Protein AF-A0A284SAH1-F1 (afdb_monomer)

Foldseek 3Di:
DPPVVVVVVVVVVVVVVVVVVVVVVLLVLLLVLQLLVLVVCQVPDPQELLDDPPVLVFWAWDAALVNFKIFIWGQDPVRDTAGDKHKYKFFWADWDADQPPDAPPDPPLQPAKTKTKGWSSPHSSNVSSVVSLQVVVVNVCVVDPPPQEDRDDFDQDPNTGMDMAMARQKDALVSDPADADDADPRHHPPCNSVVCVVPHRIGGHLLRDEWEWEWDQDPLLDIDTDTDHPPPDDRGFIKMWIWIWMWGADPVSHIYIHTYGHYIYGDGCLSVVLVVVVVVVVVVVVVVVVVVVVPPPDDDDDPVVVVVVVVVVSVVVVVVSSVVVVVVSVVSSVSVVVCVVPDDDDDPPPPDHCVVVVVVSCPPPPDDDDD

Solvent-accessible surface area (backbone atoms only — not comparable to full-atom values): 21060 Å² total; per-residue (Å²): 141,69,74,76,66,56,57,56,57,53,52,53,50,53,54,50,54,55,52,53,50,54,56,50,54,55,47,51,57,46,21,56,53,48,45,50,55,38,54,60,41,48,78,74,38,94,45,24,34,50,39,84,68,72,60,59,84,52,52,46,75,44,73,40,63,90,74,40,33,31,37,38,25,32,71,44,96,86,69,43,79,39,76,51,66,32,34,47,57,30,30,29,71,45,76,47,60,40,52,53,85,68,76,69,97,52,100,53,65,72,71,41,51,41,34,40,27,30,28,32,70,77,27,64,51,36,51,40,26,56,53,45,52,52,54,53,44,54,64,54,47,76,76,48,66,87,88,36,56,51,81,80,70,73,46,72,58,96,88,28,60,26,50,72,32,33,30,40,51,34,44,58,50,85,67,50,100,69,69,74,45,82,81,60,74,55,35,48,80,74,43,56,61,60,52,43,37,74,76,41,73,32,34,34,33,74,87,34,45,66,50,37,29,42,50,47,70,49,98,88,61,48,81,45,75,42,83,47,50,53,71,76,71,52,69,48,20,35,31,40,35,34,30,33,57,32,38,37,58,45,96,86,70,34,30,35,70,44,42,32,39,41,32,42,30,43,68,42,55,66,62,30,55,51,51,52,52,54,52,51,56,48,56,53,49,55,55,50,53,54,56,51,62,78,52,74,85,62,82,95,68,85,59,74,66,55,55,56,56,49,52,54,49,50,53,50,48,49,54,49,50,49,51,51,50,51,50,49,52,51,53,44,54,59,48,49,66,61,45,68,78,70,72,89,86,87,78,80,89,58,85,80,47,69,65,62,63,52,52,62,69,50,75,79,69,84,74,90,91,88,135

Radius of gyration: 25.53 Å; Cα contacts (8 Å, |Δi|>4): 525; chains: 1; bounding box: 89×46×64 Å

Organism: Armillaria ostoyae (NCBI:txid47428)

pLDDT: mean 77.96, std 21.35, range [29.83, 98.5]

Secondary structure (DSSP, 8-state):
--SHHHHHHHHHHHHHHHHHHHHHHHHHHHHHHHHHHHHHHHHH-TTBTTS--GGGGGEEEEEETTTTEEEEEEE-TTS-EEEPEEEEEEEEEEEE-S---S--SSS-GGG-EEEEEEE-TT-HHHHHHHHHHHHHHHHHHTTS-TT-EEPP--EEETTEEEEEEEEES-EETTS-----PPPPTTT-TTSHHHHHHHHSSEE--GGG--EEEEEEE-TTS-EEEEE--GGG--TT-EEEEEEEEEEEE-TTS-EEEEEEEEEEEEEE-HHHHHHHHHHHHHHHHHHHHHHHHTTTTS---S-HHHHHHHHHHHHHHHHHHHHHHHHHHHHHHHHHHHHTTT-----STTSS-HHHHHHHHHTT--S----

Nearest PDB structures (foldseek):
  6hv9-assembly1_7  TM=3.490E-01  e=9.727E-02  Saccharomyces cerevisiae
  8s91-assembly1_C  TM=3.610E-01  e=2.174E-01  Homo sapiens
  6e5u-assembly2_E  TM=3.808E-01  e=1.026E+00  Homo sapiens
  4wyk-assembly1_C  TM=3.230E-01  e=1.219E+00  Homo sapiens
  1jn5-assembly2_B  TM=3.093E-01  e=1.534E+00  Homo sapiens

Structure (mmCIF, N/CA/C/O backbone):
data_AF-A0A284SAH1-F1
#
_entry.id   AF-A0A284SAH1-F1
#
loop_
_atom_site.group_PDB
_atom_site.id
_atom_site.type_symbol
_atom_site.label_atom_id
_atom_site.label_alt_id
_atom_site.label_comp_id
_atom_site.label_asym_id
_atom_site.label_entity_id
_atom_site.label_seq_id
_atom_site.pdbx_PDB_ins_code
_atom_site.Cartn_x
_atom_site.Cartn_y
_atom_site.Cartn_z
_atom_site.occupancy
_atom_site.B_iso_or_equiv
_atom_site.auth_seq_id
_atom_site.auth_comp_id
_atom_site.auth_asym_id
_atom_site.auth_atom_id
_atom_site.pdbx_PDB_model_num
ATOM 1 N N . MET A 1 1 ? 59.832 -4.251 -16.639 1.00 46.88 1 MET A N 1
ATOM 2 C CA . MET A 1 1 ? 58.730 -5.220 -16.457 1.00 46.88 1 MET A CA 1
ATOM 3 C C . MET A 1 1 ? 57.464 -4.491 -15.987 1.00 46.88 1 MET A C 1
ATOM 5 O O . MET A 1 1 ? 56.645 -5.098 -15.319 1.00 46.88 1 MET A O 1
ATOM 9 N N . ASP A 1 2 ? 57.243 -3.226 -16.382 1.00 46.84 2 ASP A N 1
ATOM 10 C CA . ASP A 1 2 ? 56.282 -2.360 -15.667 1.00 46.84 2 ASP A CA 1
ATOM 11 C C . ASP A 1 2 ? 55.215 -1.692 -16.548 1.00 46.84 2 ASP A C 1
ATOM 13 O O . ASP A 1 2 ? 54.289 -1.079 -16.028 1.00 46.84 2 ASP A O 1
ATOM 17 N N . GLU A 1 3 ? 55.246 -1.859 -17.873 1.00 42.72 3 GLU A N 1
ATOM 18 C CA . GLU A 1 3 ? 54.205 -1.277 -18.743 1.00 42.72 3 GLU A CA 1
ATOM 19 C C . GLU A 1 3 ? 52.963 -2.170 -18.890 1.00 42.72 3 GLU A C 1
ATOM 21 O O . GLU A 1 3 ? 51.859 -1.682 -19.132 1.00 42.72 3 GLU A O 1
ATOM 26 N N . HIS A 1 4 ? 53.091 -3.480 -18.664 1.00 42.78 4 HIS A N 1
ATOM 27 C CA . HIS A 1 4 ? 51.982 -4.419 -18.864 1.00 42.78 4 HIS A CA 1
ATOM 28 C C . HIS A 1 4 ? 50.999 -4.496 -17.683 1.00 42.78 4 HIS A C 1
ATOM 30 O O . HIS A 1 4 ? 49.872 -4.965 -17.856 1.00 42.78 4 HIS A O 1
ATOM 36 N N . TYR A 1 5 ? 51.392 -4.012 -16.498 1.00 40.47 5 TYR A N 1
ATOM 37 C CA . TYR A 1 5 ? 50.560 -4.041 -15.288 1.00 40.47 5 TYR A CA 1
ATOM 38 C C . TYR A 1 5 ? 49.580 -2.854 -15.210 1.00 40.47 5 TYR A C 1
ATOM 40 O O . TYR A 1 5 ? 48.521 -2.960 -14.595 1.00 40.47 5 TYR A O 1
ATOM 48 N N . ASN A 1 6 ? 49.879 -1.748 -15.902 1.00 42.34 6 ASN A N 1
ATOM 49 C CA . ASN A 1 6 ? 49.097 -0.508 -15.827 1.00 42.34 6 ASN A CA 1
ATOM 50 C C . ASN A 1 6 ? 47.851 -0.510 -16.745 1.00 42.34 6 ASN A C 1
ATOM 52 O O . ASN A 1 6 ? 46.828 0.096 -16.434 1.00 42.34 6 ASN A O 1
ATOM 56 N N . SER A 1 7 ? 47.891 -1.263 -17.850 1.00 43.91 7 SER A N 1
ATOM 57 C CA . SER A 1 7 ? 46.778 -1.376 -18.814 1.00 43.91 7 SER A CA 1
ATOM 58 C C . SER A 1 7 ? 45.573 -2.154 -18.259 1.00 43.91 7 SER A C 1
ATOM 60 O O . SER A 1 7 ? 44.417 -1.780 -18.471 1.00 43.91 7 SER A O 1
ATOM 62 N N . LYS A 1 8 ? 45.826 -3.210 -17.474 1.00 41.72 8 LYS A N 1
ATOM 63 C CA . LYS A 1 8 ? 44.763 -4.059 -16.922 1.00 41.72 8 LYS A CA 1
ATOM 64 C C . LYS A 1 8 ? 43.963 -3.335 -15.833 1.00 41.72 8 LYS A C 1
ATOM 66 O O . LYS A 1 8 ? 42.734 -3.343 -15.887 1.00 41.72 8 LYS A O 1
ATOM 71 N N . ALA A 1 9 ? 44.651 -2.622 -14.939 1.00 39.31 9 ALA A N 1
ATOM 72 C CA . ALA A 1 9 ? 44.029 -1.802 -13.900 1.00 39.31 9 ALA A CA 1
ATOM 73 C C . ALA A 1 9 ? 43.188 -0.651 -14.485 1.00 39.31 9 ALA A C 1
ATOM 75 O O . ALA A 1 9 ? 42.074 -0.413 -14.023 1.00 39.31 9 ALA A O 1
ATOM 76 N N . ALA A 1 10 ? 43.658 0.007 -15.553 1.00 37.41 10 ALA A N 1
ATOM 77 C CA . ALA A 1 10 ? 42.899 1.055 -16.241 1.00 37.41 10 ALA A CA 1
ATOM 78 C C . ALA A 1 10 ? 41.626 0.517 -16.928 1.00 37.41 10 ALA A C 1
ATOM 80 O O . ALA A 1 10 ? 40.576 1.158 -16.875 1.00 37.41 10 ALA A O 1
ATOM 81 N N . SER A 1 11 ? 41.681 -0.684 -17.521 1.00 39.59 11 SER A N 1
ATOM 82 C CA . SER A 1 11 ? 40.508 -1.326 -18.138 1.00 39.59 11 SER A CA 1
ATOM 83 C C . SER A 1 11 ? 39.449 -1.759 -17.114 1.00 39.59 11 SER A C 1
ATOM 85 O O . SER A 1 11 ? 38.247 -1.645 -17.368 1.00 39.59 11 SER A O 1
ATOM 87 N N . GLU A 1 12 ? 39.883 -2.202 -15.930 1.00 34.66 12 GLU A N 1
ATOM 88 C CA . GLU A 1 12 ? 38.998 -2.581 -14.828 1.00 34.66 12 GLU A CA 1
ATOM 89 C C . GLU A 1 12 ? 38.356 -1.342 -14.182 1.00 34.66 12 GLU A C 1
ATOM 91 O O . GLU A 1 12 ? 37.149 -1.362 -13.933 1.00 34.66 12 GLU A O 1
ATOM 96 N N . LEU A 1 13 ? 39.101 -0.236 -14.026 1.00 33.50 13 LEU A N 1
ATOM 97 C CA . LEU A 1 13 ? 38.560 1.046 -13.553 1.00 33.50 13 LEU A CA 1
ATOM 98 C C . LEU A 1 13 ? 37.508 1.618 -14.518 1.00 33.50 13 LEU A C 1
ATOM 100 O O . LEU A 1 13 ? 36.421 1.995 -14.088 1.00 33.50 13 LEU A O 1
ATOM 104 N N . HIS A 1 14 ? 37.779 1.617 -15.827 1.00 34.44 14 HIS A N 1
ATOM 105 C CA . HIS A 1 14 ? 36.859 2.163 -16.834 1.00 34.44 14 HIS A CA 1
ATOM 106 C C . HIS A 1 14 ? 35.583 1.309 -16.994 1.00 34.44 14 HIS A C 1
ATOM 108 O O . HIS A 1 14 ? 34.481 1.827 -17.198 1.00 34.44 14 HIS A O 1
ATOM 114 N N . SER A 1 15 ? 35.703 -0.014 -16.823 1.00 36.38 15 SER A N 1
ATOM 115 C CA . SER A 1 15 ? 34.565 -0.940 -16.750 1.00 36.38 15 SER A CA 1
ATOM 116 C C . SER A 1 15 ? 33.707 -0.714 -15.496 1.00 36.38 15 SER A C 1
ATOM 118 O O . SER A 1 15 ? 32.489 -0.875 -15.563 1.00 36.38 15 SER A O 1
ATOM 120 N N . TYR A 1 16 ? 34.303 -0.364 -14.352 1.00 32.81 16 TYR A N 1
ATOM 121 C CA . TYR A 1 16 ? 33.560 -0.032 -13.129 1.00 32.81 16 TYR A CA 1
ATOM 122 C C . TYR A 1 16 ? 32.836 1.316 -13.234 1.00 32.81 16 TYR A C 1
ATOM 124 O O . TYR A 1 16 ? 31.663 1.406 -12.872 1.00 32.81 16 TYR A O 1
ATOM 132 N N . ASP A 1 17 ? 33.490 2.319 -13.814 1.00 37.06 17 ASP A N 1
ATOM 133 C CA . ASP A 1 17 ? 32.938 3.664 -14.009 1.00 37.06 17 ASP A CA 1
ATOM 134 C C . ASP A 1 17 ? 31.717 3.644 -14.954 1.00 37.06 17 ASP A C 1
ATOM 136 O O . ASP A 1 17 ? 30.645 4.174 -14.666 1.00 37.06 17 ASP A O 1
ATOM 140 N N . THR A 1 18 ? 31.801 2.862 -16.034 1.00 41.88 18 THR A N 1
ATOM 141 C CA . THR A 1 18 ? 30.678 2.670 -16.968 1.00 41.88 18 THR A CA 1
ATOM 142 C C . THR A 1 18 ? 29.498 1.910 -16.332 1.00 41.88 18 THR A C 1
ATOM 144 O O . THR A 1 18 ? 28.341 2.158 -16.672 1.00 41.88 18 THR A O 1
ATOM 147 N N . ARG A 1 19 ? 29.755 0.980 -15.397 1.00 42.84 19 ARG A N 1
ATOM 148 C CA . ARG A 1 19 ? 28.704 0.190 -14.718 1.00 42.84 19 ARG A CA 1
ATOM 149 C C . ARG A 1 19 ? 27.871 1.033 -13.758 1.00 42.84 19 ARG A C 1
ATOM 151 O O . ARG A 1 19 ? 26.655 0.852 -13.725 1.00 42.84 19 ARG A O 1
ATOM 158 N N . ASN A 1 20 ? 28.512 1.929 -13.011 1.00 42.69 20 ASN A N 1
ATOM 159 C CA . ASN A 1 20 ? 27.812 2.829 -12.099 1.00 42.69 20 ASN A CA 1
ATOM 160 C C . ASN A 1 20 ? 26.992 3.861 -12.877 1.00 42.69 20 ASN A C 1
ATOM 162 O O . ASN A 1 20 ? 25.824 4.059 -12.557 1.00 42.69 20 ASN A O 1
ATOM 166 N N . ASN A 1 21 ? 27.533 4.400 -13.972 1.00 44.59 21 ASN A N 1
ATOM 167 C CA . ASN A 1 21 ? 26.815 5.371 -14.800 1.00 44.59 21 ASN A CA 1
ATOM 168 C C . ASN A 1 21 ? 25.528 4.801 -15.429 1.00 44.59 21 ASN A C 1
ATOM 170 O O . ASN A 1 21 ? 24.509 5.479 -15.435 1.00 44.59 21 ASN A O 1
ATOM 174 N N . ILE A 1 22 ? 25.515 3.537 -15.876 1.00 50.94 22 ILE A N 1
ATOM 175 C CA . ILE A 1 22 ? 24.301 2.914 -16.451 1.00 50.94 22 ILE A CA 1
ATOM 176 C C . ILE A 1 22 ? 23.219 2.665 -15.386 1.00 50.94 22 ILE A C 1
ATOM 178 O O . ILE A 1 22 ? 22.030 2.819 -15.662 1.00 50.94 22 ILE A O 1
ATOM 182 N N . LEU A 1 23 ? 23.611 2.253 -14.176 1.00 52.69 23 LEU A N 1
ATOM 183 C CA . LEU A 1 23 ? 22.675 2.042 -13.066 1.00 52.69 23 LEU A CA 1
ATOM 184 C C . LEU A 1 23 ? 22.054 3.361 -12.595 1.00 52.69 23 LEU A C 1
ATOM 186 O O . LEU A 1 23 ? 20.856 3.387 -12.321 1.00 52.69 23 LEU A O 1
ATOM 190 N N . ILE A 1 24 ? 22.847 4.434 -12.563 1.00 59.16 24 ILE A N 1
ATOM 191 C CA . ILE A 1 24 ? 22.396 5.790 -12.231 1.00 59.16 24 ILE A CA 1
ATOM 192 C C . ILE A 1 24 ? 21.449 6.322 -13.317 1.00 59.16 24 ILE A C 1
ATOM 194 O O . ILE A 1 24 ? 20.328 6.701 -12.997 1.00 59.16 24 ILE A O 1
ATOM 198 N N . GLU A 1 25 ? 21.816 6.227 -14.600 1.00 58.03 25 GLU A N 1
ATOM 199 C CA . GLU A 1 25 ? 20.972 6.679 -15.724 1.00 58.03 25 GLU A CA 1
ATOM 200 C C . GLU A 1 25 ? 19.622 5.930 -15.752 1.00 58.03 25 GLU A C 1
ATOM 202 O O . GLU A 1 25 ? 18.566 6.524 -15.965 1.00 58.03 25 GLU A O 1
ATOM 207 N N . CYS A 1 26 ? 19.611 4.622 -15.456 1.00 65.56 26 CYS A N 1
ATOM 208 C CA . CYS A 1 26 ? 18.365 3.852 -15.341 1.00 65.56 26 CYS A CA 1
ATOM 209 C C . CYS A 1 26 ? 17.511 4.254 -14.128 1.00 65.56 26 CYS A C 1
ATOM 211 O O . CYS A 1 26 ? 16.289 4.104 -14.176 1.00 65.56 26 CYS A O 1
ATOM 213 N N . HIS A 1 27 ? 18.135 4.704 -13.039 1.00 73.69 27 HIS A N 1
ATOM 214 C CA . HIS A 1 27 ? 17.443 5.155 -11.835 1.00 73.69 27 HIS A CA 1
ATOM 215 C C . HIS A 1 27 ? 16.785 6.520 -12.059 1.00 73.69 27 HIS A C 1
ATOM 217 O O . HIS A 1 27 ? 15.607 6.677 -11.750 1.00 73.69 27 HIS A O 1
ATOM 223 N N . GLU A 1 28 ? 17.507 7.461 -12.670 1.00 77.19 28 GLU A N 1
ATOM 224 C CA . GLU A 1 28 ? 17.004 8.794 -13.028 1.00 77.19 28 GLU A CA 1
ATOM 225 C C . GLU A 1 28 ? 15.815 8.708 -13.991 1.00 77.19 28 GLU A C 1
ATOM 227 O O . GLU A 1 28 ? 14.730 9.192 -13.681 1.00 77.19 28 GLU A O 1
ATOM 232 N N . LEU A 1 29 ? 15.958 7.971 -15.099 1.00 79.38 29 LEU A N 1
ATOM 233 C CA . LEU A 1 29 ? 14.877 7.786 -16.077 1.00 79.38 29 LEU A CA 1
ATOM 234 C C . LEU A 1 29 ? 13.620 7.154 -15.473 1.00 79.38 29 LEU A C 1
ATOM 236 O O . LEU A 1 29 ? 12.497 7.402 -15.918 1.00 79.38 29 LEU A O 1
ATOM 240 N N . LYS A 1 30 ? 13.809 6.285 -14.481 1.00 85.25 30 LYS A N 1
ATOM 241 C CA . LYS A 1 30 ? 12.707 5.660 -13.761 1.00 85.25 30 LYS A CA 1
ATOM 242 C C . LYS A 1 30 ? 12.052 6.623 -12.776 1.00 85.25 30 LYS A C 1
ATOM 244 O O . LYS A 1 30 ? 10.834 6.559 -12.627 1.00 85.25 30 LYS A O 1
ATOM 249 N N . GLY A 1 31 ? 12.833 7.500 -12.149 1.00 87.69 31 GLY A N 1
ATOM 250 C CA . GLY A 1 31 ? 12.334 8.621 -11.357 1.00 87.69 31 GLY A CA 1
ATOM 251 C C . GLY A 1 31 ? 11.457 9.551 -12.195 1.00 87.69 31 GLY A C 1
ATOM 252 O O . GLY A 1 31 ? 10.317 9.805 -11.826 1.00 87.69 31 GLY A O 1
ATOM 253 N N . ASP A 1 32 ? 11.909 9.953 -13.383 1.00 89.19 32 ASP A N 1
ATOM 254 C CA . ASP A 1 32 ? 11.125 10.818 -14.279 1.00 89.19 32 ASP A CA 1
ATOM 255 C C . ASP A 1 32 ? 9.800 10.168 -14.711 1.00 89.19 32 ASP A C 1
ATOM 257 O O . ASP A 1 32 ? 8.735 10.797 -14.715 1.00 89.19 32 ASP A O 1
ATOM 261 N N . ALA A 1 33 ? 9.849 8.876 -15.058 1.00 90.06 33 ALA A N 1
ATOM 262 C CA . ALA A 1 33 ? 8.652 8.116 -15.402 1.00 90.06 33 ALA A CA 1
ATOM 263 C C . ALA A 1 33 ? 7.690 8.014 -14.209 1.00 90.06 33 ALA A C 1
ATOM 265 O O . ALA A 1 33 ? 6.488 8.220 -14.373 1.00 90.06 33 ALA A O 1
ATOM 266 N N . LEU A 1 34 ? 8.208 7.730 -13.009 1.00 93.38 34 LEU A N 1
ATOM 267 C CA . LEU A 1 34 ? 7.408 7.698 -11.788 1.00 93.38 34 LEU A CA 1
ATOM 268 C C . LEU A 1 34 ? 6.768 9.062 -11.506 1.00 93.38 34 LEU A C 1
ATOM 270 O O . LEU A 1 34 ? 5.578 9.106 -11.208 1.00 93.38 34 LEU A O 1
ATOM 274 N N . GLN A 1 35 ? 7.522 10.155 -11.627 1.00 94.00 35 GLN A N 1
ATOM 275 C CA . GLN A 1 35 ? 7.008 11.504 -11.403 1.00 94.00 35 GLN A CA 1
ATOM 276 C C . GLN A 1 35 ? 5.846 11.813 -12.350 1.00 94.00 35 GLN A C 1
ATOM 278 O O . GLN A 1 35 ? 4.820 12.310 -11.904 1.00 94.00 35 GLN A O 1
ATOM 283 N N . THR A 1 36 ? 5.948 11.403 -13.617 1.00 92.44 36 THR A N 1
ATOM 284 C CA . THR A 1 36 ? 4.843 11.544 -14.579 1.00 92.44 36 THR A CA 1
ATOM 285 C C . THR A 1 36 ? 3.589 10.794 -14.118 1.00 92.44 36 THR A C 1
ATOM 287 O O . THR A 1 36 ? 2.496 11.349 -14.139 1.00 92.44 36 THR A O 1
ATOM 290 N N . TYR A 1 37 ? 3.730 9.548 -13.649 1.00 93.12 37 TYR A N 1
ATOM 291 C CA . TYR A 1 37 ? 2.593 8.786 -13.114 1.00 93.12 37 TYR A CA 1
ATOM 292 C C . TYR A 1 37 ? 1.996 9.411 -11.850 1.00 93.12 37 TYR A C 1
ATOM 294 O O . TYR A 1 37 ? 0.785 9.334 -11.644 1.00 93.12 37 TYR A O 1
ATOM 302 N N . ILE A 1 38 ? 2.834 10.007 -11.001 1.00 93.56 38 ILE A N 1
ATOM 303 C CA . ILE A 1 38 ? 2.380 10.748 -9.828 1.00 93.56 38 ILE A CA 1
ATOM 304 C C . ILE A 1 38 ? 1.571 11.970 -10.272 1.00 93.56 38 ILE A C 1
ATOM 306 O O . ILE A 1 38 ? 0.465 12.160 -9.778 1.00 93.56 38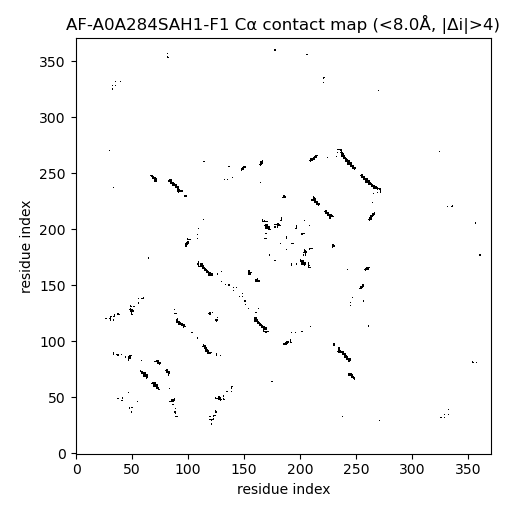 ILE A O 1
ATOM 310 N N . ASP A 1 39 ? 2.085 12.767 -11.207 1.00 92.38 39 ASP A N 1
ATOM 311 C CA . ASP A 1 39 ? 1.424 13.986 -11.678 1.00 92.38 39 ASP A CA 1
ATOM 312 C C . ASP A 1 39 ? 0.079 13.675 -12.350 1.00 92.38 39 ASP A C 1
ATOM 314 O O . ASP A 1 39 ? -0.934 14.271 -11.982 1.00 92.38 39 ASP A O 1
ATOM 318 N N . ASP A 1 40 ? 0.028 12.660 -13.220 1.00 89.12 40 ASP A N 1
ATOM 319 C CA . ASP A 1 40 ? -1.224 12.161 -13.806 1.00 89.12 40 ASP A CA 1
ATOM 320 C C . ASP A 1 40 ? -2.211 11.706 -12.704 1.00 89.12 40 ASP A C 1
ATOM 322 O O . ASP A 1 40 ? -3.415 11.968 -12.764 1.00 89.12 40 ASP A O 1
ATOM 326 N N . GLY A 1 41 ? -1.707 11.041 -11.657 1.00 87.25 41 GLY A N 1
ATOM 327 C CA . GLY A 1 41 ? -2.501 10.596 -10.511 1.00 87.25 41 GLY A CA 1
ATOM 328 C C . GLY A 1 41 ? -3.066 11.750 -9.676 1.00 87.25 41 GLY A C 1
ATOM 329 O O . GLY A 1 41 ? -4.221 11.681 -9.248 1.00 87.25 41 GLY A O 1
ATOM 330 N N . LYS A 1 42 ? -2.287 12.821 -9.470 1.00 88.44 42 LYS A N 1
ATOM 331 C CA . LYS A 1 42 ? -2.696 14.033 -8.735 1.00 88.44 42 LYS A CA 1
ATOM 332 C C . LYS A 1 42 ? -3.906 14.710 -9.381 1.00 88.44 42 LYS A C 1
ATOM 334 O O . LYS A 1 42 ? -4.757 15.235 -8.668 1.00 88.44 42 LYS A O 1
ATOM 339 N N . GLU A 1 43 ? -3.987 14.704 -10.711 1.00 82.44 43 GLU A N 1
ATOM 340 C CA . GLU A 1 43 ? -5.081 15.350 -11.448 1.00 82.44 43 GLU A CA 1
ATOM 341 C C . GLU A 1 43 ? -6.408 14.588 -11.343 1.00 82.44 43 GLU A C 1
ATOM 343 O O . GLU A 1 43 ? -7.481 15.195 -11.367 1.00 82.44 43 GLU A O 1
ATOM 348 N N . VAL A 1 44 ? -6.348 13.261 -11.224 1.00 82.00 44 VAL A N 1
ATOM 349 C CA . VAL A 1 44 ? -7.535 12.396 -11.286 1.00 82.00 44 VAL A CA 1
ATOM 350 C C . VAL A 1 44 ? -8.055 12.020 -9.895 1.00 82.00 44 VAL A C 1
ATOM 352 O O . VAL A 1 44 ? -9.259 11.831 -9.711 1.00 82.00 44 VAL A O 1
ATOM 355 N N . GLN A 1 45 ? -7.177 11.900 -8.897 1.00 82.94 45 GLN A N 1
ATOM 356 C CA . GLN A 1 45 ? -7.507 11.279 -7.612 1.00 82.94 45 GLN A CA 1
ATOM 357 C C . GLN A 1 45 ? -7.549 12.292 -6.465 1.00 82.94 45 GLN A C 1
ATOM 359 O O . GLN A 1 45 ? -6.527 12.798 -6.008 1.00 82.94 45 GLN A O 1
ATOM 364 N N . LEU A 1 46 ? -8.748 12.499 -5.914 1.00 84.19 46 LEU A N 1
ATOM 365 C CA . LEU A 1 46 ? -8.995 13.446 -4.820 1.00 84.19 46 LEU A CA 1
ATOM 366 C C . LEU A 1 46 ? -8.164 13.181 -3.547 1.00 84.19 46 LEU A C 1
ATOM 368 O O . LEU A 1 46 ? -7.838 14.120 -2.826 1.00 84.19 46 LEU A O 1
ATOM 372 N N . TYR A 1 47 ? -7.853 11.915 -3.254 1.00 89.19 47 TYR A N 1
ATOM 373 C CA . TYR A 1 47 ? -7.109 11.494 -2.057 1.00 89.19 47 TYR A CA 1
ATOM 374 C C . TYR A 1 47 ? -5.724 10.937 -2.400 1.00 89.19 47 TYR A C 1
ATOM 376 O O . TYR A 1 47 ? -5.219 10.040 -1.722 1.00 89.19 47 TYR A O 1
ATOM 384 N N . ASN A 1 48 ? -5.104 11.462 -3.457 1.00 92.69 48 ASN A N 1
ATOM 385 C CA . ASN A 1 48 ? -3.719 11.140 -3.761 1.00 92.69 48 ASN A CA 1
ATOM 386 C C . ASN A 1 48 ? -2.791 11.775 -2.722 1.00 92.69 48 ASN A C 1
ATOM 388 O O . ASN A 1 48 ? -2.815 12.989 -2.511 1.00 92.69 48 ASN A O 1
ATOM 392 N N . LEU A 1 49 ? -1.967 10.953 -2.074 1.00 93.69 49 LEU A N 1
ATOM 393 C CA . LEU A 1 49 ? -1.061 11.395 -1.018 1.00 93.69 49 LEU A CA 1
ATOM 394 C C . LEU A 1 49 ? 0.004 12.360 -1.521 1.00 93.69 49 LEU A C 1
ATOM 396 O O . LEU A 1 49 ? 0.518 13.117 -0.721 1.00 93.69 49 LEU A O 1
ATOM 400 N N . ALA A 1 50 ? 0.310 12.405 -2.812 1.00 92.12 50 ALA A N 1
ATOM 401 C CA . ALA A 1 50 ? 1.237 13.387 -3.361 1.00 92.12 50 ALA A CA 1
ATOM 402 C C . ALA A 1 50 ? 0.604 14.790 -3.520 1.00 92.12 50 ALA A C 1
ATOM 404 O O . ALA A 1 50 ? 1.297 15.752 -3.851 1.00 92.12 50 ALA A O 1
ATOM 405 N N . THR A 1 51 ? -0.716 14.938 -3.351 1.00 90.38 51 THR A N 1
ATOM 406 C CA . THR A 1 51 ? -1.394 16.242 -3.465 1.00 90.38 51 THR A CA 1
ATOM 407 C C . THR A 1 51 ? -1.374 17.009 -2.152 1.00 90.38 51 THR A C 1
ATOM 409 O O . THR A 1 51 ? -1.423 16.424 -1.071 1.00 90.38 51 THR A O 1
ATOM 412 N N . LYS A 1 52 ? -1.364 18.349 -2.232 1.00 79.81 52 LYS A N 1
ATOM 413 C CA . LYS A 1 52 ? -1.532 19.183 -1.037 1.00 79.81 52 LYS A CA 1
ATOM 414 C C . LYS A 1 52 ? -2.820 18.786 -0.311 1.00 79.81 52 LYS A C 1
ATOM 416 O O . LYS A 1 52 ? -3.870 18.681 -0.950 1.00 79.81 52 LYS A O 1
ATOM 421 N N . PRO A 1 53 ? -2.773 18.614 1.013 1.00 73.81 53 PRO A N 1
ATOM 422 C CA . PRO A 1 53 ? -3.789 17.862 1.724 1.00 73.81 53 PRO A CA 1
ATOM 423 C C . PRO A 1 53 ? -5.041 18.701 2.029 1.00 73.81 53 PRO A C 1
ATOM 425 O O . PRO A 1 53 ? -5.368 18.986 3.179 1.00 73.81 53 PRO A O 1
ATOM 428 N N . LEU A 1 54 ? -5.811 19.063 0.996 1.00 84.69 54 LEU A N 1
ATOM 429 C CA . LEU A 1 54 ? -7.146 19.665 1.157 1.00 84.69 54 LEU A CA 1
ATOM 430 C C . LEU A 1 54 ? -8.067 18.765 1.997 1.00 84.69 54 LEU A C 1
ATOM 432 O O . LEU A 1 54 ? -8.966 19.245 2.693 1.00 84.69 54 LEU A O 1
ATOM 436 N N . TRP A 1 55 ? -7.808 17.456 1.958 1.00 85.50 55 TRP A N 1
ATOM 437 C CA . TRP A 1 55 ? -8.505 16.440 2.730 1.00 85.50 55 TRP A CA 1
ATOM 438 C C . TRP A 1 55 ? -8.315 16.579 4.248 1.00 85.50 55 TRP A C 1
ATOM 440 O O . TRP A 1 55 ? -9.220 16.168 4.969 1.00 85.50 55 TRP A O 1
ATOM 450 N N . LEU A 1 56 ? -7.237 17.203 4.754 1.00 88.31 56 LEU A N 1
ATOM 451 C CA . LEU A 1 56 ? -7.008 17.355 6.206 1.00 88.31 56 LEU A CA 1
ATOM 452 C C . LEU A 1 56 ? -8.153 18.099 6.893 1.00 88.31 56 LEU A C 1
ATOM 454 O O . LEU A 1 56 ? -8.596 17.700 7.963 1.00 88.31 56 LEU A O 1
ATOM 458 N N . SER A 1 57 ? -8.674 19.145 6.247 1.00 88.50 57 SER A N 1
ATOM 459 C CA . SER A 1 57 ? -9.796 19.940 6.769 1.00 88.50 57 SER A CA 1
ATOM 460 C C . SER A 1 57 ? -11.093 19.140 6.947 1.00 88.50 57 SER A C 1
ATOM 462 O O . SER A 1 57 ? -11.956 19.526 7.731 1.00 88.50 57 SER A O 1
ATOM 464 N N . LYS A 1 58 ? -11.230 18.027 6.217 1.00 88.88 58 LYS A N 1
ATOM 465 C CA . LYS A 1 58 ? -12.414 17.158 6.203 1.00 88.88 58 LYS A CA 1
ATOM 466 C C . LYS A 1 58 ? -12.172 15.820 6.901 1.00 88.88 58 LYS A C 1
ATOM 468 O O . LYS A 1 58 ? -13.116 15.049 7.073 1.00 88.88 58 LYS A O 1
ATOM 473 N N . ALA A 1 59 ? -10.925 15.522 7.255 1.00 92.50 59 ALA A N 1
ATOM 474 C CA . ALA A 1 59 ? -10.553 14.272 7.883 1.00 92.50 59 ALA A CA 1
ATOM 475 C C . ALA A 1 59 ? -10.851 14.313 9.379 1.00 92.50 59 ALA A C 1
ATOM 477 O O . ALA A 1 59 ? -10.559 15.269 10.093 1.00 92.50 59 ALA A O 1
ATOM 478 N N . SER A 1 60 ? -11.412 13.216 9.859 1.00 93.56 60 SER A N 1
ATOM 479 C CA . SER A 1 60 ? -11.609 12.929 11.269 1.00 93.56 60 SER A CA 1
ATOM 480 C C . SER A 1 60 ? -11.196 11.485 11.536 1.00 93.56 60 SER A C 1
ATOM 482 O O . SER A 1 60 ? -10.732 10.776 10.639 1.00 93.56 60 SER A O 1
ATOM 484 N N . THR A 1 61 ? -11.320 11.038 12.781 1.00 94.25 61 THR A N 1
ATOM 485 C CA . THR A 1 61 ? -11.003 9.660 13.151 1.00 94.25 61 THR A CA 1
ATOM 486 C C . THR A 1 61 ? -12.192 9.012 13.835 1.00 94.25 61 THR A C 1
ATOM 488 O O . THR A 1 61 ? -12.910 9.659 14.600 1.00 94.25 61 THR A O 1
ATOM 491 N N . MET A 1 62 ? -12.383 7.722 13.571 1.00 93.62 62 MET A N 1
ATOM 492 C CA . MET A 1 62 ? -13.413 6.896 14.198 1.00 93.62 62 MET A CA 1
ATOM 493 C C . MET A 1 62 ? -12.759 5.691 14.865 1.00 93.62 62 MET A C 1
ATOM 495 O O . MET A 1 62 ? -11.902 5.053 14.251 1.00 93.62 62 MET A O 1
ATOM 499 N N . SER A 1 63 ? -13.143 5.384 16.107 1.00 91.56 63 SER A N 1
ATOM 500 C CA . SER A 1 63 ? -12.706 4.162 16.782 1.00 91.56 63 SER A CA 1
ATOM 501 C C . SER A 1 63 ? -13.517 2.952 16.322 1.00 91.56 63 SER A C 1
ATOM 503 O O . SER A 1 63 ? -14.699 3.045 16.004 1.00 91.56 63 SER A O 1
ATOM 505 N N . ILE A 1 64 ? -12.846 1.808 16.260 1.00 84.88 64 ILE A N 1
ATOM 506 C CA . ILE A 1 64 ? -13.378 0.508 15.855 1.00 84.88 64 ILE A CA 1
ATOM 507 C C . ILE A 1 64 ? -12.780 -0.546 16.797 1.00 84.88 64 ILE A C 1
ATOM 509 O O . ILE A 1 64 ? -11.700 -0.342 17.364 1.00 84.88 64 ILE A O 1
ATOM 513 N N . ASP A 1 65 ? -13.486 -1.668 16.972 1.00 79.88 65 ASP A N 1
ATOM 514 C CA . ASP A 1 65 ? -13.037 -2.813 17.779 1.00 79.88 65 ASP A CA 1
ATOM 515 C C . ASP A 1 65 ? -12.707 -2.399 19.223 1.00 79.88 65 ASP A C 1
ATOM 517 O O . ASP A 1 65 ? -11.566 -2.482 19.676 1.00 79.88 65 ASP A O 1
ATOM 521 N N . ASN A 1 66 ? -13.703 -1.871 19.945 1.00 81.12 66 ASN A N 1
ATOM 522 C CA . ASN A 1 66 ? -13.579 -1.515 21.365 1.00 81.12 66 ASN A CA 1
ATOM 523 C C . ASN A 1 66 ? -12.344 -0.644 21.673 1.00 81.12 66 ASN A C 1
ATOM 525 O O . ASN A 1 66 ? -11.582 -0.927 22.600 1.00 81.12 66 ASN A O 1
ATOM 529 N N . ASN A 1 67 ? -12.122 0.405 20.872 1.00 80.88 67 ASN A N 1
ATOM 530 C CA . ASN A 1 67 ? -10.976 1.312 20.996 1.00 80.88 67 ASN A CA 1
ATOM 531 C C . ASN A 1 67 ? -9.612 0.608 20.860 1.00 80.88 67 ASN A C 1
ATOM 533 O O . ASN A 1 67 ? -8.639 0.973 21.527 1.00 80.88 67 ASN A O 1
ATOM 537 N N . ARG A 1 68 ? -9.517 -0.413 20.002 1.00 88.38 68 ARG A N 1
ATOM 538 C CA . ARG A 1 68 ? -8.236 -1.032 19.619 1.00 88.38 68 ARG A CA 1
ATOM 539 C C . ARG A 1 68 ? -7.716 -0.535 18.283 1.00 88.38 68 ARG A C 1
ATOM 541 O O . ARG A 1 68 ? -6.505 -0.587 18.056 1.00 88.38 68 ARG A O 1
ATOM 548 N N . MET A 1 69 ? -8.598 -0.042 17.423 1.00 92.19 69 MET A N 1
ATOM 549 C CA . MET A 1 69 ? -8.255 0.495 16.116 1.00 92.19 69 MET A CA 1
ATOM 550 C C . MET A 1 69 ? -8.963 1.828 15.897 1.00 92.19 69 MET A C 1
ATOM 552 O O . MET A 1 69 ? -10.086 2.021 16.348 1.00 92.19 69 MET A O 1
ATOM 556 N N . TRP A 1 70 ? -8.319 2.744 15.183 1.00 95.56 70 TRP A N 1
ATOM 557 C CA . TRP A 1 70 ? -8.943 3.966 14.695 1.00 95.56 70 TRP A CA 1
ATOM 558 C C . TRP A 1 70 ? -8.665 4.108 13.213 1.00 95.56 70 TRP A C 1
ATOM 560 O O . TRP A 1 70 ? -7.548 3.843 12.769 1.00 95.56 70 TRP A O 1
ATOM 570 N N . ARG A 1 71 ? -9.664 4.546 12.454 1.00 95.81 71 ARG A N 1
ATOM 571 C CA . ARG A 1 71 ? -9.533 4.801 11.017 1.00 95.81 71 ARG A CA 1
ATOM 572 C C . ARG A 1 71 ? -9.711 6.268 10.724 1.00 95.81 71 ARG A C 1
ATOM 574 O O . ARG A 1 71 ? -10.465 6.949 11.420 1.00 95.81 71 ARG A O 1
ATOM 581 N N . MET A 1 72 ? -9.034 6.727 9.682 1.00 96.06 72 MET A N 1
ATOM 582 C CA . MET A 1 72 ? -9.282 8.043 9.129 1.00 96.06 72 MET A CA 1
ATOM 583 C C . MET A 1 72 ? -10.558 8.013 8.286 1.00 96.06 72 MET A C 1
ATOM 585 O O . MET A 1 72 ? -10.698 7.187 7.383 1.00 96.06 72 MET A O 1
ATOM 589 N N . VAL A 1 73 ? -11.495 8.900 8.605 1.00 96.00 73 VAL A N 1
ATOM 590 C CA . VAL A 1 73 ? -12.815 8.963 7.973 1.00 96.00 73 VAL A CA 1
ATOM 591 C C . VAL A 1 73 ? -13.157 10.391 7.563 1.00 96.00 73 VAL A C 1
ATOM 593 O O . VAL A 1 73 ? -12.646 11.359 8.129 1.00 96.00 73 VAL A O 1
ATOM 596 N N . LYS A 1 74 ? -14.053 10.524 6.592 1.00 93.94 74 LYS A N 1
ATOM 597 C CA . LYS A 1 74 ? -14.690 11.779 6.188 1.00 93.94 74 LYS A CA 1
ATOM 598 C C . LYS A 1 74 ? -16.198 11.680 6.381 1.00 93.94 74 LYS A C 1
ATOM 600 O O . LYS A 1 74 ? -16.752 10.583 6.371 1.00 93.94 74 LYS A O 1
ATOM 605 N N . THR A 1 75 ? -16.857 12.824 6.468 1.00 93.12 75 THR A N 1
ATOM 606 C CA . THR A 1 75 ? -18.314 12.898 6.343 1.00 93.12 75 THR A CA 1
ATOM 607 C C . THR A 1 75 ? -18.683 12.953 4.862 1.00 93.12 75 THR A C 1
ATOM 609 O O . THR A 1 75 ? -18.212 13.833 4.137 1.00 93.12 75 THR A O 1
ATOM 612 N N . ALA A 1 76 ? -19.474 11.988 4.405 1.00 89.56 76 ALA A N 1
ATOM 613 C CA . ALA A 1 76 ? -20.047 11.953 3.066 1.00 89.56 76 ALA A CA 1
ATOM 614 C C . ALA A 1 76 ? -21.241 12.914 2.936 1.00 89.56 76 ALA A C 1
ATOM 616 O O . ALA A 1 76 ? -21.690 13.508 3.916 1.00 89.56 76 ALA A O 1
ATOM 617 N N . GLU A 1 77 ? -21.755 13.082 1.717 1.00 88.75 77 GLU A N 1
ATOM 618 C CA . GLU A 1 77 ? -22.873 13.997 1.430 1.00 88.75 77 GLU A CA 1
ATOM 619 C C . GLU A 1 77 ? -24.171 13.597 2.147 1.00 88.75 77 GLU A C 1
ATOM 621 O O . G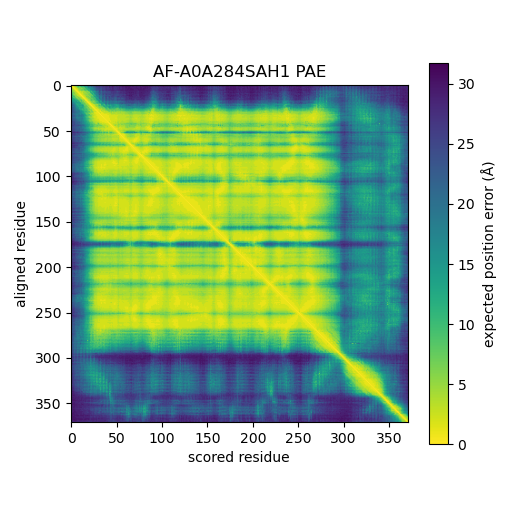LU A 1 77 ? -24.980 14.451 2.497 1.00 88.75 77 GLU A O 1
ATOM 626 N N . ASP A 1 78 ? -24.346 12.304 2.425 1.00 90.25 78 ASP A N 1
ATOM 627 C CA . ASP A 1 78 ? -25.472 11.749 3.181 1.00 90.25 78 ASP A CA 1
ATOM 628 C C . ASP A 1 78 ? -25.259 11.789 4.709 1.00 90.25 78 ASP A C 1
ATOM 630 O O . ASP A 1 78 ? -26.010 11.167 5.463 1.00 90.25 78 ASP A O 1
ATOM 634 N N . ASN A 1 79 ? -24.235 12.513 5.173 1.00 88.06 79 ASN A N 1
ATOM 635 C CA . ASN A 1 79 ? -23.781 12.583 6.562 1.00 88.06 79 ASN A CA 1
ATOM 636 C C . ASN A 1 79 ? -23.320 11.242 7.161 1.00 88.06 79 ASN A C 1
ATOM 638 O O . ASN A 1 79 ? -23.148 11.138 8.380 1.00 88.06 79 ASN A O 1
ATOM 642 N N . GLN A 1 80 ? -23.082 10.210 6.346 1.00 90.00 80 GLN A N 1
ATOM 643 C CA . GLN A 1 80 ? -22.441 8.988 6.819 1.00 90.00 80 GLN A CA 1
ATOM 644 C C . GLN A 1 80 ? -20.928 9.182 6.916 1.00 90.00 80 GLN A C 1
ATOM 646 O O . GLN A 1 80 ? -20.319 9.951 6.173 1.00 90.00 80 GLN A O 1
ATOM 651 N N . LEU A 1 81 ? -20.310 8.492 7.876 1.00 90.88 81 LEU A N 1
ATOM 652 C CA . LEU A 1 81 ? -18.857 8.445 7.968 1.00 90.88 81 LEU A CA 1
ATOM 653 C C . LEU A 1 81 ? -18.340 7.397 6.989 1.00 90.88 81 LEU A C 1
ATOM 655 O O . LEU A 1 81 ? -18.784 6.252 7.016 1.00 90.88 81 LEU A O 1
ATOM 659 N N . GLU A 1 82 ? -17.385 7.792 6.160 1.00 92.31 82 GLU A N 1
ATOM 660 C CA . GLU A 1 82 ? -16.730 6.927 5.186 1.00 92.31 82 GLU A CA 1
ATOM 661 C C . GLU A 1 82 ? -15.230 6.901 5.422 1.00 92.31 82 GLU A C 1
ATOM 663 O O . GLU A 1 82 ? -14.606 7.939 5.637 1.00 92.31 82 GLU A O 1
ATOM 668 N N . GLU A 1 83 ? -14.637 5.715 5.337 1.00 93.94 83 GLU A N 1
ATOM 669 C CA . GLU A 1 83 ? -13.188 5.558 5.377 1.00 93.94 83 GLU A CA 1
ATOM 670 C C . GLU A 1 83 ? -12.524 6.267 4.192 1.00 93.94 83 GLU A C 1
ATOM 672 O O . GLU A 1 83 ? -12.931 6.104 3.039 1.00 93.94 83 GLU A O 1
ATOM 677 N N . ILE A 1 84 ? -11.485 7.055 4.479 1.00 95.19 84 ILE A N 1
ATOM 678 C CA . ILE A 1 84 ? -10.683 7.687 3.432 1.00 95.19 84 ILE A CA 1
ATOM 679 C C . ILE A 1 84 ? -9.684 6.655 2.910 1.00 95.19 84 ILE A C 1
ATOM 681 O O . ILE A 1 84 ? -8.798 6.209 3.641 1.00 95.19 84 ILE A O 1
ATOM 685 N N . VAL A 1 85 ? -9.826 6.300 1.634 1.00 95.94 85 VAL A N 1
ATOM 686 C CA . VAL A 1 85 ? -8.864 5.467 0.910 1.00 95.94 85 VAL A CA 1
ATOM 687 C C . VAL A 1 85 ? -7.942 6.381 0.119 1.00 95.94 85 VAL A C 1
ATOM 689 O O . VAL A 1 85 ? -8.378 7.118 -0.764 1.00 95.94 85 VAL A O 1
ATOM 692 N N . PHE A 1 86 ? -6.667 6.324 0.462 1.00 97.12 86 PHE A N 1
ATOM 693 C CA . PHE A 1 86 ? -5.610 7.114 -0.139 1.00 97.12 86 PHE A CA 1
ATOM 694 C C . PHE A 1 86 ? -4.975 6.379 -1.307 1.00 97.12 86 PHE A C 1
ATOM 696 O O . PHE A 1 86 ? -4.912 5.149 -1.300 1.00 97.12 86 PHE A O 1
ATOM 703 N N . THR A 1 87 ? -4.451 7.127 -2.273 1.00 97.56 87 THR A N 1
ATOM 704 C CA . THR A 1 87 ? -3.650 6.585 -3.376 1.00 97.56 87 THR A CA 1
ATOM 705 C C . THR A 1 87 ? -2.221 7.104 -3.317 1.00 97.56 87 THR A C 1
ATOM 707 O O . THR A 1 87 ? -1.973 8.248 -2.939 1.00 97.56 87 THR A O 1
ATOM 710 N N . VAL A 1 88 ? -1.265 6.255 -3.685 1.00 97.94 88 VAL A N 1
ATOM 711 C CA . VAL A 1 88 ? 0.142 6.630 -3.839 1.00 97.94 88 VAL A CA 1
ATOM 712 C C . VAL A 1 88 ? 0.777 5.803 -4.947 1.00 97.94 88 VAL A C 1
ATOM 714 O O . VAL A 1 88 ? 0.578 4.589 -5.024 1.00 97.94 88 VAL A O 1
ATOM 717 N N . GLN A 1 89 ? 1.547 6.454 -5.810 1.00 97.88 89 GLN A N 1
ATOM 718 C CA . GLN A 1 89 ? 2.346 5.791 -6.831 1.00 97.88 89 GLN A CA 1
ATOM 719 C C . GLN A 1 89 ? 3.776 5.590 -6.325 1.00 97.88 89 GLN A C 1
ATOM 721 O O . GLN A 1 89 ? 4.314 6.420 -5.598 1.00 97.88 89 GLN A O 1
ATOM 726 N N . GLY A 1 90 ? 4.411 4.484 -6.703 1.00 97.12 90 GLY A N 1
ATOM 727 C CA . GLY A 1 90 ? 5.788 4.210 -6.302 1.00 97.12 90 GLY A CA 1
ATOM 728 C C . GLY A 1 90 ? 6.373 2.972 -6.961 1.00 97.12 90 GLY A C 1
ATOM 729 O O . GLY A 1 90 ? 5.672 2.178 -7.589 1.00 97.12 90 GLY A O 1
ATOM 730 N N . VAL A 1 91 ? 7.682 2.792 -6.808 1.00 96.06 91 VAL A N 1
ATOM 731 C CA . VAL A 1 91 ? 8.396 1.624 -7.332 1.00 96.06 91 VAL A CA 1
ATOM 732 C C . VAL A 1 91 ? 8.407 0.508 -6.301 1.00 96.06 91 VAL A C 1
ATOM 734 O O . VAL A 1 91 ? 8.855 0.719 -5.177 1.00 96.06 91 VAL A O 1
ATOM 737 N N . LEU A 1 92 ? 8.002 -0.703 -6.687 1.00 96.44 92 LEU A N 1
ATOM 738 C CA . LEU A 1 92 ? 8.035 -1.868 -5.805 1.00 96.44 92 LEU A CA 1
ATOM 739 C C . LEU A 1 92 ? 9.477 -2.254 -5.450 1.00 96.44 92 LEU A C 1
ATOM 741 O O . LEU A 1 92 ? 10.204 -2.792 -6.284 1.00 96.44 92 LEU A O 1
ATOM 745 N N . ALA A 1 93 ? 9.880 -2.028 -4.202 1.00 94.50 93 ALA A N 1
ATOM 746 C CA . ALA A 1 93 ? 11.211 -2.351 -3.689 1.00 94.50 93 ALA A CA 1
ATOM 747 C C . ALA A 1 93 ? 11.252 -3.722 -2.995 1.00 94.50 93 ALA A C 1
ATOM 749 O O . ALA A 1 93 ? 12.221 -4.469 -3.124 1.00 94.50 93 ALA A O 1
ATOM 750 N N . LYS A 1 94 ? 10.183 -4.079 -2.277 1.00 95.00 94 LYS A N 1
ATOM 751 C CA . LYS A 1 94 ? 10.045 -5.360 -1.571 1.00 95.00 94 LYS A CA 1
ATOM 752 C C . LYS A 1 94 ? 8.595 -5.817 -1.614 1.00 95.00 94 LYS A C 1
ATOM 754 O O . LYS A 1 94 ? 7.689 -4.987 -1.613 1.00 95.00 94 LYS A O 1
ATOM 759 N N . LYS A 1 95 ? 8.376 -7.131 -1.635 1.00 95.94 95 LYS A N 1
ATOM 760 C CA . LYS A 1 95 ? 7.034 -7.713 -1.580 1.00 95.94 95 LYS A CA 1
ATOM 761 C C . LYS A 1 95 ? 7.020 -9.036 -0.824 1.00 95.94 95 LYS A C 1
ATOM 763 O O . LYS A 1 95 ? 7.921 -9.853 -0.995 1.00 95.94 95 LYS A O 1
ATOM 768 N N . ASP A 1 96 ? 5.957 -9.233 -0.069 1.00 96.25 96 ASP A N 1
ATOM 769 C CA . ASP A 1 96 ? 5.467 -10.497 0.464 1.00 96.25 96 ASP A CA 1
ATOM 770 C C . ASP A 1 96 ? 3.983 -10.572 0.084 1.00 96.25 96 ASP A C 1
ATOM 772 O O . ASP A 1 96 ? 3.086 -10.171 0.826 1.00 96.25 96 ASP A O 1
ATOM 776 N N . LEU A 1 97 ? 3.754 -10.924 -1.181 1.00 95.94 97 LEU A N 1
ATOM 777 C CA . LEU A 1 97 ? 2.436 -10.988 -1.803 1.00 95.94 97 LEU A CA 1
ATOM 778 C C . LEU A 1 97 ? 2.079 -12.450 -2.090 1.00 95.94 97 LEU A C 1
ATOM 780 O O . LEU A 1 97 ? 2.994 -13.262 -2.266 1.00 95.94 97 LEU A O 1
ATOM 784 N N . PRO A 1 98 ? 0.782 -12.779 -2.193 1.00 94.69 98 PRO A N 1
ATOM 785 C CA . PRO A 1 98 ? 0.347 -14.140 -2.473 1.00 94.69 98 PRO A CA 1
ATOM 786 C C . PRO A 1 98 ? 0.881 -14.684 -3.819 1.00 94.69 98 PRO A C 1
ATOM 788 O O . PRO A 1 98 ? 1.349 -13.913 -4.666 1.00 94.69 98 PRO A O 1
ATOM 791 N N . PRO A 1 99 ? 0.799 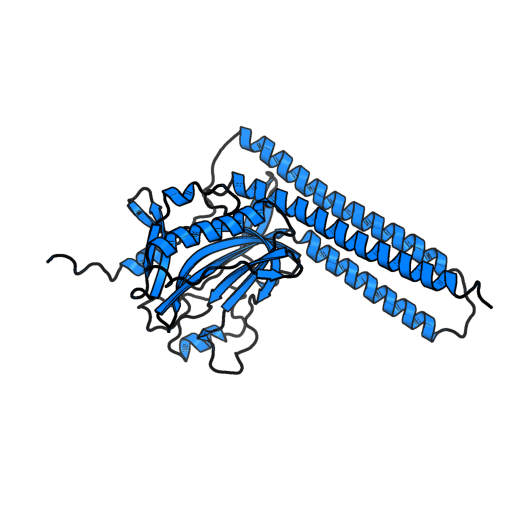-16.006 -4.059 1.00 94.88 99 PRO A N 1
ATOM 792 C CA . PRO A 1 99 ? 0.085 -17.018 -3.281 1.00 94.88 99 PRO A CA 1
ATOM 793 C C . PRO A 1 99 ? 0.779 -17.383 -1.970 1.00 94.88 99 PRO A C 1
ATOM 795 O O . PRO A 1 99 ? 2.006 -17.469 -1.898 1.00 94.88 99 PRO A O 1
ATOM 798 N N . VAL A 1 100 ? -0.021 -17.683 -0.946 1.00 92.81 100 VAL A N 1
ATOM 799 C CA . VAL A 1 100 ? 0.477 -18.319 0.278 1.00 92.81 100 VAL A CA 1
ATOM 800 C C . VAL A 1 100 ? 0.788 -19.779 -0.038 1.00 92.81 100 VAL A C 1
ATOM 802 O O . VAL A 1 100 ? -0.103 -20.618 -0.164 1.00 92.81 100 VAL A O 1
ATOM 805 N N . ASN A 1 101 ? 2.074 -20.073 -0.221 1.00 88.75 101 ASN A N 1
ATOM 806 C CA . ASN A 1 101 ? 2.532 -21.401 -0.628 1.00 88.75 101 ASN A CA 1
ATOM 807 C C . ASN A 1 101 ? 2.900 -22.303 0.544 1.00 88.75 101 ASN A C 1
ATOM 809 O O . ASN A 1 101 ? 2.828 -23.524 0.399 1.00 88.75 101 ASN A O 1
ATOM 813 N N . ASP A 1 102 ? 3.288 -21.720 1.672 1.00 88.62 102 ASP A N 1
ATOM 814 C CA . ASP A 1 102 ? 3.845 -22.456 2.794 1.00 88.62 102 ASP A CA 1
ATOM 815 C C . ASP A 1 102 ? 3.091 -22.101 4.067 1.00 88.62 102 ASP A C 1
ATOM 817 O O . ASP A 1 102 ? 2.867 -20.933 4.393 1.00 88.62 102 ASP A O 1
ATOM 821 N N . ALA A 1 103 ? 2.683 -23.139 4.792 1.00 86.25 103 ALA A N 1
ATOM 822 C CA . ALA A 1 103 ? 2.150 -22.960 6.125 1.00 86.25 103 ALA A CA 1
ATOM 823 C C . ALA A 1 103 ? 3.275 -22.437 7.033 1.00 86.25 103 ALA A C 1
ATOM 825 O O . ALA A 1 103 ? 4.414 -22.905 6.930 1.00 86.25 103 ALA A O 1
ATOM 826 N N . PRO A 1 104 ? 2.989 -21.493 7.943 1.00 86.69 104 PRO A N 1
ATOM 827 C CA . PRO A 1 104 ? 3.987 -21.042 8.894 1.00 86.69 104 PRO A CA 1
ATOM 828 C C . PRO A 1 104 ? 4.464 -22.234 9.735 1.00 86.69 104 PRO A C 1
ATOM 830 O O . PRO A 1 104 ? 3.665 -23.048 10.196 1.00 86.69 104 PRO A O 1
ATOM 833 N N . LEU A 1 105 ? 5.782 -22.319 9.955 1.00 83.31 105 LEU A N 1
ATOM 834 C CA . LEU A 1 105 ? 6.414 -23.394 10.739 1.00 83.31 105 LEU A CA 1
ATOM 835 C C . LEU A 1 105 ? 5.878 -23.485 12.176 1.00 83.31 105 LEU A C 1
ATOM 837 O O . LEU A 1 105 ? 5.953 -24.530 12.814 1.00 83.31 105 LEU A O 1
ATOM 841 N N . ARG A 1 106 ? 5.378 -22.365 12.699 1.00 83.69 106 ARG A N 1
ATOM 842 C CA . ARG A 1 106 ? 4.723 -22.253 14.003 1.00 83.69 106 ARG A CA 1
ATOM 843 C C . ARG A 1 106 ? 3.268 -21.872 13.794 1.00 83.69 106 ARG A C 1
ATOM 845 O O . ARG A 1 106 ? 2.920 -21.336 12.745 1.00 83.69 106 ARG A O 1
ATOM 852 N N . ASP A 1 107 ? 2.447 -22.065 14.820 1.00 81.81 107 ASP A N 1
ATOM 853 C CA . ASP A 1 107 ? 1.012 -21.762 14.795 1.00 81.81 107 ASP A CA 1
ATOM 854 C C . ASP A 1 107 ? 0.691 -20.251 14.842 1.00 81.81 107 ASP A C 1
ATOM 856 O O . ASP A 1 107 ? -0.110 -19.761 15.628 1.00 81.81 107 ASP A O 1
ATOM 860 N N . ASN A 1 108 ? 1.360 -19.483 13.987 1.00 88.06 108 ASN A N 1
ATOM 861 C CA . ASN A 1 108 ? 1.456 -18.029 14.008 1.00 88.06 108 ASN A CA 1
ATOM 862 C C . ASN A 1 108 ? 0.691 -17.394 12.833 1.00 88.06 108 ASN A C 1
ATOM 864 O O . ASN A 1 108 ? 1.087 -16.357 12.306 1.00 88.06 108 ASN A O 1
ATOM 868 N N . TYR A 1 109 ? -0.423 -18.007 12.425 1.00 91.25 109 TYR A N 1
ATOM 869 C CA . TYR A 1 109 ? -1.235 -17.586 11.275 1.00 91.25 109 TYR A CA 1
ATOM 870 C C . TYR A 1 109 ? -1.753 -16.146 11.398 1.00 91.25 109 TYR A C 1
ATOM 872 O O . TYR A 1 109 ? -1.876 -15.450 10.396 1.00 91.25 109 TYR A O 1
ATOM 880 N N . MET A 1 110 ? -1.964 -15.663 12.626 1.00 89.06 110 MET A N 1
ATOM 881 C CA . MET A 1 110 ? -2.376 -14.280 12.910 1.00 89.06 110 MET A CA 1
ATOM 882 C C . MET A 1 110 ? -1.336 -13.210 12.528 1.00 89.06 110 MET A C 1
ATOM 884 O O . MET A 1 110 ? -1.639 -12.016 12.533 1.00 89.06 110 MET A O 1
ATOM 888 N N . PHE A 1 111 ? -0.093 -13.621 12.269 1.00 90.81 111 PHE A N 1
ATOM 889 C CA . PHE A 1 111 ? 0.993 -12.734 11.856 1.00 90.81 111 PHE A CA 1
ATOM 890 C C . PHE A 1 111 ? 1.237 -12.771 10.347 1.00 90.81 111 PHE A C 1
ATOM 892 O O . PHE A 1 111 ? 2.025 -11.965 9.857 1.00 90.81 111 PHE A O 1
ATOM 899 N N . LEU A 1 112 ? 0.565 -13.667 9.613 1.00 94.56 112 LEU A N 1
ATOM 900 C CA . LEU A 1 112 ? 0.633 -13.675 8.159 1.00 94.56 112 LEU A CA 1
ATOM 901 C C . LEU A 1 112 ? -0.039 -12.414 7.619 1.00 94.56 112 LEU A C 1
ATOM 903 O O . LEU A 1 112 ? -1.172 -12.072 7.976 1.00 94.56 112 LEU A O 1
ATOM 907 N N . GLN A 1 113 ? 0.663 -11.738 6.724 1.00 96.00 113 GLN A N 1
ATOM 908 C CA . GLN A 1 113 ? 0.201 -10.507 6.112 1.00 96.00 113 GLN A CA 1
ATOM 909 C C . GLN A 1 113 ? 0.686 -10.417 4.672 1.00 96.00 113 GLN A C 1
ATOM 911 O O . GLN A 1 113 ? 1.710 -10.984 4.311 1.00 96.00 113 GLN A O 1
ATOM 916 N N . GLN A 1 114 ? -0.066 -9.677 3.876 1.00 96.69 114 GLN A N 1
ATOM 917 C CA . GLN A 1 114 ? 0.339 -9.169 2.579 1.00 96.69 114 GLN A CA 1
ATOM 918 C C . GLN A 1 114 ? 1.118 -7.893 2.839 1.00 96.69 114 GLN A C 1
ATOM 920 O O . GLN A 1 114 ? 0.620 -7.008 3.535 1.00 96.69 114 GLN A O 1
ATOM 925 N N . HIS A 1 115 ? 2.336 -7.795 2.327 1.00 97.50 115 HIS A N 1
ATOM 926 C CA . HIS A 1 115 ? 3.201 -6.645 2.561 1.00 97.50 115 HIS A CA 1
ATOM 927 C C . HIS A 1 115 ? 3.878 -6.214 1.271 1.00 97.50 115 HIS A C 1
ATOM 929 O O . HIS A 1 115 ? 4.364 -7.033 0.492 1.00 97.50 115 HIS A O 1
ATOM 935 N N . ILE A 1 116 ? 3.922 -4.907 1.056 1.00 97.88 116 ILE A N 1
ATOM 936 C CA . ILE A 1 116 ? 4.735 -4.295 0.018 1.00 97.88 116 ILE A CA 1
ATOM 937 C C . ILE A 1 116 ? 5.516 -3.133 0.605 1.00 97.88 116 ILE A C 1
ATOM 939 O O . ILE A 1 116 ? 5.098 -2.481 1.563 1.00 97.88 116 ILE A O 1
ATOM 943 N N . ARG A 1 117 ? 6.646 -2.860 -0.032 1.00 97.44 117 ARG A N 1
ATOM 944 C CA . ARG A 1 117 ? 7.408 -1.639 0.160 1.00 97.44 117 ARG A CA 1
ATOM 945 C C . ARG A 1 117 ? 7.554 -0.945 -1.171 1.00 97.44 117 ARG A C 1
ATOM 947 O O . ARG A 1 117 ? 8.068 -1.555 -2.113 1.00 97.44 117 ARG A O 1
ATOM 954 N N . ILE A 1 118 ? 7.150 0.313 -1.219 1.00 97.31 118 ILE A N 1
ATOM 955 C CA . ILE A 1 118 ? 7.358 1.174 -2.379 1.00 97.31 118 ILE A CA 1
ATOM 956 C C . ILE A 1 118 ? 8.385 2.257 -2.062 1.00 97.31 118 ILE A C 1
ATOM 958 O O . ILE A 1 118 ? 8.530 2.649 -0.906 1.00 97.31 118 ILE A O 1
ATOM 962 N N . THR A 1 119 ? 9.103 2.727 -3.076 1.00 96.00 119 THR A N 1
ATOM 963 C CA . THR A 1 119 ? 10.044 3.848 -2.968 1.00 96.00 119 THR A CA 1
ATOM 964 C C . THR A 1 119 ? 9.825 4.851 -4.093 1.00 96.00 119 THR A C 1
ATOM 966 O O . THR A 1 119 ? 9.411 4.481 -5.196 1.00 96.00 119 THR A O 1
ATOM 969 N N . GLY A 1 120 ? 10.114 6.115 -3.796 1.00 94.25 120 GLY A N 1
ATOM 970 C CA . GLY A 1 120 ? 10.002 7.230 -4.725 1.00 94.25 120 GLY A CA 1
ATOM 971 C C . GLY A 1 120 ? 11.223 7.470 -5.594 1.00 94.25 120 GLY A C 1
ATOM 972 O O . GLY A 1 120 ? 11.154 8.327 -6.457 1.00 94.25 120 GLY A O 1
ATOM 973 N N . LEU A 1 121 ? 12.350 6.785 -5.356 1.00 90.69 121 LEU A N 1
ATOM 974 C CA . LEU A 1 121 ? 13.612 7.031 -6.077 1.00 90.69 121 LEU A CA 1
ATOM 975 C C . LEU A 1 121 ? 14.047 8.517 -6.088 1.00 90.69 121 LEU A C 1
ATOM 977 O O . LEU A 1 121 ? 14.706 8.964 -7.022 1.00 90.69 121 LEU A O 1
ATOM 981 N N . GLY A 1 122 ? 13.669 9.283 -5.057 1.00 88.94 122 GLY A N 1
ATOM 982 C CA . GLY A 1 122 ? 13.953 10.718 -4.940 1.00 88.94 122 GLY A CA 1
ATOM 983 C C . GLY A 1 122 ? 12.909 11.660 -5.556 1.00 88.94 122 GLY A C 1
ATOM 984 O O . GLY A 1 122 ? 13.092 12.870 -5.464 1.00 88.94 122 GLY A O 1
ATOM 985 N N . CYS A 1 123 ? 11.816 11.151 -6.137 1.00 91.56 123 CYS A N 1
ATOM 986 C CA . CYS A 1 123 ? 10.730 11.974 -6.680 1.00 91.56 123 CYS A CA 1
ATOM 987 C C . CYS A 1 123 ? 10.090 12.872 -5.611 1.00 91.56 123 CYS A C 1
ATOM 989 O O . CYS A 1 123 ? 9.688 12.394 -4.547 1.00 91.56 123 CYS A O 1
ATOM 991 N N . GLU A 1 124 ? 9.908 14.152 -5.940 1.00 93.00 124 GLU A N 1
ATOM 992 C CA . GLU A 1 124 ? 9.287 15.146 -5.056 1.00 93.00 124 GLU A CA 1
ATOM 993 C C . GLU A 1 124 ? 7.871 14.726 -4.657 1.00 93.00 124 GLU A C 1
ATOM 995 O O . GLU A 1 124 ? 7.556 14.680 -3.474 1.00 93.00 124 GLU A O 1
ATOM 1000 N N . GLY A 1 125 ? 7.053 14.281 -5.617 1.00 93.69 125 GLY A N 1
ATOM 1001 C CA . GLY A 1 125 ? 5.683 13.870 -5.313 1.00 93.69 125 GLY A CA 1
ATOM 1002 C C . GLY A 1 125 ? 5.589 12.655 -4.378 1.00 93.69 125 GLY A C 1
ATOM 1003 O O . GLY A 1 125 ? 4.609 12.503 -3.653 1.00 93.69 125 GLY A O 1
ATOM 1004 N N . PHE A 1 126 ? 6.610 11.797 -4.343 1.00 95.62 126 PHE A N 1
ATOM 1005 C CA . PHE A 1 126 ? 6.653 10.702 -3.375 1.00 95.62 126 PHE A CA 1
ATOM 1006 C C . PHE A 1 126 ? 7.071 11.188 -1.983 1.00 95.62 126 PHE A C 1
ATOM 1008 O O . PHE A 1 126 ? 6.559 10.690 -0.980 1.00 95.62 126 PHE A O 1
ATOM 1015 N N . ASN A 1 127 ? 7.975 12.167 -1.912 1.00 94.75 127 ASN A N 1
ATOM 1016 C CA . ASN A 1 127 ? 8.338 12.809 -0.651 1.00 94.75 127 ASN A CA 1
ATOM 1017 C C . ASN A 1 127 ? 7.127 13.550 -0.063 1.00 94.75 127 ASN A C 1
ATOM 1019 O O . ASN A 1 127 ? 6.815 13.338 1.106 1.00 94.75 127 ASN A O 1
ATOM 1023 N N . ASP A 1 128 ? 6.365 14.270 -0.898 1.00 95.44 128 ASP A N 1
ATOM 1024 C CA . ASP A 1 128 ? 5.084 14.882 -0.515 1.00 95.44 128 ASP A CA 1
ATOM 1025 C C . ASP A 1 128 ? 4.127 13.842 0.091 1.00 95.44 128 ASP A C 1
ATOM 1027 O O . ASP A 1 128 ? 3.454 14.100 1.088 1.00 95.44 128 ASP A O 1
ATOM 1031 N N . ALA A 1 129 ? 4.075 12.634 -0.486 1.00 96.50 129 ALA A N 1
ATOM 1032 C CA . ALA A 1 129 ? 3.249 11.550 0.035 1.00 96.50 129 ALA A CA 1
ATOM 1033 C C . ALA A 1 129 ? 3.694 11.071 1.421 1.00 96.50 129 ALA A C 1
ATOM 1035 O O . ALA A 1 129 ? 2.845 10.822 2.281 1.00 96.50 129 ALA A O 1
ATOM 1036 N N . ALA A 1 130 ? 5.001 10.963 1.662 1.00 96.06 130 ALA A N 1
ATOM 1037 C CA . ALA A 1 130 ? 5.535 10.631 2.980 1.00 96.06 130 ALA A CA 1
ATOM 1038 C C . ALA A 1 130 ? 5.235 11.734 4.012 1.00 96.06 130 ALA A C 1
ATOM 1040 O O . ALA A 1 130 ? 4.807 11.425 5.127 1.00 96.06 130 ALA A O 1
ATOM 1041 N N . ASP A 1 131 ? 5.374 13.003 3.627 1.00 95.81 131 ASP A N 1
ATOM 1042 C CA . ASP A 1 131 ? 5.059 14.149 4.484 1.00 95.81 131 ASP A CA 1
ATOM 1043 C C . ASP A 1 131 ? 3.560 14.209 4.811 1.00 95.81 131 ASP A C 1
ATOM 1045 O O . ASP A 1 131 ? 3.168 14.393 5.963 1.00 95.81 131 ASP A O 1
ATOM 1049 N N . ASN A 1 132 ? 2.691 13.926 3.841 1.00 96.06 132 ASN A N 1
ATOM 1050 C CA . ASN A 1 132 ? 1.247 13.879 4.066 1.00 96.06 132 ASN A CA 1
ATOM 1051 C C . ASN A 1 132 ? 0.801 12.706 4.957 1.00 96.06 132 ASN A C 1
ATOM 1053 O O . ASN A 1 132 ? -0.217 12.811 5.646 1.00 96.06 132 ASN A O 1
ATOM 1057 N N . ILE A 1 133 ? 1.557 11.603 5.008 1.00 96.94 133 ILE A N 1
ATOM 1058 C CA . ILE A 1 133 ? 1.337 10.537 6.001 1.00 96.94 133 ILE A CA 1
ATOM 1059 C C . ILE A 1 133 ? 1.686 11.033 7.414 1.00 96.94 133 ILE A C 1
ATOM 1061 O O . ILE A 1 133 ? 0.978 10.701 8.369 1.00 96.94 133 ILE A O 1
ATOM 1065 N N . LEU A 1 134 ? 2.730 11.854 7.564 1.00 95.38 134 LEU A N 1
ATOM 1066 C CA . LEU A 1 134 ? 3.059 12.489 8.846 1.00 95.38 134 LEU A CA 1
ATOM 1067 C C . LEU A 1 134 ? 1.974 13.487 9.272 1.00 95.38 134 LEU A C 1
ATOM 1069 O O . LEU A 1 134 ? 1.564 13.480 10.432 1.00 95.38 134 LEU A O 1
ATOM 1073 N N . GLU A 1 135 ? 1.427 14.274 8.346 1.00 95.50 135 GLU A N 1
ATOM 1074 C CA . GLU A 1 135 ? 0.272 15.137 8.628 1.00 95.50 135 GLU A CA 1
ATOM 1075 C C . GLU A 1 135 ? -0.958 14.321 9.058 1.00 95.50 135 GLU A C 1
ATOM 1077 O O . GLU A 1 135 ? -1.647 14.668 10.021 1.00 95.50 135 GLU A O 1
ATOM 1082 N N . ALA A 1 136 ? -1.207 13.177 8.410 1.00 95.19 136 ALA A N 1
ATOM 1083 C CA . ALA A 1 136 ? -2.268 12.257 8.812 1.00 95.19 136 ALA A CA 1
ATOM 1084 C C . ALA A 1 136 ? -2.079 11.754 10.252 1.00 95.19 136 ALA A C 1
ATOM 1086 O O . ALA A 1 136 ? -3.049 11.632 11.004 1.00 95.19 136 ALA A O 1
ATOM 1087 N N . GLN A 1 137 ? -0.839 11.485 10.663 1.00 95.31 137 GLN A N 1
ATOM 1088 C CA . GLN A 1 137 ? -0.537 11.112 12.040 1.00 95.31 137 GLN A CA 1
ATOM 1089 C C . GLN A 1 137 ? -0.870 12.224 13.030 1.00 95.31 137 GLN A C 1
ATOM 1091 O O . GLN A 1 137 ? -1.439 11.918 14.075 1.00 95.31 137 GLN A O 1
ATOM 1096 N N . LEU A 1 138 ? -0.584 13.490 12.717 1.00 94.62 138 LEU A N 1
ATOM 1097 C CA . LEU A 1 138 ? -0.919 14.608 13.608 1.00 94.62 138 LEU A CA 1
ATOM 1098 C C . LEU A 1 138 ? -2.428 14.671 13.899 1.00 94.62 138 LEU A C 1
ATOM 1100 O O . LEU A 1 138 ? -2.836 15.024 15.008 1.00 94.62 138 LEU A O 1
ATOM 1104 N N . VAL A 1 139 ? -3.272 14.273 12.939 1.00 94.94 139 VAL A N 1
ATOM 1105 C CA . VAL A 1 139 ? -4.725 14.138 13.153 1.00 94.94 139 VAL A CA 1
ATOM 1106 C C . VAL A 1 139 ? -5.041 13.062 14.198 1.00 94.94 139 VAL A C 1
ATOM 1108 O O . VAL A 1 139 ? -5.908 13.269 15.049 1.00 94.94 139 VAL A O 1
ATOM 1111 N N . PHE A 1 140 ? -4.338 11.925 14.169 1.00 95.38 140 PHE A N 1
ATOM 1112 C CA . PHE A 1 140 ? -4.484 10.880 15.184 1.00 95.38 140 PHE A CA 1
ATOM 1113 C C . PHE A 1 140 ? -3.916 11.303 16.538 1.00 95.38 140 PHE A C 1
ATOM 1115 O O . PHE A 1 140 ? -4.583 11.103 17.546 1.00 95.38 140 PHE A O 1
ATOM 1122 N N . GLU A 1 141 ? -2.726 11.900 16.584 1.00 94.94 141 GLU A N 1
ATOM 1123 C CA . GLU A 1 141 ? -2.059 12.301 17.830 1.00 94.94 141 GLU A CA 1
ATOM 1124 C C . GLU A 1 141 ? -2.933 13.221 18.681 1.00 94.94 141 GLU A C 1
ATOM 1126 O O . GLU A 1 141 ? -3.068 12.997 19.880 1.00 94.94 141 GLU A O 1
ATOM 1131 N N . ARG A 1 142 ? -3.630 14.178 18.055 1.00 94.75 142 ARG A N 1
ATOM 1132 C CA . ARG A 1 142 ? -4.551 15.100 18.745 1.00 94.75 142 ARG A CA 1
ATOM 1133 C C . ARG A 1 142 ? -5.735 14.414 19.439 1.00 94.75 142 ARG A C 1
ATOM 1135 O O . ARG A 1 142 ? -6.434 15.059 20.215 1.00 94.75 142 ARG A O 1
ATOM 1142 N N . LYS A 1 143 ? -6.003 13.136 19.152 1.00 92.31 143 LYS A N 1
ATOM 1143 C CA . LYS A 1 143 ? -7.075 12.350 19.788 1.00 92.31 143 LYS A CA 1
ATOM 1144 C C . LYS A 1 143 ? -6.622 11.622 21.047 1.00 92.31 143 LYS A C 1
ATOM 1146 O O . LYS A 1 143 ? -7.474 11.126 21.782 1.00 92.31 143 LYS A O 1
ATOM 1151 N N . PHE A 1 144 ? -5.319 11.523 21.282 1.00 92.88 144 PHE A N 1
ATOM 1152 C CA . PHE A 1 144 ? -4.759 10.767 22.393 1.00 92.88 144 PHE A CA 1
ATOM 1153 C C . PHE A 1 144 ? -3.965 11.685 23.328 1.00 92.88 144 PHE A C 1
ATOM 1155 O O . PHE A 1 144 ? -3.546 12.766 22.919 1.00 92.88 144 PHE A O 1
ATOM 1162 N N . PRO A 1 145 ? -3.739 11.279 24.589 1.00 93.81 145 PRO A N 1
ATOM 1163 C CA . PRO A 1 145 ? -2.840 12.009 25.471 1.00 93.81 145 PRO A CA 1
ATOM 1164 C C . PRO A 1 145 ? -1.435 12.114 24.868 1.00 93.81 145 PRO A C 1
ATOM 1166 O O . PRO A 1 145 ? -0.953 11.181 24.214 1.00 93.81 145 PRO A O 1
ATOM 1169 N N . GLU A 1 146 ? -0.772 13.238 25.120 1.00 93.44 146 GLU A N 1
ATOM 1170 C CA . GLU A 1 146 ? 0.585 13.493 24.642 1.00 93.44 146 GLU A CA 1
ATOM 1171 C C . GLU A 1 146 ? 1.550 12.365 25.057 1.00 93.44 146 GLU A C 1
ATOM 1173 O O . GLU A 1 146 ? 1.458 11.808 26.153 1.00 93.44 146 GLU A O 1
ATOM 1178 N N . GLY A 1 147 ? 2.448 11.975 24.148 1.00 91.88 147 GLY A N 1
ATOM 1179 C CA . GLY A 1 147 ? 3.436 10.914 24.381 1.00 91.88 147 GLY A CA 1
ATOM 1180 C C . GLY A 1 147 ? 2.906 9.476 24.290 1.00 91.88 147 GLY A C 1
ATOM 1181 O O . GLY A 1 147 ? 3.685 8.531 24.423 1.00 91.88 147 GLY A O 1
ATOM 1182 N N . THR A 1 148 ? 1.609 9.268 24.035 1.00 94.38 148 THR A N 1
ATOM 1183 C CA . THR A 1 148 ? 1.045 7.912 23.875 1.00 94.38 148 THR A CA 1
ATOM 1184 C C . THR A 1 148 ? 1.142 7.367 22.451 1.00 94.38 148 THR A C 1
ATOM 1186 O O . THR A 1 148 ? 1.012 6.157 22.254 1.00 94.38 148 THR A O 1
ATOM 1189 N N . PHE A 1 149 ? 1.370 8.226 21.459 1.00 95.19 149 PHE A N 1
ATOM 1190 C CA . PHE A 1 149 ? 1.461 7.840 20.056 1.00 95.19 149 PHE A CA 1
ATOM 1191 C C . PHE A 1 149 ? 2.927 7.670 19.635 1.00 95.19 149 PHE A C 1
ATOM 1193 O O . PHE A 1 149 ? 3.751 8.563 19.818 1.00 95.19 149 PHE A O 1
ATOM 1200 N N . GLU A 1 150 ? 3.261 6.508 19.084 1.00 95.06 150 GLU A N 1
ATOM 1201 C CA . GLU A 1 150 ? 4.560 6.220 18.488 1.00 95.06 150 GLU A CA 1
ATOM 1202 C C . GLU A 1 150 ? 4.663 6.940 17.143 1.00 95.06 150 GLU A C 1
ATOM 1204 O O . GLU A 1 150 ? 3.833 6.732 16.252 1.00 95.06 150 GLU A O 1
ATOM 1209 N N . ARG A 1 151 ? 5.696 7.775 16.995 1.00 92.75 151 ARG A N 1
ATOM 1210 C CA . ARG A 1 151 ? 5.940 8.513 15.759 1.00 92.75 151 ARG A CA 1
ATOM 1211 C C . ARG A 1 151 ? 6.204 7.539 14.611 1.00 92.75 151 ARG A C 1
ATOM 1213 O O . ARG A 1 151 ? 7.135 6.741 14.674 1.00 92.75 151 ARG A O 1
ATOM 1220 N N . TRP A 1 152 ? 5.426 7.648 13.541 1.00 96.00 152 TRP A N 1
ATOM 1221 C CA . TRP A 1 152 ? 5.695 6.970 12.284 1.00 96.00 152 TRP A CA 1
ATOM 1222 C C . TRP A 1 152 ? 6.946 7.555 11.645 1.00 96.00 152 TRP A C 1
ATOM 1224 O O . TRP A 1 152 ? 7.137 8.771 11.579 1.00 96.00 152 TRP A O 1
ATOM 1234 N N . THR A 1 153 ? 7.796 6.664 11.162 1.00 92.69 153 THR A N 1
ATOM 1235 C CA . THR A 1 153 ? 8.999 7.008 10.421 1.00 92.69 153 THR A CA 1
ATOM 1236 C C . THR A 1 153 ? 8.983 6.218 9.124 1.00 92.69 153 THR A C 1
ATOM 1238 O O . THR A 1 153 ? 8.809 4.994 9.189 1.00 92.69 153 THR A O 1
ATOM 1241 N N . PRO A 1 154 ? 9.164 6.866 7.962 1.00 92.19 154 PRO A N 1
ATOM 1242 C CA . PRO A 1 154 ? 9.380 6.120 6.735 1.00 92.19 154 PRO A CA 1
ATOM 1243 C C . PRO A 1 154 ? 10.650 5.276 6.869 1.00 92.19 154 PRO A C 1
ATOM 1245 O O . PRO A 1 154 ? 11.575 5.636 7.604 1.00 92.19 154 PRO A O 1
ATOM 1248 N N . ASP A 1 155 ? 10.697 4.156 6.154 1.00 89.62 155 ASP A N 1
ATOM 1249 C CA . ASP A 1 155 ? 11.934 3.389 6.069 1.00 89.62 155 ASP A CA 1
ATOM 1250 C C . ASP A 1 155 ? 12.920 4.144 5.172 1.00 89.62 155 ASP A C 1
ATOM 1252 O O . ASP A 1 155 ? 12.521 4.781 4.196 1.00 89.62 155 ASP A O 1
ATOM 1256 N N . ASN A 1 156 ? 14.205 4.083 5.492 1.00 84.50 156 ASN A N 1
ATOM 1257 C CA . ASN A 1 156 ? 15.252 4.695 4.688 1.00 84.50 156 ASN A CA 1
ATOM 1258 C C . ASN A 1 156 ? 16.248 3.602 4.303 1.00 84.50 156 ASN A C 1
ATOM 1260 O O . ASN A 1 156 ? 17.141 3.250 5.075 1.00 84.50 156 ASN A O 1
ATOM 1264 N N . MET A 1 157 ? 16.044 3.022 3.121 1.00 69.62 157 MET A N 1
ATOM 1265 C CA . MET A 1 157 ? 16.924 2.000 2.561 1.00 69.62 157 MET A CA 1
ATOM 1266 C C . MET A 1 157 ? 17.722 2.628 1.426 1.00 69.62 157 MET A C 1
ATOM 1268 O O . MET A 1 157 ? 17.144 3.241 0.532 1.00 69.62 157 MET A O 1
ATOM 1272 N N . ASP A 1 158 ? 19.043 2.461 1.461 1.00 72.62 158 ASP A N 1
ATOM 1273 C CA . ASP A 1 158 ? 19.953 2.932 0.411 1.00 72.62 158 ASP A CA 1
ATOM 1274 C C . ASP A 1 158 ? 19.814 4.439 0.105 1.00 72.62 158 ASP A C 1
ATOM 1276 O O . ASP A 1 158 ? 19.985 4.885 -1.026 1.00 72.62 158 ASP A O 1
ATOM 1280 N N . GLY A 1 159 ? 19.480 5.235 1.129 1.00 80.88 159 GLY A N 1
ATOM 1281 C CA . GLY A 1 159 ? 19.304 6.686 1.020 1.00 80.88 159 GLY A CA 1
ATOM 1282 C C . GLY A 1 159 ? 17.991 7.126 0.368 1.00 80.88 159 GLY A C 1
ATOM 1283 O O . GLY A 1 159 ? 17.786 8.325 0.186 1.00 80.88 159 GLY A O 1
ATOM 1284 N N . CYS A 1 160 ? 17.100 6.190 0.030 1.00 84.81 160 CYS A N 1
ATOM 1285 C CA . CYS A 1 160 ? 15.790 6.480 -0.537 1.00 84.81 160 CYS A CA 1
ATOM 1286 C C . CYS A 1 160 ? 14.677 6.240 0.489 1.00 84.81 160 CYS A C 1
ATOM 1288 O O . CYS A 1 160 ? 14.632 5.211 1.170 1.00 84.81 160 CYS A O 1
ATOM 1290 N N . ILE A 1 161 ? 13.719 7.170 0.534 1.00 93.25 161 ILE A N 1
ATOM 1291 C CA . ILE A 1 161 ? 12.501 7.030 1.335 1.00 93.25 161 ILE A CA 1
ATOM 1292 C C . ILE A 1 161 ? 11.688 5.839 0.811 1.00 93.25 161 ILE A C 1
ATOM 1294 O O . ILE A 1 161 ? 11.433 5.702 -0.393 1.00 93.25 161 ILE A O 1
ATOM 1298 N N . GLY A 1 162 ? 11.285 4.972 1.733 1.00 95.75 162 GLY A N 1
ATOM 1299 C CA . GLY A 1 162 ? 10.448 3.808 1.504 1.00 95.75 162 GLY A CA 1
ATOM 1300 C C . GLY A 1 162 ? 9.197 3.836 2.379 1.00 95.75 162 GLY A C 1
ATOM 1301 O O . GLY A 1 162 ? 9.250 4.151 3.568 1.00 95.75 162 GLY A O 1
ATOM 1302 N N . ILE A 1 163 ? 8.063 3.464 1.791 1.00 97.38 163 ILE A N 1
ATOM 1303 C CA . ILE A 1 163 ? 6.781 3.353 2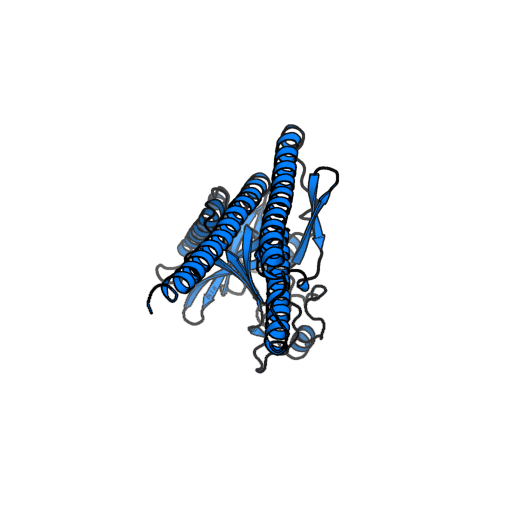.486 1.00 97.38 163 ILE A CA 1
ATOM 1304 C C . ILE A 1 163 ? 6.392 1.876 2.580 1.00 97.38 163 ILE A C 1
ATOM 1306 O O . ILE A 1 163 ? 6.205 1.201 1.564 1.00 97.38 163 ILE A O 1
ATOM 1310 N N . ASP A 1 164 ? 6.285 1.377 3.814 1.00 97.44 164 ASP A N 1
ATOM 1311 C CA . ASP A 1 164 ? 5.818 0.026 4.129 1.00 97.44 164 ASP A CA 1
ATOM 1312 C C . ASP A 1 164 ? 4.301 -0.011 4.308 1.00 97.44 164 ASP A C 1
ATOM 1314 O O . ASP A 1 164 ? 3.743 0.669 5.171 1.00 97.44 164 ASP A O 1
ATOM 1318 N N . ILE A 1 165 ? 3.635 -0.862 3.528 1.00 98.31 165 ILE A N 1
ATOM 1319 C CA . ILE A 1 165 ? 2.177 -0.986 3.507 1.00 98.31 165 ILE A CA 1
ATOM 1320 C C . ILE A 1 165 ? 1.831 -2.463 3.657 1.00 98.31 165 ILE A C 1
ATOM 1322 O O . ILE A 1 165 ? 2.406 -3.320 2.983 1.00 98.31 165 ILE A O 1
ATOM 1326 N N . SER A 1 166 ? 0.914 -2.792 4.566 1.00 98.00 166 SER A N 1
ATOM 1327 C CA . SER A 1 166 ? 0.562 -4.192 4.820 1.00 98.00 166 SER A CA 1
ATOM 1328 C C . SER A 1 166 ? -0.893 -4.390 5.200 1.00 98.00 166 SER A C 1
ATOM 1330 O O . SER A 1 166 ? -1.529 -3.496 5.748 1.00 98.00 166 SER A O 1
ATOM 1332 N N . ASN A 1 167 ? -1.425 -5.578 4.941 1.00 97.62 167 ASN A N 1
ATOM 1333 C CA . ASN A 1 167 ? -2.725 -6.003 5.444 1.00 97.62 167 ASN A CA 1
ATOM 1334 C C . ASN A 1 167 ? -2.647 -7.460 5.897 1.00 97.62 167 ASN A C 1
ATOM 1336 O O . ASN A 1 167 ? -2.035 -8.291 5.229 1.00 97.62 167 ASN A O 1
ATOM 1340 N N . ARG A 1 168 ? -3.233 -7.779 7.050 1.00 95.94 168 ARG A N 1
ATOM 1341 C CA . ARG A 1 168 ? -3.244 -9.158 7.549 1.00 95.94 168 ARG A CA 1
ATOM 1342 C C . ARG A 1 168 ? -4.181 -9.997 6.700 1.00 95.94 168 ARG A C 1
ATOM 1344 O O . ARG A 1 168 ? -5.220 -9.510 6.273 1.00 95.94 168 ARG A O 1
ATOM 1351 N N . TYR A 1 169 ? -3.833 -11.266 6.507 1.00 96.19 169 TYR A N 1
ATOM 1352 C CA . TYR A 1 169 ? -4.768 -12.202 5.886 1.00 96.19 169 TYR A CA 1
ATOM 1353 C C . TYR A 1 169 ? -5.922 -12.540 6.822 1.00 96.19 169 TYR A C 1
ATOM 1355 O O . TYR A 1 169 ? -7.036 -12.736 6.354 1.00 96.19 169 TYR A O 1
ATOM 1363 N N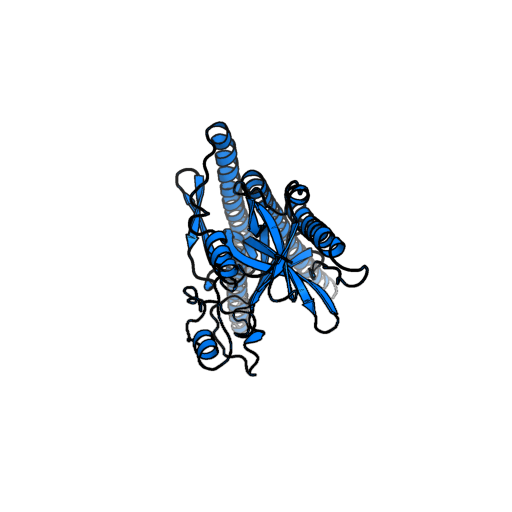 . LEU A 1 170 ? -5.637 -12.645 8.122 1.00 94.38 170 LEU A N 1
ATOM 1364 C CA . LEU A 1 170 ? -6.555 -13.177 9.119 1.00 94.38 170 LEU A CA 1
ATOM 1365 C C . LEU A 1 170 ? -6.581 -12.306 10.375 1.00 94.38 170 LEU A C 1
ATOM 1367 O O . LEU A 1 170 ? -5.549 -11.792 10.820 1.00 94.38 170 LEU A O 1
ATOM 1371 N N . GLU A 1 171 ? -7.751 -12.234 10.992 1.00 90.19 171 GLU A N 1
ATOM 1372 C CA . GLU A 1 171 ? -8.000 -11.590 12.279 1.00 90.19 171 GLU A CA 1
ATOM 1373 C C . GLU A 1 171 ? -8.663 -12.561 13.255 1.00 90.19 171 GLU A C 1
ATOM 1375 O O . GLU A 1 171 ? -9.137 -13.625 12.874 1.00 90.19 171 GLU A O 1
ATOM 1380 N N . THR A 1 172 ? -8.661 -12.241 14.547 1.00 87.25 172 THR A N 1
ATOM 1381 C CA . THR A 1 172 ? -9.284 -13.106 15.556 1.00 87.25 172 THR A CA 1
ATOM 1382 C C . THR A 1 172 ? -10.800 -12.958 15.536 1.00 87.25 172 THR A C 1
ATOM 1384 O O . THR A 1 172 ? -11.297 -11.842 15.675 1.00 87.25 172 THR A O 1
ATOM 1387 N N . SER A 1 173 ? -11.531 -14.075 15.522 1.00 78.12 173 SER A N 1
ATOM 1388 C CA . SER A 1 173 ? -13.004 -14.103 15.529 1.00 78.12 173 SER A CA 1
ATOM 1389 C C . SER A 1 173 ? -13.649 -13.399 16.729 1.00 78.12 173 SER A C 1
ATOM 1391 O O . SER A 1 173 ? -14.835 -13.088 16.704 1.00 78.12 173 SER A O 1
ATOM 1393 N N . LYS A 1 174 ? -12.880 -13.149 17.793 1.00 69.62 174 LYS A N 1
ATOM 1394 C CA . LYS A 1 174 ? -13.336 -12.497 19.029 1.00 69.62 174 LYS A CA 1
ATOM 1395 C C . LYS A 1 174 ? -13.448 -10.970 18.924 1.00 69.62 174 LYS A C 1
ATOM 1397 O O . LYS A 1 174 ? -13.894 -10.356 19.885 1.00 69.62 174 LYS A O 1
ATOM 1402 N N . ALA A 1 175 ? -12.999 -10.362 17.823 1.00 60.56 175 ALA A N 1
ATOM 1403 C CA . ALA A 1 175 ? -12.996 -8.905 17.668 1.00 60.56 175 ALA A CA 1
ATOM 1404 C C . ALA A 1 175 ? -14.410 -8.339 17.418 1.00 60.56 175 ALA A C 1
ATOM 1406 O O . ALA A 1 175 ? -14.763 -7.306 17.974 1.00 60.56 175 ALA A O 1
ATOM 1407 N N . TYR A 1 176 ? -15.245 -9.034 16.638 1.00 63.12 176 TYR A N 1
ATOM 1408 C CA . TYR A 1 176 ? -16.658 -8.706 16.399 1.00 63.12 176 TYR A CA 1
ATOM 1409 C C . TYR A 1 176 ? -17.298 -9.832 15.562 1.00 63.12 176 TYR A C 1
ATOM 1411 O O . TYR A 1 176 ? -16.556 -10.499 14.834 1.00 63.12 176 TYR A O 1
ATOM 1419 N N . PRO A 1 177 ? -18.628 -10.052 15.587 1.00 65.62 177 PRO A N 1
ATOM 1420 C CA . PRO A 1 177 ? -19.284 -10.882 14.579 1.00 65.62 177 PRO A CA 1
ATOM 1421 C C . PRO A 1 177 ? -19.099 -10.240 13.196 1.00 65.62 177 PRO A C 1
ATOM 1423 O O . PRO A 1 177 ? -19.784 -9.285 12.840 1.00 65.62 177 PRO A O 1
ATOM 1426 N N . GLN A 1 178 ? -18.122 -10.734 12.440 1.00 73.31 178 GLN A N 1
ATOM 1427 C CA . GLN A 1 178 ? -17.895 -10.373 11.045 1.00 73.31 178 GLN A CA 1
ATOM 1428 C C . GLN A 1 178 ? -18.105 -11.602 10.172 1.00 73.31 178 GLN A C 1
ATOM 1430 O O . GLN A 1 178 ? -17.797 -12.728 10.570 1.00 73.31 178 GLN A O 1
ATOM 1435 N N . GLU A 1 179 ? -18.640 -11.380 8.977 1.00 83.88 179 GLU A N 1
ATOM 1436 C CA . GLU A 1 179 ? -18.831 -12.451 8.014 1.00 83.88 179 GLU A CA 1
ATOM 1437 C C . GLU A 1 179 ? -17.487 -12.893 7.431 1.00 83.88 179 GLU A C 1
ATOM 1439 O O . GLU A 1 179 ? -16.632 -12.082 7.065 1.00 83.88 179 GLU A O 1
ATOM 1444 N N . GLN A 1 180 ? -17.316 -14.211 7.345 1.00 90.31 180 GLN A N 1
ATOM 1445 C CA . GLN A 1 180 ? -16.185 -14.823 6.667 1.00 90.31 180 GLN A CA 1
ATOM 1446 C C . GLN A 1 180 ? -16.284 -14.523 5.166 1.00 90.31 180 GLN A C 1
ATOM 1448 O O . GLN A 1 180 ? -17.179 -15.011 4.477 1.00 90.31 180 GLN A O 1
ATOM 1453 N N . ALA A 1 181 ? -15.331 -13.756 4.651 1.00 91.75 181 ALA A N 1
ATOM 1454 C CA . ALA A 1 181 ? -15.199 -13.462 3.238 1.00 91.75 181 ALA A CA 1
ATOM 1455 C C . ALA A 1 181 ? -14.462 -14.591 2.498 1.00 91.75 181 ALA A C 1
ATOM 1457 O O . ALA A 1 181 ? -13.650 -15.333 3.064 1.00 91.75 181 ALA A O 1
ATOM 1458 N N . SER A 1 182 ? -14.728 -14.709 1.197 1.00 93.25 182 SER A N 1
ATOM 1459 C CA . SER A 1 182 ? -13.981 -15.596 0.304 1.00 93.25 182 SER A CA 1
ATOM 1460 C C . SER A 1 182 ? -12.602 -15.016 -0.006 1.00 93.25 182 SER A C 1
ATOM 1462 O O . SER A 1 182 ? -12.488 -13.820 -0.259 1.00 93.25 182 SER A O 1
ATOM 1464 N N . PHE A 1 183 ? -11.568 -15.853 -0.080 1.00 93.50 183 PHE A N 1
ATOM 1465 C CA . PHE A 1 183 ? -10.256 -15.406 -0.554 1.00 93.50 183 PHE A CA 1
ATOM 1466 C C . PHE A 1 183 ? -10.300 -15.015 -2.036 1.00 93.50 183 PHE A C 1
ATOM 1468 O O . PHE A 1 183 ? -11.008 -15.636 -2.832 1.00 93.50 183 PHE A O 1
ATOM 1475 N N . GLU A 1 184 ? -9.516 -14.003 -2.405 1.00 92.75 184 GLU A N 1
ATOM 1476 C CA . GLU A 1 184 ? -9.350 -13.602 -3.802 1.00 92.75 184 GLU A CA 1
ATOM 1477 C C . GLU A 1 184 ? -8.608 -14.676 -4.614 1.00 92.75 184 GLU A C 1
ATOM 1479 O O . GLU A 1 184 ? -7.834 -15.491 -4.090 1.00 92.75 184 GLU A O 1
ATOM 1484 N N . LYS A 1 185 ? -8.836 -14.677 -5.931 1.00 91.44 185 LYS A N 1
ATOM 1485 C CA . LYS A 1 185 ? -8.195 -15.632 -6.840 1.00 91.44 185 LYS A CA 1
ATOM 1486 C C . LYS A 1 185 ? -6.669 -15.488 -6.775 1.00 91.44 185 LYS A C 1
ATOM 1488 O O . LYS A 1 185 ? -6.134 -14.385 -6.816 1.00 91.44 185 LYS A O 1
ATOM 1493 N N . GLY A 1 186 ? -5.966 -16.615 -6.677 1.00 92.25 186 GLY A N 1
ATOM 1494 C CA . GLY A 1 186 ? -4.502 -16.634 -6.596 1.00 92.25 186 GLY A CA 1
ATOM 1495 C C . GLY A 1 186 ? -3.936 -16.354 -5.200 1.00 92.25 186 GLY A C 1
ATOM 1496 O O . GLY A 1 186 ? -2.722 -16.424 -5.031 1.00 92.25 186 GLY A O 1
ATOM 1497 N N . VAL A 1 187 ? -4.776 -16.091 -4.187 1.00 94.50 187 VAL A N 1
ATOM 1498 C CA . VAL A 1 187 ? -4.303 -15.827 -2.819 1.00 94.50 187 VAL A CA 1
ATOM 1499 C C . VAL A 1 187 ? -3.970 -17.107 -2.054 1.00 94.50 187 VAL A C 1
ATOM 1501 O O . VAL A 1 187 ? -2.855 -17.254 -1.554 1.00 94.50 187 VAL A O 1
ATOM 1504 N N . ASP A 1 188 ? -4.915 -18.046 -1.987 1.00 95.38 188 ASP A N 1
ATOM 1505 C CA . ASP A 1 188 ? -4.802 -19.269 -1.182 1.00 95.38 188 ASP A CA 1
ATOM 1506 C C . ASP A 1 188 ? -4.904 -20.539 -2.038 1.00 95.38 188 ASP A C 1
ATOM 1508 O O . ASP A 1 188 ? -5.800 -21.365 -1.878 1.00 95.38 188 ASP A O 1
ATOM 1512 N N . LEU A 1 189 ? -3.980 -20.700 -2.989 1.00 92.50 189 LEU A N 1
ATOM 1513 C CA . LEU A 1 189 ? -4.009 -21.808 -3.956 1.00 92.50 189 LEU A CA 1
ATOM 1514 C C . LEU A 1 189 ? -3.969 -23.203 -3.310 1.00 92.50 189 LEU A C 1
ATOM 1516 O O . LEU A 1 189 ? -4.444 -24.167 -3.906 1.00 92.50 189 LEU A O 1
ATOM 1520 N N . LYS A 1 190 ? -3.393 -23.321 -2.108 1.00 94.69 190 LYS A N 1
ATOM 1521 C CA . LYS A 1 190 ? -3.257 -24.589 -1.375 1.00 94.69 190 LYS A CA 1
ATOM 1522 C C . LYS A 1 190 ? -4.269 -24.748 -0.232 1.00 94.69 190 LYS A C 1
ATOM 1524 O O . LYS A 1 190 ? -4.190 -25.737 0.494 1.00 94.69 190 LYS A O 1
ATOM 1529 N N . GLY A 1 191 ? -5.193 -23.801 -0.046 1.00 94.69 191 GLY A N 1
ATOM 1530 C CA . GLY A 1 191 ? -6.188 -23.847 1.032 1.00 94.69 191 GLY A CA 1
ATOM 1531 C C . GLY A 1 191 ? -5.598 -23.719 2.444 1.00 94.69 191 GLY A C 1
ATOM 1532 O O . GLY A 1 191 ? -6.198 -24.200 3.404 1.00 94.69 191 GLY A O 1
ATOM 1533 N N . ILE A 1 192 ? -4.406 -23.133 2.589 1.00 94.69 192 ILE A N 1
ATOM 1534 C CA . ILE A 1 192 ? -3.692 -22.985 3.865 1.00 94.69 192 ILE A CA 1
ATOM 1535 C C . ILE A 1 192 ? -4.415 -21.979 4.763 1.00 94.69 192 ILE A C 1
ATOM 1537 O O . ILE A 1 192 ? -4.594 -22.234 5.959 1.00 94.69 192 ILE A O 1
ATOM 1541 N N . LEU A 1 193 ? -4.837 -20.845 4.199 1.00 95.38 193 LEU A N 1
ATOM 1542 C CA . LEU A 1 193 ? -5.568 -19.815 4.935 1.00 95.38 193 LEU A CA 1
ATOM 1543 C C . LEU A 1 193 ? -6.994 -20.279 5.239 1.00 95.38 193 LEU A C 1
ATOM 1545 O O . LEU A 1 193 ? -7.448 -20.140 6.373 1.00 95.38 193 LEU A O 1
ATOM 1549 N N . ALA A 1 194 ? -7.663 -20.917 4.277 1.00 94.56 194 ALA A N 1
ATOM 1550 C CA . ALA A 1 194 ? -8.984 -21.507 4.472 1.00 94.56 194 ALA A CA 1
ATOM 1551 C C . ALA A 1 194 ? -8.976 -22.573 5.579 1.00 94.56 194 ALA A C 1
ATOM 1553 O O . ALA A 1 194 ? -9.813 -22.544 6.484 1.00 94.56 194 ALA A O 1
ATOM 1554 N N . ALA A 1 195 ? -7.980 -23.465 5.583 1.00 93.31 195 ALA A N 1
ATOM 1555 C CA . ALA A 1 195 ? -7.810 -24.437 6.657 1.00 93.31 195 ALA A CA 1
ATOM 1556 C C . ALA A 1 195 ? -7.556 -23.764 8.015 1.00 93.31 195 ALA A C 1
ATOM 1558 O O . ALA A 1 195 ? -7.992 -24.282 9.045 1.00 93.31 195 ALA A O 1
ATOM 1559 N N . ALA A 1 196 ? -6.871 -22.615 8.038 1.00 92.56 196 ALA A N 1
ATOM 1560 C CA . ALA A 1 196 ? -6.664 -21.851 9.260 1.00 92.56 196 ALA A CA 1
ATOM 1561 C C . ALA A 1 196 ? -7.959 -21.229 9.793 1.00 92.56 196 ALA A C 1
ATOM 1563 O O . ALA A 1 196 ? -8.177 -21.319 10.996 1.00 92.56 196 ALA A O 1
ATOM 1564 N N . CYS A 1 197 ? -8.822 -20.684 8.931 1.00 91.94 197 CYS A N 1
ATOM 1565 C CA . CYS A 1 197 ? -10.144 -20.187 9.328 1.00 91.94 197 CYS A CA 1
ATOM 1566 C C . CYS A 1 197 ? -11.036 -21.291 9.911 1.00 91.94 197 CYS A C 1
ATOM 1568 O O . CYS A 1 197 ? -11.757 -21.064 10.871 1.00 91.94 197 CYS A O 1
ATOM 1570 N N . MET A 1 198 ? -10.982 -22.506 9.356 1.00 89.62 198 MET A N 1
ATOM 1571 C CA . MET A 1 198 ? -11.821 -23.616 9.829 1.00 89.62 198 MET A CA 1
ATOM 1572 C C . MET A 1 198 ? -11.347 -24.222 11.154 1.00 89.62 198 MET A C 1
ATOM 1574 O O . MET A 1 198 ? -12.151 -24.744 11.920 1.00 89.62 198 MET A O 1
ATOM 1578 N N . ARG A 1 199 ? -10.031 -24.245 11.388 1.00 87.88 199 ARG A N 1
ATOM 1579 C CA . ARG A 1 199 ? -9.423 -24.964 12.524 1.00 87.88 199 ARG A CA 1
ATOM 1580 C C . ARG A 1 199 ? -9.073 -24.063 13.701 1.00 87.88 199 ARG A C 1
ATOM 1582 O O . ARG A 1 199 ? -8.658 -24.573 14.738 1.00 87.88 199 ARG A O 1
ATOM 1589 N N . ARG A 1 200 ? -9.155 -22.747 13.527 1.00 84.81 200 ARG A N 1
ATOM 1590 C CA . ARG A 1 200 ? -8.745 -21.750 14.520 1.00 84.81 200 ARG A CA 1
ATOM 1591 C C . ARG A 1 200 ? -9.833 -20.695 14.638 1.00 84.81 200 ARG A C 1
ATOM 1593 O O . ARG A 1 200 ? -10.580 -20.485 13.694 1.00 84.81 200 ARG A O 1
ATOM 1600 N N . ASP A 1 201 ? -9.849 -19.971 15.754 1.00 88.62 201 ASP A N 1
ATOM 1601 C CA . ASP A 1 201 ? -10.712 -18.797 15.964 1.00 88.62 201 ASP A CA 1
ATOM 1602 C C . ASP A 1 201 ? -10.239 -17.591 15.116 1.00 88.62 201 ASP A C 1
ATOM 1604 O O . ASP A 1 201 ? -10.015 -16.492 15.636 1.00 88.62 201 ASP A O 1
ATOM 1608 N N . LEU A 1 202 ? -10.009 -17.802 13.818 1.00 92.00 202 LEU A N 1
ATOM 1609 C CA . LEU A 1 202 ? -9.493 -16.826 12.868 1.00 92.00 202 LEU A CA 1
ATOM 1610 C C . LEU A 1 202 ? -10.489 -16.620 11.727 1.00 92.00 202 LEU A C 1
ATOM 1612 O O . LEU A 1 202 ? -11.058 -17.576 11.213 1.00 92.00 202 LEU A O 1
ATOM 1616 N N . LEU A 1 203 ? -10.645 -15.374 11.296 1.00 93.00 203 LEU A N 1
ATOM 1617 C CA . LEU A 1 203 ? -11.535 -14.976 10.213 1.00 93.00 203 LEU A CA 1
ATOM 1618 C C . LEU A 1 203 ? -10.753 -14.225 9.141 1.00 93.00 203 LEU A C 1
ATOM 1620 O O . LEU A 1 203 ? -9.841 -13.460 9.453 1.00 93.00 203 LEU A O 1
ATOM 1624 N N . HIS A 1 204 ? -11.130 -14.442 7.885 1.00 94.25 204 HIS A N 1
ATOM 1625 C CA . HIS A 1 204 ? -10.783 -13.550 6.781 1.00 94.25 204 HIS A CA 1
ATOM 1626 C C . HIS A 1 204 ? -12.024 -12.731 6.461 1.00 94.25 204 HIS A C 1
ATOM 1628 O O . HIS A 1 204 ? -13.067 -13.313 6.174 1.00 94.25 204 HIS A O 1
ATOM 1634 N N . THR A 1 205 ? -11.933 -11.410 6.520 1.00 93.12 205 THR A N 1
ATOM 1635 C CA . THR A 1 205 ? -13.083 -10.526 6.294 1.00 93.12 205 THR A CA 1
ATOM 1636 C C . THR A 1 205 ? -12.839 -9.645 5.074 1.00 93.12 205 THR A C 1
ATOM 1638 O O . THR A 1 205 ? -11.733 -9.617 4.530 1.00 93.12 205 THR A O 1
ATOM 1641 N N . GLU A 1 206 ? -13.858 -8.917 4.608 1.00 92.12 206 GLU A N 1
ATOM 1642 C CA . GLU A 1 206 ? -13.698 -7.992 3.470 1.00 92.12 206 GLU A CA 1
ATOM 1643 C C . GLU A 1 206 ? -12.586 -6.961 3.713 1.00 92.12 206 GLU A C 1
ATOM 1645 O O . GLU A 1 206 ? -11.894 -6.540 2.794 1.00 92.12 206 GLU A O 1
ATOM 1650 N N . ASP A 1 207 ? -12.361 -6.619 4.975 1.00 92.00 207 ASP A N 1
ATOM 1651 C CA . ASP A 1 207 ? -11.335 -5.691 5.421 1.00 92.00 207 ASP A CA 1
ATOM 1652 C C . ASP A 1 207 ? -9.909 -6.286 5.324 1.00 92.00 207 ASP A C 1
ATOM 1654 O O . ASP A 1 207 ? -8.916 -5.556 5.316 1.00 92.00 207 ASP A O 1
ATOM 1658 N N . ASN A 1 208 ? -9.775 -7.611 5.219 1.00 94.88 208 ASN A N 1
ATOM 1659 C CA . ASN A 1 208 ? -8.503 -8.311 5.006 1.00 94.88 208 ASN A CA 1
ATOM 1660 C C . ASN A 1 208 ? -8.179 -8.544 3.524 1.00 94.88 208 ASN A C 1
ATOM 1662 O O . ASN A 1 208 ? -7.086 -9.024 3.197 1.00 94.88 208 ASN A O 1
ATOM 1666 N N . LYS A 1 209 ? -9.107 -8.231 2.614 1.00 95.56 209 LYS A N 1
ATOM 1667 C CA . LYS A 1 209 ? -8.879 -8.388 1.179 1.00 95.56 209 LYS A CA 1
ATOM 1668 C C . LYS A 1 209 ? -7.923 -7.327 0.660 1.00 95.56 209 LYS A C 1
ATOM 1670 O O . LYS A 1 209 ? -7.999 -6.157 1.017 1.00 95.56 209 LYS A O 1
ATOM 1675 N N . VAL A 1 210 ? -7.043 -7.760 -0.236 1.00 96.94 210 VAL A N 1
ATOM 1676 C CA . VAL A 1 210 ? -6.238 -6.872 -1.073 1.00 96.94 210 VAL A CA 1
ATOM 1677 C C . VAL A 1 210 ? -6.590 -7.191 -2.513 1.00 96.94 210 VAL A C 1
ATOM 1679 O O . VAL A 1 210 ? -6.522 -8.349 -2.925 1.00 96.94 210 VAL A O 1
ATOM 1682 N N . ARG A 1 211 ? -7.000 -6.171 -3.267 1.00 96.81 211 ARG A N 1
ATOM 1683 C CA . ARG A 1 211 ? -7.362 -6.320 -4.682 1.00 96.81 211 ARG A CA 1
ATOM 1684 C C . ARG A 1 211 ? -6.151 -6.053 -5.566 1.00 96.81 211 ARG A C 1
ATOM 1686 O O . ARG A 1 211 ? -5.377 -5.136 -5.302 1.00 96.81 211 ARG A O 1
ATOM 1693 N N . PHE A 1 212 ? -6.005 -6.834 -6.627 1.00 97.56 212 PHE A N 1
ATOM 1694 C CA . PHE A 1 212 ? -4.873 -6.739 -7.542 1.00 97.56 212 PHE A CA 1
ATOM 1695 C C . PHE A 1 212 ? -5.360 -6.401 -8.944 1.00 97.56 212 PHE A C 1
ATOM 1697 O O . PHE A 1 212 ? -6.298 -7.025 -9.443 1.00 97.56 212 PHE A O 1
ATOM 1704 N N . PHE A 1 213 ? -4.702 -5.439 -9.584 1.00 97.62 213 PHE A N 1
ATOM 1705 C CA . PHE A 1 213 ? -5.058 -4.980 -10.920 1.00 97.62 213 PHE A CA 1
ATOM 1706 C C . PHE A 1 213 ? -3.840 -4.892 -11.838 1.00 97.62 213 PHE A C 1
ATOM 1708 O O . PHE A 1 213 ? -2.735 -4.557 -11.409 1.00 97.62 213 PHE A O 1
ATOM 1715 N N . SER A 1 214 ? -4.052 -5.137 -13.124 1.00 96.00 214 SER A N 1
ATOM 1716 C CA . SER A 1 214 ? -3.148 -4.708 -14.190 1.00 96.00 214 SER A CA 1
ATOM 1717 C C . SER A 1 214 ? -3.773 -3.535 -14.919 1.00 96.00 214 SER A C 1
ATOM 1719 O O . SER A 1 214 ? -4.961 -3.586 -15.247 1.00 96.00 214 SER A O 1
ATOM 1721 N N . SER A 1 215 ? -2.989 -2.491 -15.175 1.00 94.50 215 SER A N 1
ATOM 1722 C CA . SER A 1 215 ? -3.467 -1.384 -15.990 1.00 94.50 215 SER A CA 1
ATOM 1723 C C . SER A 1 215 ? -3.111 -1.562 -17.462 1.00 94.50 215 SER A C 1
ATOM 1725 O O . SER A 1 215 ? -2.049 -2.079 -17.814 1.00 94.50 215 SER A O 1
ATOM 1727 N N . SER A 1 216 ? -4.012 -1.118 -18.325 1.00 91.81 216 SER A N 1
ATOM 1728 C CA . SER A 1 216 ? -3.823 -1.036 -19.769 1.00 91.81 216 SER A CA 1
ATOM 1729 C C . SER A 1 216 ? -4.300 0.331 -20.249 1.00 91.81 216 SER A C 1
ATOM 1731 O O . SER A 1 216 ? -5.120 0.976 -19.598 1.00 91.81 216 SER A O 1
ATOM 1733 N N . ILE A 1 217 ? -3.747 0.811 -21.359 1.00 88.50 217 ILE A N 1
ATOM 1734 C CA . ILE A 1 217 ? -4.234 2.023 -22.021 1.00 88.50 217 ILE A CA 1
ATOM 1735 C C . ILE A 1 217 ? -5.098 1.558 -23.187 1.00 88.50 217 ILE A C 1
ATOM 1737 O O . ILE A 1 217 ? -4.619 0.797 -24.031 1.00 88.50 217 ILE A O 1
ATOM 1741 N N . ASP A 1 218 ? -6.359 1.976 -23.210 1.00 88.50 218 ASP A N 1
ATOM 1742 C CA . ASP A 1 218 ? -7.279 1.637 -24.291 1.00 88.50 218 ASP A CA 1
ATOM 1743 C C . ASP A 1 218 ? -7.026 2.471 -25.564 1.00 88.50 218 ASP A C 1
ATOM 1745 O O . ASP A 1 218 ? -6.133 3.322 -25.629 1.00 88.50 218 ASP A O 1
ATOM 1749 N N . GLU A 1 219 ? -7.806 2.210 -26.615 1.00 89.12 219 GLU A N 1
ATOM 1750 C CA . GLU A 1 219 ? -7.701 2.926 -27.895 1.00 89.12 219 GLU A CA 1
ATOM 1751 C C . GLU A 1 219 ? -7.943 4.440 -27.746 1.00 89.12 219 GLU A C 1
ATOM 1753 O O . GLU A 1 219 ? -7.339 5.245 -28.465 1.00 89.12 219 GLU A O 1
ATOM 1758 N N . ASP A 1 220 ? -8.757 4.827 -26.761 1.00 85.94 220 ASP A N 1
ATOM 1759 C CA . ASP A 1 220 ? -9.109 6.209 -26.437 1.00 85.94 220 ASP A CA 1
ATOM 1760 C C . ASP A 1 220 ? -8.047 6.920 -25.584 1.00 85.94 220 ASP A C 1
ATOM 1762 O O . ASP A 1 220 ? -8.191 8.115 -25.285 1.00 85.94 220 ASP A O 1
ATOM 1766 N N . GLY A 1 221 ? -6.979 6.208 -25.212 1.00 82.5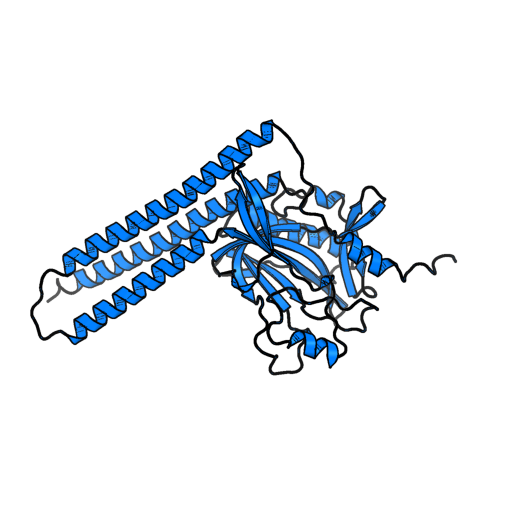0 221 GLY A N 1
ATOM 1767 C CA . GLY A 1 221 ? -5.907 6.701 -24.359 1.00 82.50 221 GLY A CA 1
ATOM 1768 C C . GLY A 1 221 ? -6.250 6.711 -22.870 1.00 82.50 221 GLY A C 1
ATOM 1769 O O . GLY A 1 221 ? -5.485 7.289 -22.103 1.00 82.50 221 GLY A O 1
ATOM 1770 N N . GLU A 1 222 ? -7.363 6.102 -22.458 1.00 82.62 222 GLU A N 1
ATOM 1771 C CA . GLU A 1 222 ? -7.752 6.003 -21.053 1.00 82.62 222 GLU A CA 1
ATOM 1772 C C . GLU A 1 222 ? -7.105 4.800 -20.388 1.00 82.62 222 GLU A C 1
ATOM 1774 O O . GLU A 1 222 ? -7.008 3.707 -20.957 1.00 82.62 222 GLU A O 1
ATOM 1779 N N . ARG A 1 223 ? -6.696 4.993 -19.134 1.00 87.75 223 ARG A N 1
ATOM 1780 C CA . ARG A 1 223 ? -6.190 3.899 -18.317 1.00 87.75 223 ARG A CA 1
ATOM 1781 C C . ARG A 1 223 ? -7.360 3.075 -17.791 1.00 87.75 223 ARG A C 1
ATOM 1783 O O . ARG A 1 223 ? -8.207 3.578 -17.058 1.00 87.75 223 ARG A O 1
ATOM 1790 N N . ARG A 1 224 ? -7.380 1.789 -18.130 1.00 92.19 224 ARG A N 1
ATOM 1791 C CA . ARG A 1 224 ? -8.303 0.794 -17.576 1.00 92.19 224 ARG A CA 1
ATOM 1792 C C . ARG A 1 224 ? -7.569 -0.107 -16.603 1.00 92.19 224 ARG A C 1
ATOM 1794 O O . ARG A 1 224 ? -6.375 -0.345 -16.758 1.00 92.19 224 ARG A O 1
ATOM 1801 N N . PHE A 1 225 ? -8.299 -0.611 -15.617 1.00 94.38 225 PHE A N 1
ATOM 1802 C CA . PHE A 1 225 ? -7.787 -1.541 -14.620 1.00 94.38 225 PHE A CA 1
ATOM 1803 C C . PHE A 1 225 ? -8.577 -2.839 -14.692 1.00 94.38 225 PHE A C 1
ATOM 1805 O O . PHE A 1 225 ? -9.801 -2.841 -14.563 1.00 94.38 225 PHE A O 1
ATOM 1812 N N . GLU A 1 226 ? -7.866 -3.942 -14.880 1.00 95.44 226 GLU A N 1
ATOM 1813 C CA . GLU A 1 226 ? -8.441 -5.280 -14.954 1.00 95.44 226 GLU A CA 1
ATOM 1814 C C . GLU A 1 226 ? -7.939 -6.111 -13.779 1.00 95.44 226 GLU A C 1
ATOM 1816 O O . GLU A 1 226 ? -6.759 -6.050 -13.427 1.00 95.44 226 GLU A O 1
ATOM 1821 N N . GLY A 1 227 ? -8.842 -6.861 -13.144 1.00 96.00 227 GLY A N 1
ATOM 1822 C CA . GLY A 1 227 ? -8.493 -7.729 -12.023 1.00 96.00 227 GLY A CA 1
ATOM 1823 C C . GLY A 1 227 ? -7.475 -8.788 -12.444 1.00 96.00 227 GLY A C 1
ATOM 1824 O O . GLY A 1 227 ? -7.629 -9.428 -13.483 1.00 96.00 227 GLY A O 1
ATOM 1825 N N . THR A 1 228 ? -6.441 -8.981 -11.633 1.00 96.31 228 THR A N 1
ATOM 1826 C CA . THR A 1 228 ? -5.348 -9.916 -11.921 1.00 96.31 228 THR A CA 1
ATOM 1827 C C . THR A 1 228 ? -4.923 -10.678 -10.671 1.00 96.31 228 THR A C 1
ATOM 1829 O O . THR A 1 228 ? -5.403 -10.411 -9.572 1.00 96.31 228 THR A O 1
ATOM 1832 N N . GLU A 1 229 ? -4.031 -11.650 -10.831 1.00 95.88 229 GLU A N 1
ATOM 1833 C CA . GLU A 1 229 ? -3.478 -12.406 -9.710 1.00 95.88 229 GLU A CA 1
ATOM 1834 C C . GLU A 1 229 ? -2.149 -11.779 -9.221 1.00 95.88 229 GLU A C 1
ATOM 1836 O O . GLU A 1 229 ? -1.376 -11.243 -10.022 1.00 95.88 229 GLU A O 1
ATOM 1841 N N . PRO A 1 230 ? -1.825 -11.845 -7.916 1.00 95.75 230 PRO A N 1
ATOM 1842 C CA . PRO A 1 230 ? -0.659 -11.171 -7.319 1.00 95.75 230 PRO A CA 1
ATOM 1843 C C . PRO A 1 230 ? 0.724 -11.651 -7.810 1.00 95.75 230 PRO A C 1
ATOM 1845 O O . PRO A 1 230 ? 1.754 -11.026 -7.543 1.00 95.75 230 PRO A O 1
ATOM 1848 N N . GLN A 1 231 ? 0.789 -12.758 -8.543 1.00 94.94 231 GLN A N 1
ATOM 1849 C CA . GLN A 1 231 ? 2.022 -13.366 -9.039 1.00 94.94 231 GLN A CA 1
ATOM 1850 C C . GLN A 1 231 ? 2.710 -12.509 -10.102 1.00 94.94 231 GLN A C 1
ATOM 1852 O O . GLN A 1 231 ? 3.914 -12.689 -10.318 1.00 94.94 231 GLN A O 1
ATOM 1857 N N . ILE A 1 232 ? 1.972 -11.612 -10.767 1.00 95.19 232 ILE A N 1
ATOM 1858 C CA . ILE A 1 232 ? 2.505 -10.799 -11.865 1.00 95.19 232 ILE A CA 1
ATOM 1859 C C . ILE A 1 232 ? 3.506 -9.748 -11.378 1.00 95.19 232 ILE A C 1
ATOM 1861 O O . ILE A 1 232 ? 4.429 -9.411 -12.110 1.00 95.19 232 ILE A O 1
ATOM 1865 N N . PHE A 1 233 ? 3.373 -9.279 -10.134 1.00 96.31 233 PHE A N 1
ATOM 1866 C CA . PHE A 1 233 ? 4.190 -8.188 -9.611 1.00 96.31 233 PHE A CA 1
ATOM 1867 C C . PHE A 1 233 ? 5.645 -8.625 -9.392 1.00 96.31 233 PHE A C 1
ATOM 1869 O O . PHE A 1 233 ? 5.938 -9.707 -8.853 1.00 96.31 233 PHE A O 1
ATOM 1876 N N . ARG A 1 234 ? 6.579 -7.757 -9.776 1.00 95.44 234 ARG A N 1
ATOM 1877 C CA . ARG A 1 234 ? 8.031 -7.931 -9.712 1.00 95.44 234 ARG A CA 1
ATOM 1878 C C . ARG A 1 234 ? 8.691 -6.711 -9.075 1.00 95.44 234 ARG A C 1
ATOM 1880 O O . ARG A 1 234 ? 8.236 -5.578 -9.193 1.00 95.44 234 ARG A O 1
ATOM 1887 N N . ILE A 1 235 ? 9.797 -6.952 -8.367 1.00 93.50 235 ILE A N 1
ATOM 1888 C CA . ILE A 1 235 ? 10.601 -5.861 -7.804 1.00 93.50 235 ILE A CA 1
ATOM 1889 C C . ILE A 1 235 ? 11.100 -4.992 -8.958 1.00 93.50 235 ILE A C 1
ATOM 1891 O O . ILE A 1 235 ? 11.740 -5.481 -9.892 1.00 93.50 235 ILE A O 1
ATOM 1895 N N . GLY A 1 236 ? 10.835 -3.697 -8.853 1.00 92.38 236 GLY A N 1
ATOM 1896 C CA . GLY A 1 236 ? 11.128 -2.710 -9.873 1.00 92.38 236 GLY A CA 1
ATOM 1897 C C . GLY A 1 236 ? 9.929 -2.305 -10.730 1.00 92.38 236 GLY A C 1
ATOM 1898 O O . GLY A 1 236 ? 10.102 -1.392 -11.533 1.00 92.38 236 GLY A O 1
ATOM 1899 N N . ASP A 1 237 ? 8.754 -2.898 -10.559 1.00 95.50 237 ASP A N 1
ATOM 1900 C CA . ASP A 1 237 ? 7.535 -2.398 -11.200 1.00 95.50 237 ASP A CA 1
ATOM 1901 C C . ASP A 1 237 ? 7.143 -1.024 -10.648 1.00 95.50 237 ASP A C 1
ATOM 1903 O O . ASP A 1 237 ? 7.372 -0.739 -9.470 1.00 95.50 237 ASP A O 1
ATOM 1907 N N . ILE A 1 238 ? 6.542 -0.184 -11.492 1.00 96.56 238 ILE A N 1
ATOM 1908 C CA . ILE A 1 238 ? 5.858 1.037 -11.060 1.00 96.56 238 ILE A CA 1
ATOM 1909 C C . ILE A 1 238 ? 4.407 0.673 -10.770 1.00 96.56 238 ILE A C 1
ATOM 1911 O O . ILE A 1 238 ? 3.716 0.101 -11.619 1.00 96.56 238 ILE A O 1
ATOM 1915 N N . LEU A 1 239 ? 3.961 1.001 -9.564 1.00 97.69 239 LEU A N 1
ATOM 1916 C CA . LEU A 1 239 ? 2.653 0.640 -9.045 1.00 97.69 239 LEU A CA 1
ATOM 1917 C C . LEU A 1 239 ? 1.862 1.875 -8.643 1.00 97.69 239 LEU A C 1
ATOM 1919 O O . LEU A 1 239 ? 2.434 2.883 -8.235 1.00 97.69 239 LEU A O 1
ATOM 1923 N N . GLU A 1 240 ? 0.546 1.730 -8.668 1.00 97.94 240 GLU A N 1
ATOM 1924 C CA . GLU A 1 240 ? -0.377 2.532 -7.880 1.00 97.94 240 GLU A CA 1
ATOM 1925 C C . GLU A 1 240 ? -0.897 1.676 -6.729 1.00 97.94 240 GLU A C 1
ATOM 1927 O O . GLU A 1 240 ? -1.299 0.526 -6.920 1.00 97.94 240 GLU A O 1
ATOM 1932 N N . VAL A 1 241 ? -0.867 2.225 -5.521 1.00 98.38 241 VAL A N 1
ATOM 1933 C CA . VAL A 1 241 ? -1.292 1.540 -4.307 1.00 98.38 241 VAL A CA 1
ATOM 1934 C C . VAL A 1 241 ? -2.418 2.326 -3.667 1.00 98.38 241 VAL A C 1
ATOM 1936 O O . VAL A 1 241 ? -2.269 3.519 -3.404 1.00 98.38 241 VAL A O 1
ATOM 1939 N N . GLN A 1 242 ? -3.520 1.641 -3.365 1.00 98.19 242 GLN A N 1
ATOM 1940 C CA . GLN A 1 242 ? -4.524 2.170 -2.454 1.00 98.19 242 GLN A CA 1
ATOM 1941 C C . GLN A 1 242 ? -4.264 1.676 -1.039 1.00 98.19 242 GLN A C 1
ATOM 1943 O O . GLN A 1 242 ? -4.031 0.481 -0.810 1.00 98.19 242 GLN A O 1
ATOM 1948 N N . LEU A 1 243 ? -4.355 2.590 -0.081 1.00 98.31 243 LEU A N 1
ATOM 1949 C CA . LEU A 1 243 ? -4.158 2.289 1.326 1.00 98.31 243 LEU A CA 1
ATOM 1950 C C . LEU A 1 243 ? -5.113 3.075 2.216 1.00 98.31 243 LEU A C 1
ATOM 1952 O O . LEU A 1 243 ? -5.562 4.164 1.871 1.00 98.31 243 LEU A O 1
ATOM 1956 N N . SER A 1 244 ? -5.359 2.539 3.403 1.00 97.75 244 SER A N 1
ATOM 1957 C CA . SER A 1 244 ? -5.990 3.274 4.494 1.00 97.75 244 SER A CA 1
ATOM 1958 C C . SER A 1 244 ? -4.960 3.621 5.558 1.00 97.75 244 SER A C 1
ATOM 1960 O O . SER A 1 244 ? -4.091 2.808 5.881 1.00 97.75 244 SER A O 1
ATOM 1962 N N . ILE A 1 245 ? -5.083 4.801 6.157 1.00 97.69 245 ILE A N 1
ATOM 1963 C CA . ILE A 1 245 ? -4.262 5.191 7.305 1.00 97.69 245 ILE A CA 1
ATOM 1964 C C . ILE A 1 245 ? -5.053 4.890 8.579 1.00 97.69 245 ILE A C 1
ATOM 1966 O O . ILE A 1 245 ? -6.152 5.413 8.786 1.00 97.69 245 ILE A O 1
ATOM 1970 N N . ILE A 1 246 ? -4.496 4.027 9.428 1.00 97.19 246 ILE A N 1
ATOM 1971 C CA . ILE A 1 246 ? -5.125 3.591 10.676 1.00 97.19 246 ILE A CA 1
ATOM 1972 C C . ILE A 1 246 ? -4.175 3.784 11.859 1.00 97.19 246 ILE A C 1
ATOM 1974 O O . ILE A 1 246 ? -2.956 3.718 11.710 1.00 97.19 246 ILE A O 1
ATOM 1978 N N . ALA A 1 247 ? -4.728 3.944 13.056 1.00 97.00 247 ALA A N 1
ATOM 1979 C CA . ALA A 1 247 ? -3.991 3.808 14.306 1.00 97.00 247 ALA A CA 1
ATOM 1980 C C . ALA A 1 247 ? -4.389 2.507 15.006 1.00 97.00 247 ALA A C 1
ATOM 1982 O O . ALA A 1 247 ? -5.557 2.119 15.001 1.00 97.00 247 ALA A O 1
ATOM 1983 N N . VAL A 1 248 ? -3.426 1.823 15.622 1.00 94.88 248 VAL A N 1
ATOM 1984 C CA . VAL A 1 248 ? -3.664 0.568 16.347 1.00 94.88 248 VAL A CA 1
ATOM 1985 C C . VAL A 1 248 ? -3.096 0.653 17.755 1.00 94.88 248 VAL A C 1
ATOM 1987 O O . VAL A 1 248 ? -1.973 1.117 17.955 1.00 94.88 248 VAL A O 1
ATOM 1990 N N . ALA A 1 249 ? -3.864 0.171 18.730 1.00 94.62 249 ALA A N 1
ATOM 1991 C CA . ALA A 1 249 ? -3.435 0.045 20.112 1.00 94.62 249 ALA A CA 1
ATOM 1992 C C . ALA A 1 249 ? -2.414 -1.086 20.290 1.00 94.62 249 ALA A C 1
ATOM 1994 O O . ALA A 1 249 ? -2.607 -2.219 19.844 1.00 94.62 249 ALA A O 1
ATOM 1995 N N . LEU A 1 250 ? -1.332 -0.777 20.994 1.00 93.81 250 LEU A N 1
ATOM 1996 C CA . LEU A 1 250 ? -0.317 -1.718 21.439 1.00 93.81 250 LEU A CA 1
ATOM 1997 C C . LEU A 1 250 ? -0.616 -2.185 22.868 1.00 93.81 250 LEU A C 1
ATOM 1999 O O . LEU A 1 250 ? -1.338 -1.539 23.629 1.00 93.81 250 LEU A O 1
ATOM 2003 N N . LYS A 1 251 ? -0.033 -3.327 23.249 1.00 89.56 251 LYS A N 1
ATOM 2004 C CA . LYS A 1 251 ? -0.246 -3.940 24.573 1.00 89.56 251 LYS A CA 1
ATOM 2005 C C . LYS A 1 251 ? 0.238 -3.064 25.735 1.00 89.56 251 LYS A C 1
ATOM 2007 O O . LYS A 1 251 ? -0.283 -3.190 26.833 1.00 89.56 251 LYS A O 1
ATOM 2012 N N . ASN A 1 252 ? 1.215 -2.193 25.495 1.00 91.25 252 ASN A N 1
ATOM 2013 C CA . ASN A 1 252 ? 1.779 -1.265 26.479 1.00 91.25 252 ASN A CA 1
ATOM 2014 C C . ASN A 1 252 ? 0.983 0.052 26.597 1.00 91.25 252 ASN A C 1
ATOM 2016 O O . ASN A 1 252 ? 1.470 1.006 27.192 1.00 91.25 252 ASN A O 1
ATOM 2020 N N . GLY A 1 253 ? -0.205 0.135 25.991 1.00 90.62 253 GLY A N 1
ATOM 2021 C CA . GLY A 1 253 ? -1.039 1.337 25.989 1.00 90.62 253 GLY A CA 1
ATOM 2022 C C . GLY A 1 253 ? -0.721 2.315 24.857 1.00 90.62 253 GLY A C 1
ATOM 2023 O O . GLY A 1 253 ? -1.632 3.038 24.440 1.00 90.62 253 GLY A O 1
ATOM 2024 N N . GLN A 1 254 ? 0.494 2.270 24.294 1.00 94.94 254 GLN A N 1
ATOM 2025 C CA . GLN A 1 254 ? 0.886 3.116 23.167 1.00 94.94 254 GLN A CA 1
ATOM 2026 C C . GLN A 1 254 ? 0.021 2.847 21.934 1.00 94.94 254 GLN A C 1
ATOM 2028 O O . GLN A 1 254 ? -0.555 1.768 21.769 1.00 94.94 254 GLN A O 1
ATOM 2033 N N . LYS A 1 255 ? -0.082 3.839 21.057 1.00 96.12 255 LYS A N 1
ATOM 2034 C CA . LYS A 1 255 ? -0.733 3.737 19.748 1.00 96.12 255 LYS A CA 1
ATOM 2035 C C . LYS A 1 255 ? 0.324 3.864 18.671 1.00 96.12 255 LYS A C 1
ATOM 2037 O O . LYS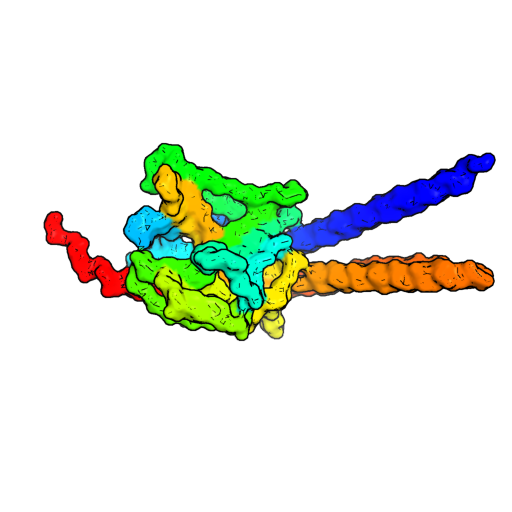 A 1 255 ? 1.301 4.569 18.871 1.00 96.12 255 LYS A O 1
ATOM 2042 N N . LYS A 1 256 ? 0.121 3.216 17.530 1.00 96.31 256 LYS A N 1
ATOM 2043 C CA . LYS A 1 256 ? 0.987 3.428 16.370 1.00 96.31 256 LYS A CA 1
ATOM 2044 C C . LYS A 1 256 ? 0.202 3.550 15.085 1.00 96.31 256 LYS A C 1
ATOM 2046 O O . LYS A 1 256 ? -0.814 2.866 14.916 1.00 96.31 256 LYS A O 1
ATOM 2051 N N . LEU A 1 257 ? 0.719 4.367 14.176 1.00 97.56 257 LEU A N 1
ATOM 2052 C CA . LEU A 1 257 ? 0.221 4.456 12.813 1.00 97.56 257 LEU A CA 1
ATOM 2053 C C . LEU A 1 257 ? 0.532 3.163 12.053 1.00 97.56 257 LEU A C 1
ATOM 2055 O O . LEU A 1 257 ? 1.603 2.567 12.197 1.00 97.56 257 LEU A O 1
ATOM 2059 N N . LYS A 1 258 ? -0.401 2.733 11.214 1.00 97.06 258 LYS A N 1
ATOM 2060 C CA . LYS A 1 258 ? -0.204 1.679 10.228 1.00 97.06 258 LYS A CA 1
ATOM 2061 C C . LYS A 1 258 ? -0.838 2.086 8.911 1.00 97.06 258 LYS A C 1
ATOM 2063 O O . LYS A 1 258 ? -1.929 2.648 8.880 1.00 97.06 258 LYS A O 1
ATOM 2068 N N . LEU A 1 259 ? -0.160 1.721 7.832 1.00 98.31 259 LEU A N 1
ATOM 2069 C CA . LEU A 1 259 ? -0.659 1.863 6.475 1.00 98.31 259 LEU A CA 1
ATOM 2070 C C . LEU A 1 259 ? -1.222 0.517 6.045 1.00 98.31 259 LEU A C 1
ATOM 2072 O O . LEU A 1 259 ? -0.491 -0.470 5.905 1.00 98.31 259 LEU A O 1
ATOM 2076 N N . LYS A 1 260 ?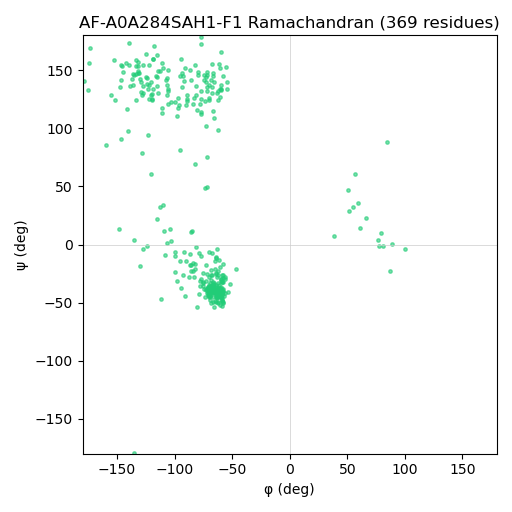 -2.542 0.478 5.917 1.00 98.00 260 LYS A N 1
ATOM 2077 C CA . LYS A 1 260 ? -3.285 -0.727 5.606 1.00 98.00 260 LYS A CA 1
ATOM 2078 C C . LYS A 1 260 ? -3.436 -0.877 4.099 1.00 98.00 260 LYS A C 1
ATOM 2080 O O . LYS A 1 260 ? -4.031 -0.018 3.460 1.00 98.00 260 LYS A O 1
ATOM 2085 N N . LEU A 1 261 ? -2.920 -1.969 3.545 1.00 98.50 261 LEU A N 1
ATOM 2086 C CA . LEU A 1 261 ? -2.989 -2.243 2.108 1.00 98.50 261 LEU A CA 1
ATOM 2087 C C . LEU A 1 261 ? -4.427 -2.581 1.678 1.00 98.50 261 LEU A C 1
ATOM 2089 O O . LEU A 1 261 ? -5.019 -3.501 2.242 1.00 98.50 261 LEU A O 1
ATOM 2093 N N . GLN A 1 262 ? -4.960 -1.873 0.678 1.00 97.62 262 GLN A N 1
ATOM 2094 C CA . GLN A 1 262 ? -6.310 -2.094 0.131 1.00 97.62 262 GLN A CA 1
ATOM 2095 C C . GLN A 1 262 ? -6.260 -2.645 -1.297 1.00 97.62 262 GLN A C 1
ATOM 2097 O O . GLN A 1 262 ? -6.931 -3.626 -1.627 1.00 97.62 262 GLN A O 1
ATOM 2102 N N . SER A 1 263 ? -5.439 -2.049 -2.162 1.00 97.94 263 SER A N 1
ATOM 2103 C CA . SER A 1 263 ? -5.248 -2.557 -3.519 1.00 97.94 263 SER A CA 1
ATOM 2104 C C . SER A 1 263 ? -3.880 -2.215 -4.095 1.00 97.94 263 SER A C 1
ATOM 2106 O O . SER A 1 263 ? -3.201 -1.299 -3.629 1.00 97.94 263 SER A O 1
ATOM 2108 N N . VAL A 1 264 ? -3.472 -2.988 -5.100 1.00 98.31 264 VAL A N 1
ATOM 2109 C CA . VAL A 1 264 ? -2.226 -2.805 -5.845 1.00 98.31 264 VAL A CA 1
ATOM 2110 C C . VAL A 1 264 ? -2.522 -2.905 -7.334 1.00 98.31 264 VAL A C 1
ATOM 2112 O O . VAL A 1 264 ? -3.048 -3.917 -7.798 1.00 98.31 264 VAL A O 1
ATOM 2115 N N . ALA A 1 265 ? -2.151 -1.879 -8.090 1.00 98.06 265 ALA A N 1
ATOM 2116 C CA . ALA A 1 265 ? -2.303 -1.837 -9.533 1.00 98.06 265 ALA A CA 1
ATOM 2117 C C . ALA A 1 265 ? -0.947 -1.685 -10.231 1.00 98.06 265 ALA A C 1
ATOM 2119 O O . ALA A 1 265 ? -0.158 -0.800 -9.902 1.00 98.06 265 ALA A O 1
ATOM 2120 N N . LEU A 1 266 ? -0.675 -2.544 -11.214 1.00 98.00 266 LEU A N 1
ATOM 2121 C CA . LEU A 1 266 ? 0.528 -2.469 -12.042 1.00 98.00 266 LEU A CA 1
ATOM 2122 C C . LEU A 1 266 ? 0.370 -1.358 -13.084 1.00 98.00 266 LEU A C 1
ATOM 2124 O O . LEU A 1 266 ? -0.474 -1.481 -13.976 1.00 98.00 266 LEU A O 1
ATOM 2128 N N . LEU A 1 267 ? 1.181 -0.300 -12.987 1.00 95.62 267 LEU A N 1
ATOM 2129 C CA . LEU A 1 267 ? 1.195 0.806 -13.950 1.00 95.62 267 LEU A CA 1
ATOM 2130 C C . LEU A 1 267 ? 2.187 0.576 -15.086 1.00 95.62 267 LEU A C 1
ATOM 2132 O O . LEU A 1 267 ? 1.848 0.823 -16.245 1.00 95.62 267 LEU A O 1
ATOM 2136 N N . ASP A 1 268 ? 3.395 0.117 -14.745 1.00 93.62 268 ASP A N 1
ATOM 2137 C CA . ASP A 1 268 ? 4.484 -0.091 -15.697 1.00 93.62 268 ASP A CA 1
ATOM 2138 C C . ASP A 1 268 ? 5.439 -1.205 -15.235 1.00 93.62 268 ASP A C 1
ATOM 2140 O O . ASP A 1 268 ? 6.021 -1.155 -14.151 1.00 93.62 268 ASP A O 1
ATOM 2144 N N . GLU A 1 269 ? 5.628 -2.202 -16.094 1.00 93.44 269 GLU A N 1
ATOM 2145 C CA . GLU A 1 269 ? 6.548 -3.341 -15.930 1.00 93.44 269 GLU A CA 1
ATOM 2146 C C . GLU A 1 269 ? 7.791 -3.228 -16.838 1.00 93.44 269 GLU A C 1
ATOM 2148 O O . GLU A 1 269 ? 8.637 -4.122 -16.887 1.00 93.44 269 GLU A O 1
ATOM 2153 N N . GLY A 1 270 ? 7.920 -2.148 -17.615 1.00 87.25 270 GLY A N 1
ATOM 2154 C CA . GLY A 1 270 ? 8.986 -1.982 -18.602 1.00 87.25 270 GLY A CA 1
ATOM 2155 C C . GLY A 1 270 ? 10.378 -2.034 -17.974 1.00 87.25 270 GLY A C 1
ATOM 2156 O O . GLY A 1 270 ? 11.281 -2.681 -18.508 1.00 87.25 270 GLY A O 1
ATOM 2157 N N . PHE A 1 271 ? 10.535 -1.421 -16.801 1.00 83.25 271 PHE A N 1
ATOM 2158 C CA . PHE A 1 271 ? 11.809 -1.366 -16.083 1.00 83.25 271 PHE A CA 1
ATOM 2159 C C . PHE A 1 271 ? 12.219 -2.718 -15.485 1.00 83.25 271 PHE A C 1
ATOM 2161 O O . PHE A 1 271 ? 13.397 -3.081 -15.533 1.00 83.25 271 PHE A O 1
ATOM 2168 N N . SER A 1 272 ? 11.274 -3.485 -14.934 1.00 81.94 272 SER A N 1
ATOM 2169 C CA . SER A 1 272 ? 11.563 -4.811 -14.375 1.00 81.94 272 SER A CA 1
ATOM 2170 C C . SER A 1 272 ? 11.890 -5.816 -15.483 1.00 81.94 272 SER A C 1
ATOM 2172 O O . SER A 1 272 ? 12.908 -6.509 -15.397 1.00 81.94 272 SER A O 1
ATOM 2174 N N . LYS A 1 273 ? 11.120 -5.814 -16.580 1.00 84.69 273 LYS A N 1
ATOM 2175 C CA . LYS A 1 273 ? 11.387 -6.646 -17.765 1.00 84.69 273 LYS A CA 1
ATOM 2176 C C . LYS A 1 273 ? 12.757 -6.371 -18.372 1.00 84.69 273 LYS A C 1
ATOM 2178 O O . LYS A 1 273 ? 13.473 -7.306 -18.733 1.00 84.69 273 LYS A O 1
ATOM 2183 N N . GLU A 1 274 ? 13.145 -5.106 -18.482 1.00 75.81 274 GLU A N 1
ATOM 2184 C CA . GLU A 1 274 ? 14.440 -4.749 -19.063 1.00 75.81 274 GLU A CA 1
ATOM 2185 C C . GLU A 1 274 ? 15.617 -5.130 -18.152 1.00 75.81 274 GLU A C 1
ATOM 2187 O O . GLU A 1 274 ? 16.649 -5.630 -18.619 1.00 75.81 274 GLU A O 1
ATOM 2192 N N . ARG A 1 275 ? 15.444 -5.001 -16.831 1.00 75.50 275 ARG A N 1
ATOM 2193 C CA . ARG A 1 275 ? 16.415 -5.502 -15.851 1.00 75.50 275 ARG A CA 1
ATOM 2194 C C . ARG A 1 275 ? 16.630 -7.009 -16.000 1.00 75.50 275 ARG A C 1
ATOM 2196 O O . ARG A 1 275 ? 17.777 -7.457 -16.043 1.00 75.50 275 ARG A O 1
ATOM 2203 N N . GLU A 1 276 ? 15.556 -7.790 -16.102 1.00 76.94 276 GLU A N 1
ATOM 2204 C CA . GLU A 1 276 ? 15.645 -9.247 -16.268 1.00 76.94 276 GLU A CA 1
ATOM 2205 C C . GLU A 1 276 ? 16.357 -9.636 -17.571 1.00 76.94 276 GLU A C 1
ATOM 2207 O O . GLU A 1 276 ? 17.256 -10.483 -17.552 1.00 76.94 276 GLU A O 1
ATOM 2212 N N . ARG A 1 277 ? 16.037 -8.968 -18.689 1.00 75.50 277 ARG A N 1
ATOM 2213 C CA . ARG A 1 277 ? 16.736 -9.162 -19.973 1.00 75.50 277 ARG A CA 1
ATOM 2214 C C . ARG A 1 277 ? 18.232 -8.904 -19.849 1.00 75.50 277 ARG A C 1
ATOM 2216 O O . ARG A 1 277 ? 19.040 -9.701 -20.324 1.00 75.50 277 ARG A O 1
ATOM 2223 N N . THR A 1 278 ? 18.607 -7.828 -19.165 1.00 73.06 278 THR A N 1
ATOM 2224 C CA . THR A 1 278 ? 20.013 -7.466 -18.957 1.00 73.06 278 THR A CA 1
ATOM 2225 C C . THR A 1 278 ? 20.757 -8.528 -18.143 1.00 73.06 278 THR A C 1
ATOM 2227 O O . THR A 1 278 ? 21.868 -8.916 -18.512 1.00 73.06 278 THR A O 1
ATOM 2230 N N . ILE A 1 279 ? 20.154 -9.039 -17.063 1.00 76.06 279 ILE A N 1
ATOM 2231 C CA . ILE A 1 279 ? 20.740 -10.111 -16.239 1.00 76.06 279 ILE A CA 1
ATOM 2232 C C . ILE A 1 279 ? 20.896 -11.397 -17.059 1.00 76.06 279 ILE A C 1
ATOM 2234 O O . ILE A 1 279 ? 21.960 -12.016 -17.039 1.00 76.06 279 ILE A O 1
ATOM 2238 N N . HIS A 1 280 ? 19.872 -11.778 -17.825 1.00 76.12 280 HIS A N 1
ATOM 2239 C CA . HIS A 1 280 ? 19.930 -12.961 -18.679 1.00 76.12 280 HIS A CA 1
ATOM 2240 C C . HIS A 1 280 ? 21.079 -12.873 -19.693 1.00 76.12 280 HIS A C 1
ATOM 2242 O O . HIS A 1 280 ? 21.900 -13.788 -19.783 1.00 76.12 280 HIS A O 1
ATOM 2248 N N . CYS A 1 281 ? 21.197 -11.745 -20.398 1.00 75.25 281 CYS A N 1
ATOM 2249 C CA . CYS A 1 281 ? 22.281 -11.504 -21.347 1.00 75.25 281 CYS A CA 1
ATOM 2250 C C . CYS A 1 281 ? 23.670 -11.595 -20.692 1.00 75.25 281 CYS A C 1
ATOM 2252 O O . CYS A 1 281 ? 24.592 -12.130 -21.306 1.00 75.25 281 CYS A O 1
ATOM 2254 N N . LYS A 1 282 ? 23.838 -11.116 -19.450 1.00 74.56 282 LYS A N 1
ATOM 2255 C CA . LYS A 1 282 ? 25.103 -11.242 -18.700 1.00 74.56 282 LYS A CA 1
ATOM 2256 C C . LYS A 1 282 ? 25.440 -12.700 -18.388 1.00 74.56 282 LYS A C 1
ATOM 2258 O O . LYS A 1 282 ? 26.533 -13.150 -18.716 1.00 74.56 282 LYS A O 1
ATOM 2263 N N . ASN A 1 283 ? 24.481 -13.461 -17.868 1.00 76.69 283 ASN A N 1
ATOM 2264 C CA . ASN A 1 283 ? 24.691 -14.871 -17.530 1.00 76.69 283 ASN A CA 1
ATOM 2265 C C . ASN A 1 283 ? 25.046 -15.719 -18.763 1.00 76.69 283 ASN A C 1
ATOM 2267 O O . ASN A 1 283 ? 25.835 -16.660 -18.677 1.00 76.69 283 ASN A O 1
ATOM 2271 N N . VAL A 1 284 ? 24.469 -15.399 -19.928 1.00 80.94 284 VAL A N 1
ATOM 2272 C CA . VAL A 1 284 ? 24.819 -16.054 -21.198 1.00 80.94 284 VAL A CA 1
ATOM 2273 C C . VAL A 1 284 ? 26.266 -15.740 -21.600 1.00 80.94 284 VAL A C 1
ATOM 2275 O O . VAL A 1 284 ? 26.979 -16.656 -22.015 1.00 80.94 284 VAL A O 1
ATOM 2278 N N . LYS A 1 285 ? 26.725 -14.490 -21.426 1.00 72.19 285 LYS A N 1
ATOM 2279 C CA . LYS A 1 285 ? 28.118 -14.084 -21.693 1.00 72.19 285 LYS A CA 1
ATOM 2280 C C . LYS A 1 285 ? 29.108 -14.816 -20.793 1.00 72.19 285 LYS A C 1
ATOM 2282 O O . LYS A 1 285 ? 30.038 -15.428 -21.305 1.00 72.19 285 LYS A O 1
ATOM 2287 N N . GLU A 1 286 ? 28.867 -14.838 -19.484 1.00 75.81 286 GLU A N 1
ATOM 2288 C CA . GLU A 1 286 ? 29.747 -15.515 -18.520 1.00 75.81 286 GLU A CA 1
ATOM 2289 C C . GLU A 1 286 ? 29.883 -17.012 -18.835 1.00 75.81 286 GLU A C 1
ATOM 2291 O O . GLU A 1 286 ? 30.988 -17.555 -18.866 1.00 75.81 286 GLU A O 1
ATOM 2296 N N . LYS A 1 287 ? 28.773 -17.677 -19.190 1.00 78.50 287 LYS A N 1
ATOM 2297 C CA . LYS A 1 287 ? 28.797 -19.082 -19.630 1.00 78.50 287 LYS A CA 1
ATOM 2298 C C . LYS A 1 287 ? 29.569 -19.288 -20.937 1.00 78.50 287 LYS A C 1
ATOM 2300 O O . LYS A 1 287 ? 30.213 -20.327 -21.093 1.00 78.50 287 LYS A O 1
ATOM 2305 N N . ALA A 1 288 ? 29.494 -18.349 -21.881 1.00 75.81 288 ALA A N 1
ATOM 2306 C CA . ALA A 1 288 ? 30.234 -18.421 -23.141 1.00 75.81 288 ALA A CA 1
ATOM 2307 C C . ALA A 1 288 ? 31.744 -18.218 -22.923 1.00 75.81 288 ALA A C 1
ATOM 2309 O O . ALA A 1 288 ? 32.548 -18.998 -23.433 1.00 75.81 288 ALA A O 1
ATOM 2310 N N . GLU A 1 289 ? 32.128 -17.239 -22.103 1.00 76.00 289 GLU A N 1
ATOM 2311 C CA . GLU A 1 289 ? 33.524 -16.958 -21.752 1.00 76.00 289 GLU A CA 1
ATOM 2312 C C . GLU A 1 289 ? 34.163 -18.111 -20.968 1.00 76.00 289 GLU A C 1
ATOM 2314 O O . GLU A 1 289 ? 35.298 -18.504 -21.248 1.00 76.00 289 GLU A O 1
ATOM 2319 N N . GLN A 1 290 ? 33.424 -18.725 -20.040 1.00 70.75 290 GLN A N 1
ATOM 2320 C CA . GLN A 1 290 ? 33.918 -19.859 -19.260 1.00 70.75 290 GLN A CA 1
ATOM 2321 C C . GLN A 1 290 ? 34.079 -21.129 -20.113 1.00 70.75 290 GLN A C 1
ATOM 2323 O O . GLN A 1 290 ? 35.050 -21.867 -19.946 1.00 70.75 290 GLN A O 1
ATOM 2328 N N . LYS A 1 291 ? 33.201 -21.349 -21.104 1.00 73.56 291 LYS A N 1
ATOM 2329 C CA . LYS A 1 291 ? 33.394 -22.399 -22.122 1.00 73.56 291 LYS A CA 1
ATOM 2330 C C . LYS A 1 291 ? 34.583 -22.118 -23.045 1.00 73.56 291 LYS A C 1
ATOM 2332 O O . LYS A 1 291 ? 35.237 -23.068 -23.462 1.00 73.56 291 LYS A O 1
ATOM 2337 N N . GLY A 1 292 ? 34.862 -20.851 -23.358 1.00 64.56 292 GLY A N 1
ATOM 2338 C CA . GLY A 1 292 ? 36.023 -20.445 -24.155 1.00 64.56 292 GLY A CA 1
ATOM 2339 C C . GLY A 1 292 ? 37.354 -20.697 -23.440 1.00 64.56 292 GLY A C 1
ATOM 2340 O O . GLY A 1 292 ? 38.278 -21.233 -24.042 1.00 64.56 292 GLY A O 1
ATOM 2341 N N . ARG A 1 293 ? 37.438 -20.406 -22.134 1.00 62.25 293 ARG A N 1
ATOM 2342 C CA . ARG A 1 293 ? 38.642 -20.681 -21.321 1.00 62.25 293 ARG A CA 1
ATOM 2343 C C . ARG A 1 293 ? 38.924 -22.173 -21.154 1.00 62.25 293 ARG A C 1
ATOM 2345 O O . ARG A 1 293 ? 40.075 -22.581 -21.226 1.00 62.25 293 ARG A O 1
ATOM 2352 N N . ASN A 1 294 ? 37.886 -23.003 -21.046 1.00 61.47 294 ASN A N 1
ATOM 2353 C CA . ASN A 1 294 ? 38.046 -24.463 -21.005 1.00 61.47 294 ASN A CA 1
ATOM 2354 C C . ASN A 1 294 ? 38.489 -25.074 -22.352 1.00 61.47 294 ASN A C 1
ATOM 2356 O O . ASN A 1 294 ? 38.769 -26.267 -22.412 1.00 61.47 294 ASN A O 1
ATOM 2360 N N . LYS A 1 295 ? 38.548 -24.272 -23.424 1.00 58.28 295 LYS A N 1
ATOM 2361 C CA . LYS A 1 295 ? 39.035 -24.657 -24.755 1.00 58.28 295 LYS A CA 1
ATOM 2362 C C . LYS A 1 295 ? 40.383 -24.019 -25.118 1.00 58.28 295 LYS A C 1
ATOM 2364 O O . LYS A 1 295 ? 40.784 -24.108 -26.274 1.00 58.28 295 LYS A O 1
ATOM 2369 N N . GLN A 1 296 ? 41.099 -23.393 -24.174 1.00 47.66 296 GLN A N 1
ATOM 2370 C CA . GLN A 1 296 ? 42.452 -22.871 -24.415 1.00 47.66 296 GLN A CA 1
ATOM 2371 C C . GLN A 1 296 ? 43.481 -24.009 -24.549 1.00 47.66 296 GLN A C 1
ATOM 2373 O O . GLN A 1 296 ? 44.271 -24.285 -23.652 1.00 47.66 296 GLN A O 1
ATOM 2378 N N . GLY A 1 297 ? 43.430 -24.653 -25.713 1.00 50.41 297 GLY A N 1
ATOM 2379 C CA . GLY A 1 297 ? 44.500 -25.388 -26.380 1.00 50.41 297 GLY A CA 1
ATOM 2380 C C . GLY A 1 297 ? 44.581 -25.057 -27.881 1.00 50.41 297 GLY A C 1
ATOM 2381 O O . GLY A 1 297 ? 45.406 -25.640 -28.572 1.00 50.41 297 GLY A O 1
ATOM 2382 N N . GLU A 1 298 ? 43.766 -24.125 -28.398 1.00 49.94 298 GLU A N 1
ATOM 2383 C CA . GLU A 1 298 ? 43.758 -23.719 -29.814 1.00 49.94 298 GLU A CA 1
ATOM 2384 C C . GLU A 1 298 ? 43.827 -22.182 -29.961 1.00 49.94 298 GLU A C 1
ATOM 2386 O O . GLU A 1 298 ? 43.285 -21.438 -29.140 1.00 49.94 298 GLU A O 1
ATOM 2391 N N . GLU A 1 299 ? 44.558 -21.724 -30.985 1.00 44.47 299 GLU A N 1
ATOM 2392 C CA . GLU A 1 299 ? 45.021 -20.346 -31.235 1.00 44.47 299 GLU A CA 1
ATOM 2393 C C . GLU A 1 299 ? 43.934 -19.244 -31.276 1.00 44.47 299 GLU A C 1
ATOM 2395 O O . GLU A 1 299 ? 42.786 -19.481 -31.668 1.00 44.47 299 GLU A O 1
ATOM 2400 N N . PRO A 1 300 ? 44.287 -17.984 -30.938 1.00 44.34 300 PRO A N 1
ATOM 2401 C CA . PRO A 1 300 ? 43.327 -16.892 -30.821 1.00 44.34 300 PRO A CA 1
ATOM 2402 C C . PRO A 1 300 ? 42.894 -16.356 -32.195 1.00 44.34 300 PRO A C 1
ATOM 2404 O O . PRO A 1 300 ? 43.654 -15.683 -32.887 1.00 44.34 300 PRO A O 1
ATOM 2407 N N . THR A 1 301 ? 41.627 -16.556 -32.571 1.00 49.78 301 THR A N 1
ATOM 2408 C CA . THR A 1 301 ? 41.008 -15.901 -33.741 1.00 49.78 301 THR A CA 1
ATOM 2409 C C . THR A 1 301 ? 39.887 -14.932 -33.342 1.00 49.78 301 THR A C 1
ATOM 2411 O O . THR A 1 301 ? 38.994 -15.281 -32.574 1.00 49.78 301 THR A O 1
ATOM 2414 N N . LYS A 1 302 ? 39.959 -13.701 -33.888 1.00 50.22 302 LYS A N 1
ATOM 2415 C CA . LYS A 1 302 ? 38.916 -12.683 -34.218 1.00 50.22 302 LYS A CA 1
ATOM 2416 C C . LYS A 1 302 ? 37.700 -12.431 -33.289 1.00 50.22 302 LYS A C 1
ATOM 2418 O O . LYS A 1 302 ? 36.833 -11.638 -33.642 1.00 50.22 302 LYS A O 1
ATOM 2423 N N . THR A 1 303 ? 37.620 -13.008 -32.098 1.00 46.31 303 THR A N 1
ATOM 2424 C CA . THR A 1 303 ? 36.434 -12.950 -31.214 1.00 46.31 303 THR A CA 1
ATOM 2425 C C . THR A 1 303 ? 36.333 -11.668 -30.381 1.00 46.31 303 THR A C 1
ATOM 2427 O O . THR A 1 303 ? 35.236 -11.277 -29.994 1.00 46.31 303 THR A O 1
ATOM 2430 N N . SER A 1 304 ? 37.445 -10.956 -30.173 1.00 43.75 304 SER A N 1
ATOM 2431 C CA . SER A 1 304 ? 37.479 -9.702 -29.397 1.00 43.75 304 SER A CA 1
ATOM 2432 C C . SER A 1 304 ? 36.692 -8.552 -30.059 1.00 43.75 304 SER A C 1
ATOM 2434 O O . SER A 1 304 ? 36.012 -7.792 -29.375 1.00 43.75 304 SER A O 1
ATOM 2436 N N . SER A 1 305 ? 36.685 -8.481 -31.398 1.00 41.81 305 SER A N 1
ATOM 2437 C CA . SER A 1 305 ? 35.961 -7.444 -32.160 1.00 41.81 305 SER A CA 1
ATOM 2438 C C . SER A 1 305 ? 34.438 -7.622 -32.141 1.00 41.81 305 SER A C 1
ATOM 2440 O O . SER A 1 305 ? 33.702 -6.653 -32.279 1.00 41.81 305 SER A O 1
ATOM 2442 N N . TYR A 1 306 ? 33.951 -8.851 -31.951 1.00 45.00 306 TYR A N 1
ATOM 2443 C CA . TYR A 1 306 ? 32.514 -9.138 -31.900 1.00 45.00 306 TYR A CA 1
ATOM 2444 C C . TYR A 1 306 ? 31.897 -8.694 -30.564 1.00 45.00 306 TYR A C 1
ATOM 2446 O O . TYR A 1 306 ? 30.749 -8.258 -30.507 1.00 45.00 306 TYR A O 1
ATOM 2454 N N . CYS A 1 307 ? 32.661 -8.761 -29.469 1.00 38.69 307 CYS A N 1
ATOM 2455 C CA . CYS A 1 307 ? 32.173 -8.382 -28.145 1.00 38.69 307 CYS A CA 1
ATOM 2456 C C . CYS A 1 307 ? 31.948 -6.868 -28.000 1.00 38.69 307 CYS A C 1
ATOM 2458 O O . CYS A 1 307 ? 30.977 -6.465 -27.355 1.00 38.69 307 CYS A O 1
ATOM 2460 N N . SER A 1 308 ? 32.790 -6.028 -28.611 1.00 42.16 308 SER A N 1
ATOM 2461 C CA . SER A 1 308 ? 32.628 -4.567 -28.590 1.00 42.16 308 SER A CA 1
ATOM 2462 C C . SER A 1 308 ? 31.415 -4.106 -29.408 1.00 42.16 308 SER A C 1
ATOM 2464 O O . SER A 1 308 ? 30.610 -3.320 -28.907 1.00 42.16 308 SER A O 1
ATOM 2466 N N . GLU A 1 309 ? 31.205 -4.655 -30.608 1.00 46.19 309 GLU A N 1
ATOM 2467 C CA . GLU A 1 309 ? 30.024 -4.359 -31.438 1.00 46.19 309 GLU A CA 1
ATOM 2468 C C . GLU A 1 309 ? 28.711 -4.794 -30.768 1.00 46.19 309 GLU A C 1
ATOM 2470 O O . GLU A 1 309 ? 27.706 -4.077 -30.815 1.00 46.19 309 GLU A O 1
ATOM 2475 N N . ILE A 1 310 ? 28.716 -5.927 -30.059 1.00 48.44 310 ILE A N 1
ATOM 2476 C CA . ILE A 1 310 ? 27.551 -6.399 -29.299 1.00 48.44 310 ILE A CA 1
ATOM 2477 C C . ILE A 1 310 ? 27.254 -5.483 -28.098 1.00 48.44 310 ILE A C 1
ATOM 2479 O O . ILE A 1 310 ? 26.084 -5.225 -27.816 1.00 48.44 310 ILE A O 1
ATOM 2483 N N . ILE A 1 311 ? 28.266 -4.955 -27.395 1.00 44.47 311 ILE A N 1
ATOM 2484 C CA . ILE A 1 311 ? 28.065 -3.997 -26.287 1.00 44.47 311 ILE A CA 1
ATOM 2485 C C . ILE A 1 311 ? 27.435 -2.697 -26.797 1.00 44.47 311 ILE A C 1
ATOM 2487 O O . ILE A 1 311 ? 26.461 -2.221 -26.212 1.00 44.47 311 ILE A O 1
ATOM 2491 N N . VAL A 1 312 ? 27.934 -2.162 -27.914 1.00 53.16 312 VAL A N 1
ATOM 2492 C CA . VAL A 1 312 ? 27.357 -0.968 -28.551 1.00 53.16 312 VAL A CA 1
ATOM 2493 C C . VAL A 1 312 ? 25.916 -1.238 -28.990 1.00 53.16 312 VAL A C 1
ATOM 2495 O O . VAL A 1 312 ? 25.030 -0.432 -28.714 1.00 53.16 312 VAL A O 1
ATOM 2498 N N . THR A 1 313 ? 25.644 -2.405 -29.577 1.00 49.34 313 THR A N 1
ATOM 2499 C CA . THR A 1 313 ? 24.298 -2.787 -30.033 1.00 49.34 313 THR A CA 1
ATOM 2500 C C . THR A 1 313 ? 23.313 -2.949 -28.872 1.00 49.34 313 THR A C 1
ATOM 2502 O O . THR A 1 313 ? 22.174 -2.495 -28.966 1.00 49.34 313 THR A O 1
ATOM 2505 N N . ILE A 1 314 ? 23.736 -3.538 -27.748 1.00 49.66 314 ILE A N 1
ATOM 2506 C CA . ILE A 1 314 ? 22.899 -3.673 -26.546 1.00 49.66 314 ILE A CA 1
ATOM 2507 C C . ILE A 1 314 ? 22.608 -2.300 -25.936 1.00 49.66 314 ILE A C 1
ATOM 2509 O O . ILE A 1 314 ? 21.450 -2.012 -25.651 1.00 49.66 314 ILE A O 1
ATOM 2513 N N . ASN A 1 315 ? 23.610 -1.425 -25.810 1.00 51.62 315 ASN A N 1
ATOM 2514 C CA . ASN A 1 315 ? 23.399 -0.061 -25.316 1.00 51.62 315 ASN A CA 1
ATOM 2515 C C . ASN A 1 315 ? 22.489 0.750 -26.251 1.00 51.62 315 ASN A C 1
ATOM 2517 O O . ASN A 1 315 ? 21.621 1.485 -25.782 1.00 51.62 315 ASN A O 1
ATOM 2521 N N . MET A 1 316 ? 22.619 0.586 -27.570 1.00 54.78 316 MET A N 1
ATOM 2522 C CA . MET A 1 316 ? 21.709 1.207 -28.536 1.00 54.78 316 MET A CA 1
ATOM 2523 C C . MET A 1 316 ? 20.288 0.651 -28.430 1.00 54.78 316 MET A C 1
ATOM 2525 O O . MET A 1 316 ? 19.334 1.417 -28.537 1.00 54.78 316 MET A O 1
ATOM 2529 N N . ASN A 1 317 ? 20.123 -0.653 -28.206 1.00 52.47 317 ASN A N 1
ATOM 2530 C CA . ASN A 1 317 ? 18.808 -1.268 -28.037 1.00 52.47 317 ASN A CA 1
ATOM 2531 C C . ASN A 1 317 ? 18.160 -0.868 -26.711 1.00 52.47 317 ASN A C 1
ATOM 2533 O O . ASN A 1 317 ? 16.967 -0.584 -26.708 1.00 52.47 317 ASN A O 1
ATOM 2537 N N . LEU A 1 318 ? 18.939 -0.744 -25.634 1.00 53.62 318 LEU A N 1
ATOM 2538 C CA . LEU A 1 318 ? 18.486 -0.227 -24.346 1.00 53.62 318 LEU A CA 1
ATOM 2539 C C . LEU A 1 318 ? 18.025 1.227 -24.492 1.00 53.62 318 LEU A C 1
ATOM 2541 O O . LEU A 1 318 ? 16.883 1.538 -24.174 1.00 53.62 318 LEU A O 1
ATOM 2545 N N . LYS A 1 319 ? 18.841 2.098 -25.102 1.00 56.72 319 LYS A N 1
ATOM 2546 C CA . LYS A 1 319 ? 18.457 3.491 -25.390 1.00 56.72 319 LYS A CA 1
ATOM 2547 C C . LYS A 1 319 ? 17.239 3.592 -26.311 1.00 56.72 319 LYS A C 1
ATOM 2549 O O . LYS A 1 319 ? 16.384 4.449 -26.107 1.00 56.72 319 LYS A O 1
ATOM 2554 N N . LYS A 1 320 ? 17.103 2.706 -27.305 1.00 61.25 320 LYS A N 1
ATOM 2555 C CA . LYS A 1 320 ? 15.920 2.652 -28.183 1.00 61.25 320 LYS A CA 1
ATOM 2556 C C . LYS A 1 320 ? 14.672 2.160 -27.454 1.00 61.25 320 LYS A C 1
ATOM 2558 O O . LYS A 1 320 ? 13.601 2.718 -27.686 1.00 61.25 320 LYS A O 1
ATOM 2563 N N . ALA A 1 321 ? 14.793 1.142 -26.605 1.00 56.91 321 ALA A N 1
ATOM 2564 C CA . ALA A 1 321 ? 13.694 0.569 -25.836 1.00 56.91 321 ALA A CA 1
ATOM 2565 C C . ALA A 1 321 ? 13.213 1.550 -24.765 1.00 56.91 321 ALA A C 1
ATOM 2567 O O . ALA A 1 321 ? 12.024 1.851 -24.722 1.00 56.91 321 ALA A O 1
ATOM 2568 N N . ILE A 1 322 ? 14.138 2.137 -24.004 1.00 55.22 322 ILE A N 1
ATOM 2569 C CA . ILE A 1 322 ? 13.883 3.233 -23.063 1.00 55.22 322 ILE A CA 1
ATOM 2570 C C . ILE A 1 322 ? 13.263 4.416 -23.799 1.00 55.22 322 ILE A C 1
ATOM 2572 O O . ILE A 1 322 ? 12.191 4.868 -23.423 1.00 55.22 322 ILE A O 1
ATOM 2576 N N . GLY A 1 323 ? 13.850 4.859 -24.914 1.00 60.44 323 GLY A N 1
ATOM 2577 C CA . GLY A 1 323 ? 13.274 5.925 -25.732 1.00 60.44 323 GLY A CA 1
ATOM 2578 C C . GLY A 1 323 ? 11.879 5.580 -26.262 1.00 60.44 323 GLY A C 1
ATOM 2579 O O . GLY A 1 323 ? 11.049 6.462 -26.440 1.00 60.44 323 GLY A O 1
ATOM 2580 N N . SER A 1 324 ? 11.575 4.301 -26.491 1.00 58.72 324 SER A N 1
ATOM 2581 C CA . SER A 1 324 ? 10.238 3.844 -26.875 1.00 58.72 324 SER A CA 1
ATOM 2582 C C . SER A 1 324 ? 9.260 3.777 -25.702 1.00 58.72 324 SER A C 1
ATOM 2584 O O . SER A 1 324 ? 8.064 3.947 -25.921 1.00 58.72 324 SER A O 1
ATOM 2586 N N . VAL A 1 325 ? 9.723 3.489 -24.485 1.00 55.22 325 VAL A N 1
ATOM 2587 C CA . VAL A 1 325 ? 8.923 3.587 -23.254 1.00 55.22 325 VAL A CA 1
ATOM 2588 C C . VAL A 1 325 ? 8.634 5.059 -22.973 1.00 55.22 325 VAL A C 1
ATOM 2590 O O . VAL A 1 325 ? 7.474 5.437 -22.894 1.00 55.22 325 VAL A O 1
ATOM 2593 N N . TRP A 1 326 ? 9.656 5.911 -22.990 1.00 54.62 326 TRP A N 1
ATOM 2594 C CA . TRP A 1 326 ? 9.534 7.351 -22.778 1.00 54.62 326 TRP A CA 1
ATOM 2595 C C . TRP A 1 326 ? 8.643 8.026 -23.830 1.00 54.62 326 TRP A C 1
ATOM 2597 O O . TRP A 1 326 ? 7.772 8.818 -23.492 1.00 54.62 326 TRP A O 1
ATOM 2607 N N . ARG A 1 327 ? 8.745 7.634 -25.111 1.00 59.84 327 ARG A N 1
ATOM 2608 C CA . ARG A 1 327 ? 7.795 8.082 -26.147 1.00 59.84 327 ARG A CA 1
ATOM 2609 C C . ARG A 1 327 ? 6.358 7.651 -25.859 1.00 59.84 327 ARG A C 1
ATOM 2611 O O . ARG A 1 327 ? 5.454 8.424 -26.150 1.00 59.84 327 ARG A O 1
ATOM 2618 N N . ARG A 1 328 ? 6.135 6.449 -25.316 1.00 63.09 328 ARG A N 1
ATOM 2619 C CA . ARG A 1 328 ? 4.790 5.987 -24.933 1.00 63.09 328 ARG A CA 1
ATOM 2620 C C . ARG A 1 328 ? 4.248 6.780 -23.748 1.00 63.09 328 ARG A C 1
ATOM 2622 O O . ARG A 1 328 ? 3.095 7.186 -23.811 1.00 63.09 328 ARG A O 1
ATOM 2629 N N . VAL A 1 329 ? 5.086 7.061 -22.750 1.00 56.53 329 VAL A N 1
ATOM 2630 C CA . VAL A 1 329 ? 4.752 7.928 -21.609 1.00 56.53 329 VAL A CA 1
ATOM 2631 C C . VAL A 1 329 ? 4.370 9.327 -22.103 1.00 56.53 329 VAL A C 1
ATOM 2633 O O . VAL A 1 329 ? 3.250 9.763 -21.880 1.00 56.53 329 VAL A O 1
ATOM 2636 N N . ILE A 1 330 ? 5.212 9.973 -22.916 1.00 58.94 330 ILE A N 1
ATOM 2637 C CA . ILE A 1 330 ? 4.911 11.299 -23.483 1.00 58.94 330 ILE A CA 1
ATOM 2638 C C . ILE A 1 330 ? 3.651 11.295 -24.343 1.00 58.94 330 ILE A C 1
ATOM 2640 O O . ILE A 1 330 ? 2.861 12.235 -24.291 1.00 58.94 330 ILE A O 1
ATOM 2644 N N . GLN A 1 331 ? 3.451 10.267 -25.167 1.00 61.53 331 GLN A N 1
ATOM 2645 C CA . GLN A 1 331 ? 2.251 10.166 -25.995 1.00 61.53 331 GLN A CA 1
ATOM 2646 C C . GLN A 1 331 ? 0.989 9.959 -25.155 1.00 61.53 331 GLN A C 1
ATOM 2648 O O . GLN A 1 331 ? -0.057 10.482 -25.538 1.00 61.53 331 GLN A O 1
ATOM 2653 N N . ALA A 1 332 ? 1.074 9.232 -24.039 1.00 54.91 332 ALA A N 1
ATOM 2654 C CA . ALA A 1 332 ? -0.022 9.086 -23.090 1.00 54.91 332 ALA A CA 1
ATOM 2655 C C . ALA A 1 332 ? -0.330 10.433 -22.416 1.00 54.91 332 ALA A C 1
ATOM 2657 O O . ALA A 1 332 ? -1.443 10.935 -22.570 1.00 54.91 332 ALA A O 1
ATOM 2658 N N . SER A 1 333 ? 0.666 11.096 -21.821 1.00 51.59 333 SER A N 1
ATOM 2659 C CA . SER A 1 333 ? 0.485 12.389 -21.142 1.00 51.59 333 SER A CA 1
ATOM 2660 C C . SER A 1 333 ? -0.004 13.492 -22.096 1.00 51.59 333 SER A C 1
ATOM 2662 O O . SER A 1 333 ? -0.929 14.240 -21.785 1.00 51.59 333 SER A O 1
ATOM 2664 N N . ALA A 1 334 ? 0.516 13.557 -23.329 1.00 55.66 334 ALA A N 1
ATOM 2665 C CA . ALA A 1 334 ? 0.063 14.525 -24.334 1.00 55.66 334 ALA A CA 1
ATOM 2666 C C . ALA A 1 334 ? -1.379 14.276 -24.824 1.00 55.66 334 ALA A C 1
ATOM 2668 O O . ALA A 1 334 ? -2.047 15.210 -25.283 1.00 55.66 334 ALA A O 1
ATOM 2669 N N . LYS A 1 335 ? -1.867 13.030 -24.766 1.00 59.41 335 LYS A N 1
ATOM 2670 C CA . LYS A 1 335 ? -3.260 12.688 -25.093 1.00 59.41 335 LYS A CA 1
ATOM 2671 C C . LYS A 1 335 ? -4.201 13.022 -23.935 1.00 59.41 335 LYS A C 1
ATOM 2673 O O . LYS A 1 335 ? -5.237 13.637 -24.193 1.00 59.41 335 LYS A O 1
ATOM 2678 N N . VAL A 1 336 ? -3.808 12.720 -22.696 1.00 52.31 336 VAL A N 1
ATOM 2679 C CA . VAL A 1 336 ? -4.545 13.091 -21.473 1.00 52.31 336 VAL A CA 1
ATOM 2680 C C . VAL A 1 336 ? -4.724 14.614 -21.397 1.00 52.31 336 VAL A C 1
ATOM 2682 O O . VAL A 1 336 ? -5.857 15.100 -21.345 1.00 52.31 336 VAL A O 1
ATOM 2685 N N . ALA A 1 337 ? -3.647 15.384 -21.591 1.00 49.75 337 ALA A N 1
ATOM 2686 C CA . ALA A 1 337 ? -3.684 16.850 -21.610 1.00 49.75 337 ALA A CA 1
ATOM 2687 C C . ALA A 1 337 ? -4.610 17.441 -22.700 1.00 49.75 337 ALA A C 1
ATOM 2689 O O . ALA A 1 337 ? -5.214 18.502 -22.524 1.00 49.75 337 ALA A O 1
ATOM 2690 N N . LYS A 1 338 ? -4.764 16.764 -23.849 1.00 53.12 338 LYS A N 1
ATOM 2691 C CA . LYS A 1 338 ? -5.693 17.189 -24.917 1.00 53.12 338 LYS A CA 1
ATOM 2692 C C . LYS A 1 338 ? -7.155 16.871 -24.602 1.00 53.12 338 LYS A C 1
ATOM 2694 O O . LYS A 1 338 ? -8.037 17.590 -25.077 1.00 53.12 338 LYS A O 1
ATOM 2699 N N . LYS A 1 339 ? -7.425 15.812 -23.838 1.00 47.78 339 LYS A N 1
ATOM 2700 C CA . LYS A 1 339 ? -8.779 15.316 -23.555 1.00 47.78 339 LYS A CA 1
ATOM 2701 C C . LYS A 1 339 ? -9.417 15.997 -22.342 1.00 47.78 339 LYS A C 1
ATOM 2703 O O . LYS A 1 339 ? -10.622 16.244 -22.370 1.00 47.78 339 LYS A O 1
ATOM 2708 N N . PHE A 1 340 ? -8.614 16.457 -21.379 1.00 47.25 340 PHE A N 1
ATOM 2709 C CA . PHE A 1 340 ? -9.073 17.282 -20.249 1.00 47.25 340 PHE A CA 1
ATOM 2710 C C . PHE A 1 340 ? -9.714 18.616 -20.659 1.00 47.25 340 PHE A C 1
ATOM 2712 O O . PHE A 1 340 ? -10.532 19.168 -19.929 1.00 47.25 340 PHE A O 1
ATOM 2719 N N . LYS A 1 341 ? -9.470 19.095 -21.885 1.00 48.06 341 LYS A N 1
ATOM 2720 C CA . LYS A 1 341 ? -10.237 20.210 -22.462 1.00 48.06 341 LYS A CA 1
ATOM 2721 C C . LYS A 1 341 ? -11.706 19.874 -22.770 1.00 48.06 341 LYS A C 1
ATOM 2723 O O . LYS A 1 341 ? -12.420 20.777 -23.202 1.00 48.06 341 LYS A O 1
ATOM 2728 N N . ARG A 1 342 ? -12.168 18.616 -22.653 1.00 41.56 342 ARG A N 1
ATOM 2729 C CA . ARG A 1 342 ? -13.431 18.188 -23.287 1.00 41.56 342 ARG A CA 1
ATOM 2730 C C . ARG A 1 342 ? -14.485 17.447 -22.464 1.00 41.56 342 ARG A C 1
ATOM 2732 O O . ARG A 1 342 ? -15.608 17.472 -22.958 1.00 41.56 342 ARG A O 1
ATOM 2739 N N . LYS A 1 343 ? -14.244 16.834 -21.296 1.00 38.47 343 LYS A N 1
ATOM 2740 C CA . LYS A 1 343 ? -15.329 16.277 -20.437 1.00 38.47 343 LYS A CA 1
ATOM 2741 C C . LYS A 1 343 ? -14.792 15.657 -19.144 1.00 38.47 343 LYS A C 1
ATOM 2743 O O . LYS A 1 343 ? -13.788 14.959 -19.191 1.00 38.47 343 LYS A O 1
ATOM 2748 N N . GLY A 1 344 ? -15.509 15.858 -18.037 1.00 48.62 344 GLY A N 1
ATOM 2749 C CA . GLY A 1 344 ? -15.310 15.136 -16.778 1.00 48.62 344 GLY A CA 1
ATOM 2750 C C . GLY A 1 344 ? -16.420 14.112 -16.560 1.00 48.62 344 GLY A C 1
ATOM 2751 O O . GLY A 1 344 ? -17.582 14.505 -16.543 1.00 48.62 344 GLY A O 1
ATOM 2752 N N . ILE A 1 345 ? -16.061 12.829 -16.427 1.00 36.06 345 ILE A N 1
ATOM 2753 C CA . ILE A 1 345 ? -16.898 11.731 -15.906 1.00 36.06 345 ILE A CA 1
ATOM 2754 C C . ILE A 1 345 ? -15.953 10.644 -15.352 1.00 36.06 345 ILE A C 1
ATOM 2756 O O . ILE A 1 345 ? -15.077 10.195 -16.084 1.00 36.06 345 ILE A O 1
ATOM 2760 N N . TYR A 1 346 ? -16.159 10.184 -14.112 1.00 39.28 346 TYR A N 1
ATOM 2761 C CA . TYR A 1 346 ? -15.576 8.946 -13.565 1.00 39.28 346 TYR A CA 1
ATOM 2762 C C . TYR A 1 346 ? -16.612 8.245 -12.675 1.00 39.28 346 TYR A C 1
ATOM 2764 O O . TYR A 1 346 ? -16.989 8.811 -11.658 1.00 39.28 346 TYR A O 1
ATOM 2772 N N . ASP A 1 347 ? -17.046 7.028 -13.043 1.00 42.72 347 ASP A N 1
ATOM 2773 C CA . ASP A 1 347 ? -17.971 6.216 -12.219 1.00 42.72 347 ASP A CA 1
ATOM 2774 C C . ASP A 1 347 ? -17.799 4.679 -12.320 1.00 42.72 347 ASP A C 1
ATOM 2776 O O . ASP A 1 347 ? -18.625 3.916 -11.831 1.00 42.72 347 ASP A O 1
ATOM 2780 N N . ALA A 1 348 ? -16.703 4.161 -12.888 1.00 36.34 348 ALA A N 1
ATOM 2781 C CA . ALA A 1 348 ? -16.497 2.702 -12.983 1.00 36.34 348 ALA A CA 1
ATOM 2782 C C . ALA A 1 348 ? -15.645 2.094 -11.845 1.00 36.34 348 ALA A C 1
ATOM 2784 O O . ALA A 1 348 ? -15.639 0.879 -11.662 1.00 36.34 348 ALA A O 1
ATOM 2785 N N . TRP A 1 349 ? -14.940 2.915 -11.055 1.00 42.41 349 TRP A N 1
ATOM 2786 C CA . TRP A 1 349 ? -13.983 2.437 -10.040 1.00 42.41 349 TRP A CA 1
ATOM 2787 C C . TRP A 1 349 ? -14.626 2.103 -8.680 1.00 42.41 349 TRP A C 1
ATOM 2789 O O . TRP A 1 349 ? -14.068 1.343 -7.894 1.00 42.41 349 TRP A O 1
ATOM 2799 N N . ASN A 1 350 ? -15.840 2.603 -8.423 1.00 44.47 350 ASN A N 1
ATOM 2800 C CA . ASN A 1 350 ? -16.518 2.527 -7.122 1.00 44.47 350 ASN A CA 1
ATOM 2801 C C . ASN A 1 350 ? -17.641 1.476 -7.041 1.00 44.47 350 ASN A C 1
ATOM 2803 O O . ASN A 1 350 ? -18.414 1.483 -6.088 1.00 44.47 350 ASN A O 1
ATOM 2807 N N . ALA A 1 351 ? -17.761 0.548 -7.998 1.00 36.12 351 ALA A N 1
ATOM 2808 C CA . ALA A 1 351 ? -18.964 -0.289 -8.122 1.00 36.12 351 ALA A CA 1
ATOM 2809 C C . ALA A 1 351 ? -19.247 -1.239 -6.931 1.00 36.12 351 ALA A C 1
ATOM 2811 O O . ALA A 1 351 ? -20.357 -1.760 -6.825 1.00 36.12 351 ALA A O 1
ATOM 2812 N N . ARG A 1 352 ? -18.296 -1.431 -6.002 1.00 39.56 352 ARG A N 1
ATOM 2813 C CA . ARG A 1 352 ? -18.573 -1.897 -4.629 1.00 39.56 352 ARG A CA 1
ATOM 2814 C C . ARG A 1 352 ? -17.693 -1.153 -3.634 1.00 39.56 352 ARG A C 1
ATOM 2816 O O . ARG A 1 352 ? -16.518 -1.476 -3.439 1.00 39.56 352 ARG A O 1
ATOM 2823 N N . THR A 1 353 ? -18.281 -0.126 -3.046 1.00 39.81 353 THR A N 1
ATOM 2824 C CA . THR A 1 353 ? -17.659 0.766 -2.080 1.00 39.81 353 THR A CA 1
ATOM 2825 C C . THR A 1 353 ? -17.435 0.074 -0.727 1.00 39.81 353 THR A C 1
ATOM 2827 O O . THR A 1 353 ? -18.262 -0.732 -0.289 1.00 39.81 353 THR A O 1
ATOM 2830 N N . PRO A 1 354 ? -16.374 0.453 0.008 1.00 41.88 354 PRO A N 1
ATOM 2831 C CA . PRO A 1 354 ? -16.233 0.190 1.443 1.00 41.88 354 PRO A CA 1
ATOM 2832 C C . PRO A 1 354 ? -17.489 0.530 2.267 1.00 41.88 354 PRO A C 1
ATOM 2834 O O . PRO A 1 354 ? -17.690 -0.053 3.327 1.00 41.88 354 PRO A O 1
ATOM 2837 N N . GLN A 1 355 ? -18.385 1.389 1.755 1.00 40.19 355 GLN A N 1
ATOM 2838 C CA . GLN A 1 355 ? -19.709 1.683 2.322 1.00 40.19 355 GLN A CA 1
ATOM 2839 C C . GLN A 1 355 ? -20.541 0.411 2.599 1.00 40.19 355 GLN A C 1
ATOM 2841 O O . GLN A 1 355 ? -21.282 0.377 3.579 1.00 40.19 355 GLN A O 1
ATOM 2846 N N . GLN A 1 356 ? -20.424 -0.651 1.786 1.00 41.50 356 GLN A N 1
ATOM 2847 C CA . GLN A 1 356 ? -21.161 -1.908 2.008 1.00 41.50 356 GLN A CA 1
ATOM 2848 C C . GLN A 1 356 ? -20.610 -2.701 3.205 1.00 41.50 356 GLN A C 1
ATOM 2850 O O . GLN A 1 356 ? -21.387 -3.218 4.005 1.00 41.50 356 GLN A O 1
ATOM 2855 N N . VAL A 1 357 ? -19.285 -2.712 3.384 1.00 44.41 357 VAL A N 1
ATOM 2856 C CA . VAL A 1 357 ? -18.607 -3.319 4.546 1.00 44.41 357 VAL A CA 1
ATOM 2857 C C . VAL A 1 357 ? -18.860 -2.487 5.811 1.00 44.41 357 VAL A C 1
ATOM 2859 O O . VAL A 1 357 ? -19.100 -3.025 6.891 1.00 44.41 357 VAL A O 1
ATOM 2862 N N . PHE A 1 358 ? -18.896 -1.159 5.669 1.00 42.28 358 PHE A N 1
ATOM 2863 C CA . PHE A 1 358 ? -19.150 -0.214 6.758 1.00 42.28 358 PHE A CA 1
ATOM 2864 C C . PHE A 1 358 ? -20.586 -0.313 7.303 1.00 42.28 358 PHE A C 1
ATOM 2866 O O . PHE A 1 358 ? -20.804 -0.220 8.512 1.00 42.28 358 PHE A O 1
ATOM 2873 N N . ARG A 1 359 ? -21.578 -0.577 6.437 1.00 46.09 359 ARG A N 1
ATOM 2874 C CA . ARG A 1 359 ? -22.972 -0.828 6.855 1.00 46.09 359 ARG A CA 1
ATOM 2875 C C . ARG A 1 359 ? -23.121 -2.115 7.667 1.00 46.09 359 ARG A C 1
ATOM 2877 O O . ARG A 1 359 ? -23.920 -2.140 8.600 1.00 46.09 359 ARG A O 1
ATOM 2884 N N . GLN A 1 360 ? -22.315 -3.138 7.382 1.00 42.66 360 GLN A N 1
ATOM 2885 C CA . GLN A 1 360 ? -22.312 -4.396 8.136 1.00 42.66 360 GLN A CA 1
ATOM 2886 C C . GLN A 1 360 ? -21.810 -4.207 9.579 1.00 42.66 360 GLN A C 1
ATOM 2888 O O . GLN A 1 360 ? -22.348 -4.812 10.501 1.00 42.66 360 GLN A O 1
ATOM 2893 N N . GLN A 1 361 ? -20.852 -3.300 9.801 1.00 41.28 361 GLN A N 1
ATOM 2894 C CA . GLN A 1 361 ? -20.322 -2.999 11.140 1.00 41.28 361 GLN A CA 1
ATOM 2895 C C . GLN A 1 361 ? -21.273 -2.154 12.009 1.00 41.28 361 GLN A C 1
ATOM 2897 O O . GLN A 1 361 ? -21.210 -2.236 13.232 1.00 41.28 361 GLN A O 1
ATOM 2902 N N . ARG A 1 362 ? -22.186 -1.371 11.411 1.00 42.41 362 ARG A N 1
ATOM 2903 C CA . ARG A 1 362 ? -23.191 -0.580 12.155 1.00 42.41 362 ARG A CA 1
ATOM 2904 C C . ARG A 1 362 ? -24.454 -1.355 12.536 1.00 42.41 362 ARG A C 1
ATOM 2906 O O . ARG A 1 362 ? -25.173 -0.904 13.423 1.00 42.41 362 ARG A O 1
ATOM 2913 N N . GLY A 1 363 ? -24.713 -2.514 11.928 1.00 33.47 363 GLY A N 1
ATOM 2914 C CA . GLY A 1 363 ? -25.936 -3.300 12.151 1.00 33.47 363 GLY A CA 1
ATOM 2915 C C . GLY A 1 363 ? -26.147 -3.836 13.577 1.00 33.47 363 GLY A C 1
ATOM 2916 O O . GLY A 1 363 ? -27.189 -4.424 13.838 1.00 33.47 363 GLY A O 1
ATOM 2917 N N . VAL A 1 364 ? -25.193 -3.640 14.497 1.00 36.06 364 VAL A N 1
ATOM 2918 C CA . VAL A 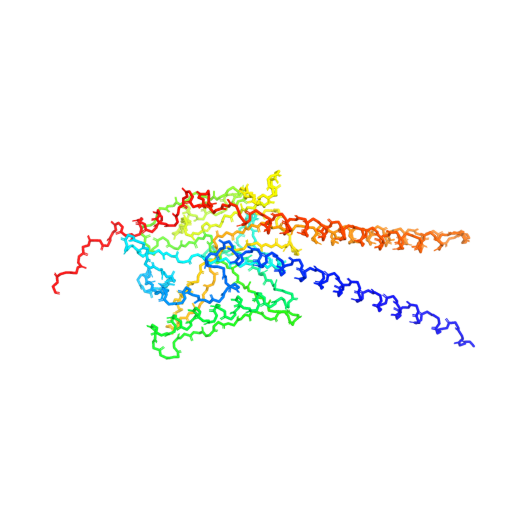1 364 ? -25.232 -4.179 15.872 1.00 36.06 364 VAL A CA 1
ATOM 2919 C C . VAL A 1 364 ? -25.105 -3.084 16.953 1.00 36.06 364 VAL A C 1
ATOM 2921 O O . VAL A 1 364 ? -25.203 -3.382 18.136 1.00 36.06 364 VAL A O 1
ATOM 2924 N N . ALA A 1 365 ? -24.959 -1.803 16.583 1.00 30.02 365 ALA A N 1
ATOM 2925 C CA . ALA A 1 365 ? -24.770 -0.697 17.538 1.00 30.02 365 ALA A CA 1
ATOM 2926 C C . ALA A 1 365 ? -25.921 0.332 17.560 1.00 30.02 365 ALA A C 1
ATOM 2928 O O . ALA A 1 365 ? -25.724 1.467 17.982 1.00 30.02 365 ALA A O 1
ATOM 2929 N N . MET A 1 366 ? -27.124 -0.039 17.111 1.00 29.83 366 MET A N 1
ATOM 2930 C CA . MET A 1 366 ? -28.340 0.709 17.452 1.00 29.83 366 MET A CA 1
ATOM 2931 C C . MET A 1 366 ? -28.998 0.041 18.654 1.00 29.83 366 MET A C 1
ATOM 2933 O O . MET A 1 366 ? -29.877 -0.777 18.456 1.00 29.83 366 MET A O 1
ATOM 2937 N N . TYR A 1 367 ? -28.523 0.324 19.862 1.00 36.31 367 TYR A N 1
ATOM 2938 C CA . TYR A 1 367 ? -29.297 0.386 21.107 1.00 36.31 367 TYR A CA 1
ATOM 2939 C C . TYR A 1 367 ? -28.330 0.873 22.192 1.00 36.31 367 TYR A C 1
ATOM 2941 O O . TYR A 1 367 ? -27.224 0.347 22.295 1.00 36.31 367 TYR A O 1
ATOM 2949 N N . PHE A 1 368 ? -28.792 1.844 22.981 1.00 35.75 368 PHE A N 1
ATOM 2950 C CA . PHE A 1 368 ? -28.110 2.549 24.075 1.00 35.75 368 PHE A CA 1
ATOM 2951 C C . PHE A 1 368 ? -27.236 3.731 23.647 1.00 35.75 368 PHE A C 1
ATOM 2953 O O . PHE A 1 368 ? -26.052 3.583 23.378 1.00 35.75 368 PHE A O 1
ATOM 2960 N N . ASP A 1 369 ? -27.879 4.897 23.577 1.00 33.75 369 ASP A N 1
ATOM 2961 C CA . ASP A 1 369 ? -27.488 6.083 24.350 1.00 33.75 369 ASP A CA 1
ATOM 2962 C C . ASP A 1 369 ? -28.707 7.022 24.403 1.00 33.75 369 ASP A C 1
ATOM 2964 O O . ASP A 1 369 ? -28.886 7.879 23.545 1.00 33.75 369 ASP A O 1
ATOM 2968 N N . ASP A 1 370 ? -29.574 6.775 25.387 1.00 35.97 370 ASP A N 1
ATOM 2969 C CA . ASP A 1 370 ? -30.529 7.726 25.970 1.00 35.97 370 ASP A CA 1
ATOM 2970 C C . ASP A 1 370 ? -30.637 7.333 27.455 1.00 35.97 370 ASP A C 1
ATOM 2972 O O . ASP A 1 370 ? -31.347 6.383 27.788 1.00 35.97 370 ASP A O 1
ATOM 2976 N N . ASP A 1 371 ? -29.786 7.947 28.287 1.00 37.44 371 ASP A N 1
ATOM 2977 C CA . ASP A 1 371 ? -30.043 8.418 29.667 1.00 37.44 371 ASP A CA 1
ATOM 2978 C C . ASP A 1 371 ? -28.755 8.941 30.335 1.00 37.44 371 ASP A C 1
ATOM 2980 O O . ASP A 1 371 ? -27.779 8.165 30.490 1.00 37.44 371 ASP A O 1
#

Sequence (371 aa):
MDEHYNSKAASELHSYDTRNNILIECHELKGDALQTYIDDGKEVQLYNLATKPLWLSKASTMSIDNNRMWRMVKTAEDNQLEEIVFTVQGVLAKKDLPPVNDAPLRDNYMFLQQHIRITGLGCEGFNDAADNILEAQLVFERKFPEGTFERWTPDNMDGCIGIDISNRYLETSKAYPQEQASFEKGVDLKGILAAACMRRDLLHTEDNKVRFFSSSIDEDGERRFEGTEPQIFRIGDILEVQLSIIAVALKNGQKKLKLKLQSVALLDEGFSKERERTIHCKNVKEKAEQKGRNKQGEEPTKTSSYCSEIIVTINMNLKKAIGSVWRRVIQASAKVAKKFKRKGIYDAWNARTPQQVFRQQRGVAMYFDDD

Mean predicted aligned error: 12.35 Å